Protein AF-0000000087157651 (afdb_homodimer)

Organism: NCBI:txid2511166

pLDDT: mean 90.33, std 15.94, range [17.97, 98.62]

Structure (mmCIF, N/CA/C/O backbone):
data_AF-0000000087157651-model_v1
#
loop_
_entity.id
_entity.type
_entity.pdbx_description
1 polymer 'Methionyl-tRNA formyltransferase'
#
loop_
_atom_site.group_PDB
_atom_site.id
_atom_site.type_symbol
_atom_site.label_atom_id
_atom_site.label_alt_id
_atom_site.label_comp_id
_atom_site.label_asym_id
_atom_site.label_entity_id
_atom_site.label_seq_id
_atom_site.pdbx_PDB_ins_code
_atom_site.Cartn_x
_atom_site.Cartn_y
_atom_site.Cartn_z
_atom_site.occupancy
_atom_site.B_iso_or_equiv
_atom_site.auth_seq_id
_atom_site.auth_comp_id
_atom_site.auth_asym_id
_atom_site.auth_atom_id
_atom_site.pdbx_PDB_model_num
ATOM 1 N N . MET A 1 1 ? -19.781 43.344 17.609 1 88.69 1 MET A N 1
ATOM 2 C CA . MET A 1 1 ? -19.547 42 17.062 1 88.69 1 MET A CA 1
ATOM 3 C C . MET A 1 1 ? -20.812 41.156 17.078 1 88.69 1 MET A C 1
ATOM 5 O O . MET A 1 1 ? -21.328 40.844 18.156 1 88.69 1 MET A O 1
ATOM 9 N N . LYS A 1 2 ? -21.266 40.719 15.867 1 91.5 2 LYS A N 1
ATOM 10 C CA . LYS A 1 2 ? -22.562 40.062 15.758 1 91.5 2 LYS A CA 1
ATOM 11 C C . LYS A 1 2 ? -22.391 38.625 15.258 1 91.5 2 LYS A C 1
ATOM 13 O O . LYS A 1 2 ? -23.234 37.781 15.516 1 91.5 2 LYS A O 1
ATOM 18 N N . THR A 1 3 ? -21.297 38.5 14.617 1 97 3 THR A N 1
ATOM 19 C CA . THR A 1 3 ? -21.172 37.219 13.906 1 97 3 THR A CA 1
ATOM 20 C C . THR A 1 3 ? -19.781 36.625 14.117 1 97 3 THR A C 1
ATOM 22 O O . THR A 1 3 ? -18.781 37.344 14.109 1 97 3 THR A O 1
ATOM 25 N N . ILE A 1 4 ? -19.781 35.375 14.352 1 98.06 4 ILE A N 1
ATOM 26 C CA . ILE A 1 4 ? -18.531 34.625 14.359 1 98.06 4 ILE A CA 1
ATOM 27 C C . ILE A 1 4 ? -18.469 33.719 13.117 1 98.06 4 ILE A C 1
ATOM 29 O O . ILE A 1 4 ? -19.422 33 12.82 1 98.06 4 ILE A O 1
ATOM 33 N N . ILE A 1 5 ? -17.391 33.875 12.391 1 98.06 5 ILE A N 1
ATOM 34 C CA . ILE A 1 5 ? -17.094 32.938 11.32 1 98.06 5 ILE A CA 1
ATOM 35 C C . ILE A 1 5 ? -16.125 31.875 11.828 1 98.06 5 ILE A C 1
ATOM 37 O O . ILE A 1 5 ? -15.008 32.188 12.25 1 98.06 5 ILE A O 1
ATOM 41 N N . LEU A 1 6 ? -16.594 30.656 11.82 1 97.88 6 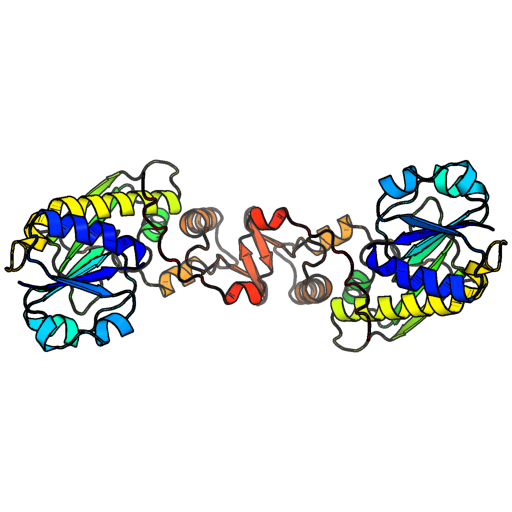LEU A N 1
ATOM 42 C CA . LEU A 1 6 ? -15.758 29.531 12.234 1 97.88 6 LEU A CA 1
ATOM 43 C C . LEU A 1 6 ? -15.18 28.812 11.023 1 97.88 6 LEU A C 1
ATOM 45 O O . LEU A 1 6 ? -15.922 28.25 10.211 1 97.88 6 LEU A O 1
ATOM 49 N N . LEU A 1 7 ? -13.867 28.891 10.875 1 97.62 7 LEU A N 1
ATOM 50 C CA . LEU A 1 7 ? -13.125 28.219 9.82 1 97.62 7 LEU A CA 1
ATOM 51 C C . LEU A 1 7 ? -12.367 27.016 10.375 1 97.62 7 LEU A C 1
ATOM 53 O O . LEU A 1 7 ? -11.383 27.172 11.102 1 97.62 7 LEU A O 1
ATOM 57 N N . THR A 1 8 ? -12.898 25.766 10.016 1 95.38 8 THR A N 1
ATOM 58 C CA . THR A 1 8 ? -12.32 24.578 10.617 1 95.38 8 THR A CA 1
ATOM 59 C C . THR A 1 8 ? -11.859 23.594 9.531 1 95.38 8 THR A C 1
ATOM 61 O O . THR A 1 8 ? -12.164 23.781 8.352 1 95.38 8 THR A O 1
ATOM 64 N N . GLY A 1 9 ? -11.086 22.672 9.977 1 91.5 9 GLY A N 1
ATOM 65 C CA . GLY A 1 9 ? -10.641 21.641 9.047 1 91.5 9 GLY A CA 1
ATOM 66 C C . GLY A 1 9 ? -11.75 20.672 8.641 1 91.5 9 GLY A C 1
ATOM 67 O O . GLY A 1 9 ? -11.766 20.188 7.512 1 91.5 9 GLY A O 1
ATOM 68 N N . VAL A 1 10 ? -12.586 20.391 9.641 1 87.88 10 VAL A N 1
ATOM 69 C CA . VAL A 1 10 ? -13.734 19.531 9.367 1 87.88 10 VAL A CA 1
ATOM 70 C C . VAL A 1 10 ? -14.984 20.094 10.031 1 87.88 10 VAL A C 1
ATOM 72 O O . VAL A 1 10 ? -14.891 20.797 11.047 1 87.88 10 VAL A O 1
ATOM 75 N N . ALA A 1 11 ? -16.109 19.656 9.508 1 84 11 ALA A N 1
ATOM 76 C CA . ALA A 1 11 ? -17.391 20.219 9.945 1 84 11 ALA A CA 1
ATOM 77 C C . ALA A 1 11 ? -17.719 19.797 11.375 1 84 11 ALA A C 1
ATOM 79 O O . ALA A 1 11 ? -18.312 20.562 12.133 1 84 11 ALA A O 1
ATOM 80 N N . SER A 1 12 ? -17.266 18.688 11.703 1 83.62 12 SER A N 1
ATOM 81 C CA . SER A 1 12 ? -17.625 18.125 13.008 1 83.62 12 SER A CA 1
ATOM 82 C C . SER A 1 12 ? -17.016 18.938 14.141 1 83.62 12 SER A C 1
ATOM 84 O O . SER A 1 12 ? -17.5 18.891 15.273 1 83.62 12 SER A O 1
ATOM 86 N N . GLN A 1 13 ? -16.047 19.688 13.867 1 84.5 13 GLN A N 1
ATOM 87 C CA . GLN A 1 13 ? -15.406 20.516 14.891 1 84.5 13 GLN A CA 1
ATOM 88 C C . GLN A 1 13 ? -16.234 21.75 15.195 1 84.5 13 GLN A C 1
ATOM 90 O O . GLN A 1 13 ? -16.062 22.375 16.25 1 84.5 13 GLN A O 1
ATOM 95 N N . GLN A 1 14 ? -17.125 22.062 14.344 1 86.62 14 GLN A N 1
ATOM 96 C CA . GLN A 1 14 ? -17.828 23.344 14.422 1 86.62 14 GLN A CA 1
ATOM 97 C C . GLN A 1 14 ? -18.859 23.344 15.555 1 86.62 14 GLN A C 1
ATOM 99 O O . GLN A 1 14 ? -19.031 24.344 16.25 1 86.62 14 GLN A O 1
ATOM 104 N N . PHE A 1 15 ? -19.422 22.297 15.773 1 88.31 15 PHE A N 1
ATOM 105 C CA . PHE A 1 15 ? -20.5 22.234 16.75 1 88.31 15 PHE A CA 1
ATOM 106 C C . PHE A 1 15 ? -19.984 22.578 18.141 1 88.31 15 PHE A C 1
ATOM 108 O O . PHE A 1 15 ? -20.516 23.469 18.812 1 88.31 15 PHE A O 1
ATOM 115 N N . ALA A 1 16 ? -18.953 21.969 18.484 1 89.56 16 ALA A N 1
ATOM 116 C CA . ALA A 1 16 ? -18.422 22.156 19.828 1 89.56 16 ALA A CA 1
ATOM 117 C C . ALA A 1 16 ? -17.938 23.594 20.031 1 89.56 16 ALA A C 1
ATOM 119 O O . ALA A 1 16 ? -18.188 24.203 21.078 1 89.56 16 ALA A O 1
ATOM 120 N N . LEU A 1 17 ? -17.297 24.125 19.062 1 95.19 17 LEU A N 1
ATOM 121 C CA . LEU A 1 17 ? -16.781 25.484 19.156 1 95.19 17 LEU A CA 1
ATOM 122 C C . LEU A 1 17 ? -17.922 26.5 19.234 1 95.19 17 LEU A C 1
ATOM 124 O O . LEU A 1 17 ? -17.875 27.438 20.031 1 95.19 17 LEU A O 1
ATOM 128 N N . THR A 1 18 ? -18.938 26.219 18.453 1 95.19 18 THR A N 1
ATOM 129 C CA . THR A 1 18 ? -20.109 27.078 18.438 1 95.19 18 THR A CA 1
ATOM 130 C C . THR A 1 18 ? -20.797 27.078 19.797 1 95.19 18 THR A C 1
ATOM 132 O O . THR A 1 18 ? -21.125 28.141 20.344 1 95.19 18 THR A O 1
ATOM 135 N N . GLU A 1 19 ? -20.938 25.938 20.312 1 94 19 GLU A N 1
ATOM 136 C CA . GLU A 1 19 ? -21.625 25.828 21.594 1 94 19 GLU A CA 1
ATOM 137 C C . GLU A 1 19 ? -20.844 26.531 22.703 1 94 19 GLU A C 1
ATOM 139 O O . GLU A 1 19 ? -21.438 27.172 23.562 1 94 19 GLU A O 1
ATOM 144 N N . LEU A 1 20 ? -19.594 26.406 22.641 1 94.38 20 LEU A N 1
ATOM 145 C CA . LEU A 1 20 ? -18.75 27.047 23.641 1 94.38 20 LEU A CA 1
ATOM 146 C C . LEU A 1 20 ? -18.891 28.562 23.578 1 94.38 20 LEU A C 1
ATOM 148 O O . LEU A 1 20 ? -19.016 29.219 24.625 1 94.38 20 LEU A O 1
ATOM 152 N N . LEU A 1 21 ? -18.891 29.109 22.406 1 96.94 21 LEU A N 1
ATOM 153 C CA . LEU A 1 21 ? -18.984 30.562 22.234 1 96.94 21 LEU A CA 1
ATOM 154 C C . LEU A 1 21 ? -20.391 31.062 22.578 1 96.94 21 LEU A C 1
ATOM 156 O O . LEU A 1 21 ? -20.531 32.094 23.234 1 96.94 21 LEU A O 1
ATOM 160 N N . LYS A 1 22 ? -21.391 30.281 22.219 1 95.56 22 LYS A N 1
ATOM 161 C CA . LYS A 1 22 ? -22.781 30.641 22.469 1 95.56 22 LYS A CA 1
ATOM 162 C C . LYS A 1 22 ? -23.078 30.656 23.969 1 95.56 22 LYS A C 1
ATOM 164 O O . LYS A 1 22 ? -23.922 31.438 24.422 1 95.56 22 LYS A O 1
ATOM 169 N N . ALA A 1 23 ? -22.422 29.828 24.625 1 96.12 23 ALA A N 1
ATOM 170 C CA . ALA A 1 23 ? -22.609 29.766 26.078 1 96.12 23 ALA A CA 1
ATOM 171 C C . ALA A 1 23 ? -22.266 31.094 26.734 1 96.12 23 ALA A C 1
ATOM 173 O O . ALA A 1 23 ? -22.859 31.484 27.734 1 96.12 23 ALA A O 1
ATOM 174 N N . HIS A 1 24 ? -21.344 31.828 26.203 1 97.12 24 HIS A N 1
ATOM 175 C CA . HIS A 1 24 ? -20.922 33.094 26.766 1 97.12 24 HIS A CA 1
ATOM 176 C C . HIS A 1 24 ? -21.719 34.25 26.156 1 97.12 24 HIS A C 1
ATOM 178 O O . HIS A 1 24 ? -21.922 35.281 26.812 1 97.12 24 HIS A O 1
ATOM 184 N N . ASN A 1 25 ? -22.141 34.125 24.891 1 97.19 25 ASN A N 1
ATOM 185 C CA . ASN A 1 25 ? -22.875 35.156 24.188 1 97.19 25 ASN A CA 1
ATOM 186 C C . ASN A 1 25 ? -23.938 34.531 23.25 1 97.19 25 ASN A C 1
ATOM 188 O O . ASN A 1 25 ? -23.672 34.344 22.078 1 97.19 25 ASN A O 1
ATOM 192 N N . PRO A 1 26 ? -25.125 34.344 23.75 1 96.12 26 PRO A N 1
ATOM 193 C CA . PRO A 1 26 ? -26.188 33.656 23 1 96.12 26 PRO A CA 1
ATOM 194 C C . PRO A 1 26 ? -26.672 34.5 21.812 1 96.12 26 PRO A C 1
ATOM 196 O O . PRO A 1 26 ? -27.359 33.969 20.922 1 96.12 26 PRO A O 1
ATOM 199 N N . ALA A 1 27 ? -26.344 35.656 21.734 1 96.56 27 ALA A N 1
ATOM 200 C CA . ALA A 1 27 ? -26.844 36.562 20.688 1 96.56 27 ALA A CA 1
ATOM 201 C C . ALA A 1 27 ? -26.016 36.438 19.422 1 96.56 27 ALA A C 1
ATOM 203 O O . ALA A 1 27 ? -26.406 36.938 18.359 1 96.56 27 ALA A O 1
ATOM 204 N N . LEU A 1 28 ? -24.891 35.781 19.531 1 96.25 28 LEU A N 1
ATOM 205 C CA . LEU A 1 28 ? -23.984 35.656 18.391 1 96.25 28 LEU A CA 1
ATOM 206 C C . LEU A 1 28 ? -24.625 34.844 17.266 1 96.25 28 LEU A C 1
ATOM 208 O O . LEU A 1 28 ? -25.281 33.844 17.516 1 96.25 28 LEU A O 1
ATOM 212 N N . ALA A 1 29 ? -24.438 35.312 16.047 1 96.75 29 ALA A N 1
ATOM 213 C CA . ALA A 1 29 ? -24.688 34.5 14.859 1 96.75 29 ALA A CA 1
ATOM 214 C C . ALA A 1 29 ? -23.422 33.781 14.398 1 96.75 29 ALA A C 1
ATOM 216 O O . ALA A 1 29 ? -22.297 34.25 14.672 1 96.75 29 ALA A O 1
ATOM 217 N N . PHE A 1 30 ? -23.641 32.688 13.734 1 96.75 30 PHE A N 1
ATOM 218 C CA . PHE A 1 30 ? -22.484 31.891 13.328 1 96.75 30 PHE A CA 1
ATOM 219 C C . PHE A 1 30 ? -22.531 31.578 11.844 1 96.75 30 PHE A C 1
ATOM 221 O O . PHE A 1 30 ? -23.594 31.297 11.289 1 96.75 30 PHE A O 1
ATOM 228 N N . ARG A 1 31 ? -21.391 31.672 11.227 1 96.25 31 ARG A N 1
ATOM 229 C CA . ARG A 1 31 ? -21.141 31.172 9.883 1 96.25 31 ARG A CA 1
ATOM 230 C C . ARG A 1 31 ? -20.016 30.156 9.875 1 96.25 31 ARG A C 1
ATOM 232 O O . ARG A 1 31 ? -18.953 30.391 10.453 1 96.25 31 ARG A O 1
ATOM 239 N N . SER A 1 32 ? -20.312 29.047 9.25 1 95.12 32 SER A N 1
ATOM 240 C CA . SER A 1 32 ? -19.344 27.953 9.227 1 95.12 32 SER A CA 1
ATOM 241 C C . SER A 1 32 ? -18.656 27.859 7.863 1 95.12 32 SER A C 1
ATOM 243 O O . SER A 1 32 ? -19.312 28.047 6.828 1 95.12 32 SER A O 1
ATOM 245 N N . ALA A 1 33 ? -17.391 27.625 7.832 1 96.56 33 ALA A N 1
ATOM 246 C CA . ALA A 1 33 ? -16.609 27.406 6.617 1 96.56 33 ALA A CA 1
ATOM 247 C C . ALA A 1 33 ? -15.578 26.297 6.824 1 96.56 33 ALA A C 1
ATOM 249 O O . ALA A 1 33 ? -14.961 26.203 7.887 1 96.56 33 ALA A O 1
ATOM 250 N N . VAL A 1 34 ? -15.445 25.484 5.793 1 95.31 34 VAL A N 1
ATOM 251 C CA . VAL A 1 34 ? -14.438 24.422 5.828 1 95.31 34 VAL A CA 1
ATOM 252 C C . VAL A 1 34 ? -13.484 24.578 4.648 1 95.31 34 VAL A C 1
ATOM 254 O O . VAL A 1 34 ? -12.312 24.188 4.73 1 95.31 34 VAL A O 1
ATOM 257 N N . THR A 1 35 ? -14.008 25.234 3.584 1 95.94 35 THR A N 1
ATOM 258 C CA . THR A 1 35 ? -13.219 25.406 2.369 1 95.94 35 THR A CA 1
ATOM 259 C C . THR A 1 35 ? -13.031 26.891 2.053 1 95.94 35 THR A C 1
ATOM 261 O O . THR A 1 35 ? -13.703 27.75 2.639 1 95.94 35 THR A O 1
ATOM 264 N N . ALA A 1 36 ? -12.109 27.031 1.133 1 95.25 36 ALA A N 1
ATOM 265 C CA . ALA A 1 36 ? -11.898 28.391 0.657 1 95.25 36 ALA A CA 1
ATOM 266 C C . ALA A 1 36 ? -13.148 28.938 -0.026 1 95.25 36 ALA A C 1
ATOM 268 O O . ALA A 1 36 ? -13.453 30.125 0.071 1 95.25 36 ALA A O 1
ATOM 269 N N . GLU A 1 37 ? -13.805 28.047 -0.654 1 95.44 37 GLU A N 1
ATOM 270 C CA . GLU A 1 37 ? -15.039 28.438 -1.334 1 95.44 37 GLU A CA 1
ATOM 271 C C . GLU A 1 37 ? -16.109 28.875 -0.335 1 95.44 37 GLU A C 1
ATOM 273 O O . GLU A 1 37 ? -16.844 29.828 -0.581 1 95.44 37 GLU A O 1
ATOM 278 N N . ASP A 1 38 ? -16.172 28.141 0.773 1 95.75 38 ASP A N 1
ATOM 279 C CA . ASP A 1 38 ? -17.094 28.516 1.836 1 95.75 38 ASP A CA 1
ATOM 280 C C . ASP A 1 38 ? -16.828 29.938 2.312 1 95.75 38 ASP A C 1
ATOM 282 O O . ASP A 1 38 ? -17.766 30.734 2.492 1 95.75 38 ASP A O 1
ATOM 286 N N . LEU A 1 39 ? -15.594 30.266 2.51 1 95.25 39 LEU A N 1
ATOM 287 C CA . LEU A 1 39 ? -15.188 31.562 3.016 1 95.25 39 LEU A CA 1
ATOM 288 C C . LEU A 1 39 ? -15.516 32.656 2.012 1 95.25 39 LEU A C 1
ATOM 290 O O . LEU A 1 39 ? -16.016 33.719 2.389 1 95.25 39 LEU A O 1
ATOM 294 N N . ALA A 1 40 ? -15.273 32.375 0.757 1 94.5 40 ALA A N 1
ATOM 295 C CA . ALA A 1 40 ? -15.492 33.344 -0.313 1 94.5 40 ALA A CA 1
ATOM 296 C C . ALA A 1 40 ? -16.969 33.656 -0.481 1 94.5 40 ALA A C 1
ATOM 298 O O . ALA A 1 40 ? -17.344 34.719 -0.969 1 94.5 40 ALA A O 1
ATOM 299 N N . ALA A 1 41 ? -17.781 32.75 -0.069 1 95.69 41 ALA A N 1
ATOM 300 C CA . ALA A 1 41 ? -19.219 32.875 -0.256 1 95.69 41 ALA A CA 1
ATOM 301 C C . ALA A 1 41 ? -19.828 33.812 0.795 1 95.69 41 ALA A C 1
ATOM 303 O O . ALA A 1 41 ? -21 34.188 0.688 1 95.69 41 ALA A O 1
ATOM 304 N N . ILE A 1 42 ? -19.078 34.156 1.771 1 95.25 42 ILE A N 1
ATOM 305 C CA . ILE A 1 42 ? -19.594 35 2.832 1 95.25 42 ILE A CA 1
ATOM 306 C C . ILE A 1 42 ? -19.719 36.438 2.326 1 95.25 42 ILE A C 1
ATOM 308 O O . ILE A 1 42 ? -18.75 37 1.769 1 95.25 42 ILE A O 1
ATOM 312 N N . GLU A 1 43 ? -20.812 37.062 2.559 1 92.69 43 GLU A N 1
ATOM 313 C CA . GLU A 1 43 ? -21.094 38.406 2.074 1 92.69 43 GLU A CA 1
ATOM 314 C C . GLU A 1 43 ? -20.172 39.438 2.734 1 92.69 43 GLU A C 1
ATOM 316 O O . GLU A 1 43 ? -19.984 39.406 3.951 1 92.69 43 GLU A O 1
ATOM 321 N N . PRO A 1 44 ? -19.719 40.375 1.961 1 92.56 44 PRO A N 1
ATOM 322 C CA . PRO A 1 44 ? -18.797 41.375 2.496 1 92.56 44 PRO A CA 1
ATOM 323 C C . PRO A 1 44 ? -19.406 42.188 3.654 1 92.56 44 PRO A C 1
ATOM 325 O O . PRO A 1 44 ? -18.703 42.531 4.598 1 92.56 44 PRO A O 1
ATOM 328 N N . GLU A 1 45 ? -20.656 42.438 3.6 1 93.94 45 GLU A N 1
ATOM 329 C CA . GLU A 1 45 ? -21.328 43.219 4.645 1 93.94 45 GLU A CA 1
ATOM 330 C C . GLU A 1 45 ? -21.281 42.469 5.984 1 93.94 45 GLU A C 1
ATOM 332 O O . GLU A 1 45 ? -21.172 43.125 7.039 1 93.94 45 GLU A O 1
ATOM 337 N N . LEU A 1 46 ? -21.281 41.219 5.875 1 95.88 46 LEU A N 1
ATOM 338 C CA . LEU A 1 46 ? -21.25 40.375 7.082 1 95.88 46 LEU A CA 1
ATOM 339 C C . LEU A 1 46 ? -19.844 40.406 7.699 1 95.88 46 LEU A C 1
ATOM 341 O O . LEU A 1 46 ? -19.703 40.375 8.922 1 95.88 46 LEU A O 1
ATOM 345 N N . LEU A 1 47 ? 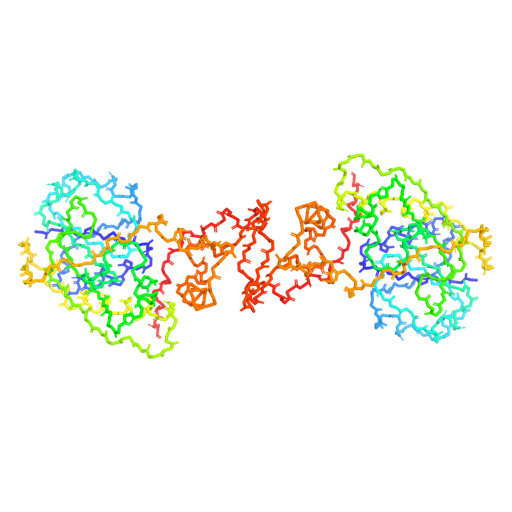-18.859 40.562 6.906 1 97.06 47 LEU A N 1
ATOM 346 C CA . LEU A 1 47 ? -17.484 40.562 7.371 1 97.06 47 LEU A CA 1
ATOM 347 C C . LEU A 1 47 ? -17.188 41.75 8.281 1 97.06 47 LEU A C 1
ATOM 349 O O . LEU A 1 47 ? -16.438 41.625 9.25 1 97.06 47 LEU A O 1
ATOM 353 N N . ARG A 1 48 ? -17.875 42.812 8.039 1 95.44 48 ARG A N 1
ATOM 354 C CA . ARG A 1 48 ? -17.625 44.031 8.766 1 95.44 48 ARG A CA 1
ATOM 355 C C . ARG A 1 48 ? -18.062 43.938 10.219 1 95.44 48 ARG A C 1
ATOM 357 O O . ARG A 1 48 ? -17.609 44.688 11.078 1 95.44 48 ARG A O 1
ATOM 364 N N . GLU A 1 49 ? -18.922 43.031 10.5 1 96.31 49 GLU A N 1
ATOM 365 C CA . GLU A 1 49 ? -19.422 42.812 11.859 1 96.31 49 GLU A CA 1
ATOM 366 C C . GLU A 1 49 ? -19.016 41.469 12.406 1 96.31 49 GLU A C 1
ATOM 368 O O . GLU A 1 49 ? -19.641 40.938 13.336 1 96.31 49 GLU A O 1
ATOM 373 N N . ALA A 1 50 ? -17.969 40.938 11.734 1 98 50 ALA A N 1
ATOM 374 C CA . ALA A 1 50 ? -17.656 39.531 12.078 1 98 50 ALA A CA 1
ATOM 375 C C . ALA A 1 50 ? -16.234 39.438 12.625 1 98 50 ALA A C 1
ATOM 377 O O . ALA A 1 50 ? -15.375 40.25 12.328 1 98 50 ALA A O 1
ATOM 378 N N . ARG A 1 51 ? -16.047 38.438 13.438 1 98.25 51 ARG A N 1
ATOM 379 C CA . ARG A 1 51 ? -14.766 37.875 13.828 1 98.25 51 ARG A CA 1
ATOM 380 C C . ARG A 1 51 ? -14.578 36.469 13.242 1 98.25 51 ARG A C 1
ATOM 382 O O . ARG A 1 51 ? -15.508 35.656 13.242 1 98.25 51 ARG A O 1
ATOM 389 N N . LEU A 1 52 ? -13.375 36.281 12.688 1 98.44 52 LEU A N 1
ATOM 390 C CA . LEU A 1 52 ? -13.078 34.969 12.148 1 98.44 52 LEU A CA 1
ATOM 391 C C . LEU A 1 52 ? -12.195 34.156 13.109 1 98.44 52 LEU A C 1
ATOM 393 O O . LEU A 1 52 ? -11.188 34.688 13.609 1 98.44 52 LEU A O 1
ATOM 397 N N . LEU A 1 53 ? -12.625 32.969 13.43 1 98.44 53 LEU A N 1
ATOM 398 C CA . LEU A 1 53 ? -11.852 32.031 14.234 1 98.44 53 LEU A CA 1
ATOM 399 C C . LEU A 1 53 ? -11.508 30.781 13.43 1 98.44 53 LEU A C 1
ATOM 401 O O . LEU A 1 53 ? -12.398 30.078 12.953 1 98.44 53 LEU A O 1
ATOM 405 N N . ALA A 1 54 ? -10.219 30.625 13.25 1 98.12 54 ALA A N 1
ATOM 406 C CA . ALA A 1 54 ? -9.734 29.438 12.539 1 98.12 54 ALA A CA 1
ATOM 407 C C . ALA A 1 54 ? -9.188 28.391 13.516 1 98.12 54 ALA A C 1
ATOM 409 O O . ALA A 1 54 ? -8.484 28.734 14.469 1 98.12 54 ALA A O 1
ATOM 410 N N . PHE A 1 55 ? -9.57 27.172 13.281 1 96.94 55 PHE A N 1
ATOM 411 C CA . PHE A 1 55 ? -9.188 26.047 14.125 1 96.94 55 PHE A CA 1
ATOM 412 C C . PHE A 1 55 ? -8.812 24.844 13.281 1 96.94 55 PHE A C 1
ATOM 414 O O . PHE A 1 55 ? -9.688 24.172 12.719 1 96.94 55 PHE A O 1
ATOM 421 N N . THR A 1 56 ? -7.516 24.531 13.172 1 92.75 56 THR A N 1
ATOM 422 C CA . THR A 1 56 ? -6.91 23.391 12.5 1 92.75 56 THR A CA 1
ATOM 423 C C . THR A 1 56 ? -7.277 23.375 11.016 1 92.75 56 THR A C 1
ATOM 425 O O . THR A 1 56 ? -7.508 22.312 10.438 1 92.75 56 THR A O 1
ATOM 428 N N . THR A 1 57 ? -7.473 24.531 10.406 1 93.5 57 THR A N 1
ATOM 429 C CA . THR A 1 57 ? -7.824 24.625 8.992 1 93.5 57 THR A CA 1
ATOM 430 C C . THR A 1 57 ? -6.57 24.641 8.125 1 93.5 57 THR A C 1
ATOM 432 O O . THR A 1 57 ? -5.512 25.094 8.562 1 93.5 57 THR A O 1
ATOM 435 N N . SER A 1 58 ? -6.738 24.203 6.945 1 89.94 58 SER A N 1
ATOM 436 C CA . SER A 1 58 ? -5.672 24.297 5.957 1 89.94 58 SER A CA 1
ATOM 437 C C . SER A 1 58 ? -5.914 25.453 4.996 1 89.94 58 SER A C 1
ATOM 439 O O . SER A 1 58 ? -5.082 25.734 4.129 1 89.94 58 SER A O 1
ATOM 441 N N . VAL A 1 59 ? -6.977 26.109 5.168 1 93 59 VAL A N 1
ATOM 442 C CA . VAL A 1 59 ? -7.34 27.188 4.262 1 93 59 VAL A CA 1
ATOM 443 C C . VAL A 1 59 ? -6.527 28.438 4.594 1 93 59 VAL A C 1
ATOM 445 O O . VAL A 1 59 ? -6.473 28.859 5.75 1 93 59 VAL A O 1
ATOM 448 N N . ILE A 1 60 ? -5.895 28.938 3.607 1 93.56 60 ILE A N 1
ATOM 449 C CA . ILE A 1 60 ? -5.223 30.234 3.746 1 93.56 60 ILE A CA 1
ATOM 450 C C . ILE A 1 60 ? -6.227 31.359 3.52 1 93.56 60 ILE A C 1
ATOM 452 O O . ILE A 1 60 ? -6.77 31.5 2.422 1 93.56 60 ILE A O 1
ATOM 456 N N . VAL A 1 61 ? -6.414 32.188 4.48 1 96.31 61 VAL A N 1
ATOM 457 C CA . VAL A 1 61 ? -7.379 33.281 4.383 1 96.31 61 VAL A CA 1
ATOM 458 C C . VAL A 1 61 ? -6.773 34.438 3.596 1 96.31 61 VAL A C 1
ATOM 460 O O . VAL A 1 61 ? -5.746 35 3.988 1 96.31 61 VAL A O 1
ATOM 463 N N . PRO A 1 62 ? -7.414 34.781 2.568 1 94.94 62 PRO A N 1
ATOM 464 C CA . PRO A 1 62 ? -6.867 35.844 1.747 1 94.94 62 PRO A CA 1
ATOM 465 C C . PRO A 1 62 ? -6.82 37.188 2.484 1 94.94 62 PRO A C 1
ATOM 467 O O . PRO A 1 62 ? -7.684 37.469 3.322 1 94.94 62 PRO A O 1
ATOM 470 N N . GLY A 1 63 ? -5.863 38 2.082 1 95 63 GLY A N 1
ATOM 471 C CA . GLY A 1 63 ? -5.695 39.281 2.689 1 95 63 GLY A CA 1
ATOM 472 C C . GLY A 1 63 ? -6.938 40.156 2.592 1 95 63 GLY A C 1
ATOM 473 O O . GLY A 1 63 ? -7.266 40.906 3.527 1 95 63 GLY A O 1
ATOM 474 N N . ARG A 1 64 ? -7.613 40.062 1.494 1 94 64 ARG A N 1
ATOM 475 C CA . ARG A 1 64 ? -8.805 40.875 1.286 1 94 64 ARG A CA 1
ATOM 476 C C . ARG A 1 64 ? -9.875 40.531 2.322 1 94 64 ARG A C 1
ATOM 478 O O . ARG A 1 64 ? -10.609 41.438 2.771 1 94 64 ARG A O 1
ATOM 485 N N . ILE A 1 65 ? -9.953 39.312 2.666 1 96.19 65 ILE A N 1
ATOM 486 C CA . ILE A 1 65 ? -10.93 38.906 3.672 1 96.19 65 ILE A CA 1
ATOM 487 C C . ILE A 1 65 ? -10.469 39.375 5.051 1 96.19 65 ILE A C 1
ATOM 489 O O . ILE A 1 65 ? -11.266 39.906 5.824 1 96.19 65 ILE A O 1
ATOM 493 N N . LEU A 1 66 ? -9.227 39.25 5.355 1 96.88 66 LEU A N 1
ATOM 494 C CA . LEU A 1 66 ? -8.68 39.688 6.633 1 96.88 66 LEU A CA 1
ATOM 495 C C . LEU A 1 66 ? -8.938 41.156 6.852 1 96.88 66 LEU A C 1
ATOM 497 O O . LEU A 1 66 ? -9.336 41.562 7.941 1 96.88 66 LEU A O 1
ATOM 501 N N . ALA A 1 67 ? -8.781 41.875 5.801 1 95.19 67 ALA A N 1
ATOM 502 C CA . ALA A 1 67 ? -8.922 43.312 5.867 1 95.19 67 ALA A CA 1
ATOM 503 C C . ALA A 1 67 ? -10.383 43.719 6.039 1 95.19 67 ALA A C 1
ATOM 505 O O . ALA A 1 67 ? -10.68 44.781 6.602 1 95.19 67 ALA A O 1
ATOM 506 N N . ALA A 1 68 ? -11.266 42.875 5.594 1 96.25 68 ALA A N 1
ATOM 507 C CA . ALA A 1 68 ? -12.688 43.219 5.598 1 96.25 68 ALA A CA 1
ATOM 508 C C . ALA A 1 68 ? -13.32 42.875 6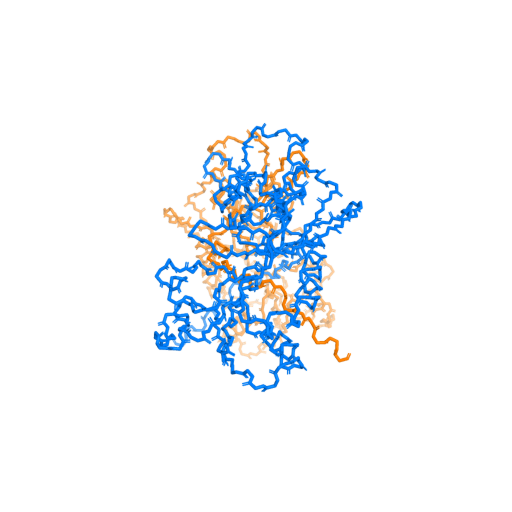.945 1 96.25 68 ALA A C 1
ATOM 510 O O . ALA A 1 68 ? -14.43 43.344 7.246 1 96.25 68 ALA A O 1
ATOM 511 N N . LEU A 1 69 ? -12.695 42.156 7.766 1 97.38 69 LEU A N 1
ATOM 512 C CA . LEU A 1 69 ? -13.266 41.75 9.039 1 97.38 69 LEU A CA 1
ATOM 513 C C . LEU A 1 69 ? -13.281 42.875 10.039 1 97.38 69 LEU A C 1
ATOM 515 O O . LEU A 1 69 ? -12.258 43.531 10.281 1 97.38 69 LEU A O 1
ATOM 519 N N . GLY A 1 70 ? -14.391 43.062 10.641 1 97.06 70 GLY A N 1
ATOM 520 C CA . GLY A 1 70 ? -14.547 44.156 11.57 1 97.06 70 GLY A CA 1
ATOM 521 C C . GLY A 1 70 ? -13.984 43.875 12.945 1 97.06 70 GLY A C 1
ATOM 522 O O . GLY A 1 70 ? -13.656 44.812 13.695 1 97.06 70 GLY A O 1
ATOM 523 N N . HIS A 1 71 ? -13.914 42.625 13.312 1 97.44 71 HIS A N 1
ATOM 524 C CA . HIS A 1 71 ? -13.508 42.25 14.672 1 97.44 71 HIS A CA 1
ATOM 525 C C . HIS A 1 71 ? -12.328 41.281 14.656 1 97.44 71 HIS A C 1
ATOM 527 O O . HIS A 1 71 ? -12.148 40.5 15.594 1 97.44 71 HIS A O 1
ATOM 533 N N . GLY A 1 72 ? -11.539 41.281 13.492 1 96.75 72 GLY A N 1
ATOM 534 C CA . GLY A 1 72 ? -10.281 40.562 13.398 1 96.75 72 GLY A CA 1
ATOM 535 C C . GLY A 1 72 ? -10.461 39.094 13.156 1 96.75 72 GLY A C 1
ATOM 536 O O . GLY A 1 72 ? -11.586 38.594 13.086 1 96.75 72 GLY A O 1
ATOM 537 N N . ALA A 1 73 ? -9.281 38.469 12.922 1 98.31 73 ALA A N 1
ATOM 538 C CA . ALA A 1 73 ? -9.195 37.031 12.695 1 98.31 73 ALA A CA 1
ATOM 539 C C . ALA A 1 73 ? -8.117 36.406 13.578 1 98.31 73 ALA A C 1
ATOM 541 O O . ALA A 1 73 ? -7.016 36.938 13.703 1 98.31 73 ALA A O 1
ATOM 542 N N . TYR A 1 74 ? -8.508 35.281 14.18 1 98.56 74 TYR A N 1
ATOM 543 C CA . TYR A 1 74 ? -7.574 34.594 15.055 1 98.56 74 TYR A CA 1
ATOM 544 C C . TYR A 1 74 ? -7.445 33.125 14.641 1 98.56 74 TYR A C 1
ATOM 546 O O . TYR A 1 74 ? -8.445 32.469 14.344 1 98.56 74 TYR A O 1
ATOM 554 N N . ASN A 1 75 ? -6.242 32.688 14.586 1 98.31 75 ASN A N 1
ATOM 555 C CA . ASN A 1 75 ? -5.949 31.281 14.258 1 98.31 75 ASN A CA 1
ATOM 556 C C . ASN A 1 75 ? -5.449 30.516 15.484 1 98.31 75 ASN A C 1
ATOM 558 O O . ASN A 1 75 ? -4.586 31 16.219 1 98.31 75 ASN A O 1
ATOM 562 N N . PHE A 1 76 ? -6.07 29.375 15.672 1 98.12 76 PHE A N 1
ATOM 563 C CA . PHE A 1 76 ? -5.586 28.438 16.672 1 98.12 76 PHE A CA 1
ATOM 564 C C . PHE A 1 76 ? -4.68 27.391 16.031 1 98.12 76 PHE A C 1
ATOM 566 O O . PHE A 1 76 ? -5.164 26.438 15.422 1 98.12 76 PHE A O 1
ATOM 573 N N . HIS A 1 77 ? -3.4 27.547 16.25 1 97 77 HIS A N 1
ATOM 574 C CA . HIS A 1 77 ? -2.344 26.75 15.625 1 97 77 HIS A CA 1
ATOM 575 C C . HIS A 1 77 ? -1.854 25.656 16.578 1 97 77 HIS A C 1
ATOM 577 O O . HIS A 1 77 ? -1.451 25.938 17.703 1 97 77 HIS A O 1
ATOM 583 N N . PRO A 1 78 ? -1.873 24.406 16.125 1 96.81 78 PRO A N 1
ATOM 584 C CA . PRO A 1 78 ? -1.467 23.297 16.984 1 96.81 78 PRO A CA 1
ATOM 585 C C . PRO A 1 78 ? 0.049 23.141 17.062 1 96.81 78 PRO A C 1
ATOM 587 O O . PRO A 1 78 ? 0.573 22.062 16.75 1 96.81 78 PRO A O 1
ATOM 590 N N . GLY A 1 79 ? 0.719 24.156 17.484 1 97.5 79 GLY A N 1
ATOM 591 C CA . GLY A 1 79 ? 2.16 24.188 17.672 1 97.5 79 GLY A CA 1
ATOM 592 C C . GLY A 1 79 ? 2.641 25.406 18.422 1 97.5 79 GLY A C 1
ATOM 593 O O . GLY A 1 79 ? 1.979 26.453 18.406 1 97.5 79 GLY A O 1
ATOM 594 N N . PRO A 1 80 ? 3.758 25.25 19.047 1 97.38 80 PRO A N 1
ATOM 595 C CA . PRO A 1 80 ? 4.359 26.391 19.75 1 97.38 80 PRO A CA 1
ATOM 596 C C . PRO A 1 80 ? 5.027 27.375 18.797 1 97.38 80 PRO A C 1
ATOM 598 O O . PRO A 1 80 ? 5.09 27.141 17.578 1 97.38 80 PRO A O 1
ATOM 601 N N . PRO A 1 81 ? 5.395 28.531 19.328 1 96.38 81 PRO A N 1
ATOM 602 C CA . PRO A 1 81 ? 6 29.562 18.469 1 96.38 81 PRO A CA 1
ATOM 603 C C . PRO A 1 81 ? 7.262 29.078 17.766 1 96.38 81 PRO A C 1
ATOM 605 O O . PRO A 1 81 ? 7.652 29.625 16.734 1 96.38 81 PRO A O 1
ATOM 608 N N . GLN A 1 82 ? 7.863 27.984 18.297 1 96.44 82 GLN A N 1
ATOM 609 C CA . GLN A 1 82 ? 9.094 27.438 17.734 1 96.44 82 GLN A CA 1
ATOM 610 C C . GLN A 1 82 ? 8.805 26.641 16.453 1 96.44 82 GLN A C 1
ATOM 612 O O . GLN A 1 82 ? 9.711 26.359 15.68 1 96.44 82 GLN A O 1
ATOM 617 N N . TYR A 1 83 ? 7.566 26.297 16.281 1 97.31 83 TYR A N 1
ATOM 618 C CA . TYR A 1 83 ? 7.242 25.438 15.148 1 97.31 83 TYR A CA 1
ATOM 619 C C . TYR A 1 83 ? 6.059 25.984 14.359 1 97.31 83 TYR A C 1
ATOM 621 O O . TYR A 1 83 ? 5.008 25.344 14.281 1 97.31 83 TYR A O 1
ATOM 629 N N . PRO A 1 84 ? 6.25 27.125 13.734 1 96.88 84 PRO A N 1
ATOM 630 C CA . PRO A 1 84 ? 5.234 27.625 12.797 1 96.88 84 PRO A CA 1
ATOM 631 C C . PRO A 1 84 ? 5.152 26.781 11.523 1 96.88 84 PRO A C 1
ATOM 633 O O . PRO A 1 84 ? 6.105 26.078 11.188 1 96.88 84 PRO A O 1
ATOM 636 N N . GLY A 1 85 ? 4.023 26.812 10.906 1 94.94 85 GLY A N 1
ATOM 637 C CA . GLY A 1 85 ? 3.924 26.219 9.578 1 94.94 85 GLY A CA 1
ATOM 638 C C . GLY A 1 85 ? 3.26 24.859 9.578 1 94.94 85 GLY A C 1
ATOM 639 O O . GLY A 1 85 ? 2.371 24.594 10.391 1 94.94 85 GLY A O 1
ATOM 640 N N . TRP A 1 86 ? 3.705 24.109 8.625 1 93.38 86 TRP A N 1
ATOM 641 C CA . TRP A 1 86 ? 3.047 22.844 8.305 1 93.38 86 TRP A CA 1
ATOM 642 C C . TRP A 1 86 ? 3.617 21.703 9.141 1 93.38 86 TRP A C 1
ATOM 644 O O . TRP A 1 86 ? 4.832 21.609 9.32 1 93.38 86 TRP A O 1
ATOM 654 N N . ALA A 1 87 ? 2.785 20.906 9.703 1 94.5 87 ALA A N 1
ATOM 655 C CA . ALA A 1 87 ? 3.129 19.672 10.406 1 94.5 87 ALA A CA 1
ATOM 656 C C . ALA A 1 87 ? 4.09 19.953 11.562 1 94.5 87 ALA A C 1
ATOM 658 O O . ALA A 1 87 ? 5.129 19.297 11.68 1 94.5 87 ALA A O 1
ATOM 659 N N . PRO A 1 88 ? 3.703 20.797 12.391 1 96.44 88 PRO A N 1
ATOM 660 C CA . PRO A 1 88 ? 4.637 21.172 13.453 1 96.44 88 PRO A CA 1
ATOM 661 C C . PRO A 1 88 ? 5.02 20 14.359 1 96.44 88 PRO A C 1
ATOM 663 O O . PRO A 1 88 ? 6.164 19.922 14.82 1 96.44 88 PRO A O 1
ATOM 666 N N . ALA A 1 89 ? 4.141 19.078 14.641 1 96.62 89 ALA A N 1
ATOM 667 C CA . ALA A 1 89 ? 4.426 17.953 15.516 1 96.62 89 ALA A CA 1
ATOM 668 C C . ALA A 1 89 ? 5.527 17.078 14.938 1 96.62 89 ALA A C 1
ATOM 670 O O . ALA A 1 89 ? 6.402 16.594 15.664 1 96.62 89 ALA A O 1
ATOM 671 N N . HIS A 1 90 ? 5.504 16.859 13.648 1 97.06 90 HIS A N 1
ATOM 672 C CA . HIS A 1 90 ? 6.5 16.047 12.969 1 97.06 90 HIS A CA 1
ATOM 673 C C . HIS A 1 90 ? 7.898 16.625 13.125 1 97.06 90 HIS A C 1
ATOM 675 O O . HIS A 1 90 ? 8.836 15.922 13.492 1 97.06 90 HIS A O 1
ATOM 681 N N . PHE A 1 91 ? 7.949 17.906 12.891 1 97.56 91 PHE A N 1
ATOM 682 C CA . PHE A 1 91 ? 9.258 18.547 12.938 1 97.56 91 PHE A CA 1
ATOM 683 C C . PHE A 1 91 ? 9.758 18.672 14.367 1 97.56 91 PHE A C 1
ATOM 685 O O . PHE A 1 91 ? 10.961 18.578 14.625 1 97.56 91 PHE A O 1
ATOM 692 N N . ALA A 1 92 ? 8.852 18.844 15.312 1 97.5 92 ALA A N 1
ATOM 693 C CA . ALA A 1 92 ? 9.25 18.859 16.719 1 97.5 92 ALA A CA 1
ATOM 694 C C . ALA A 1 92 ? 9.852 17.531 17.141 1 97.5 92 ALA A C 1
ATOM 696 O O . ALA A 1 92 ? 10.891 17.484 17.797 1 97.5 92 ALA A O 1
ATOM 697 N N . LEU A 1 93 ? 9.227 16.469 16.703 1 96.75 93 LEU A N 1
ATOM 698 C CA . LEU A 1 93 ? 9.734 15.141 17.031 1 96.75 93 LEU A CA 1
ATOM 699 C C . LEU A 1 93 ? 11.07 14.883 16.344 1 96.75 93 LEU A C 1
ATOM 701 O O . LEU A 1 93 ? 11.984 14.336 16.953 1 96.75 93 LEU A O 1
ATOM 705 N N . TYR A 1 94 ? 11.133 15.258 15.117 1 97.06 94 TYR A N 1
ATOM 706 C CA . TYR A 1 94 ? 12.383 15.094 14.367 1 97.06 94 TYR A CA 1
ATOM 707 C C . TYR A 1 94 ? 13.531 15.805 15.07 1 97.06 94 TYR A C 1
ATOM 709 O O . TYR A 1 94 ? 14.641 15.266 15.156 1 97.06 94 TYR A O 1
ATOM 717 N N . ASP A 1 95 ? 13.203 16.984 15.609 1 96.94 95 ASP A N 1
ATOM 718 C CA . ASP A 1 95 ? 14.219 17.797 16.25 1 96.94 95 ASP A CA 1
ATOM 719 C C . ASP A 1 95 ? 14.547 17.297 17.641 1 96.94 95 ASP A C 1
ATOM 721 O O . ASP A 1 95 ? 15.5 17.75 18.281 1 96.94 95 ASP A O 1
ATOM 725 N N . GLY A 1 96 ? 13.719 16.391 18.125 1 96.44 96 GLY A N 1
ATOM 726 C CA . GLY A 1 96 ? 13.922 15.922 19.484 1 96.44 96 GLY A CA 1
ATOM 727 C C . GLY A 1 96 ? 13.484 16.938 20.531 1 96.44 96 GLY A C 1
ATOM 728 O O . GLY A 1 96 ? 14.086 17.016 21.594 1 96.44 96 GLY A O 1
ATOM 729 N N . ALA A 1 97 ? 12.5 17.719 20.203 1 96.88 97 ALA A N 1
ATOM 730 C CA . ALA A 1 97 ? 12 18.719 21.141 1 96.88 97 ALA A CA 1
ATOM 731 C C . ALA A 1 97 ? 11.477 18.078 22.422 1 96.88 97 ALA A C 1
ATOM 733 O O . ALA A 1 97 ? 10.906 16.984 22.375 1 96.88 97 ALA A O 1
ATOM 734 N N . ARG A 1 98 ? 11.625 18.781 23.469 1 96.75 98 ARG A N 1
ATOM 735 C CA . ARG A 1 98 ? 11.195 18.281 24.766 1 96.75 98 ARG A CA 1
ATOM 736 C C . ARG A 1 98 ? 9.875 18.906 25.188 1 96.75 98 ARG A C 1
ATOM 738 O O . ARG A 1 98 ? 9.188 18.406 26.078 1 96.75 98 ARG A O 1
ATOM 745 N N . THR A 1 99 ? 9.617 20.062 24.562 1 97.25 99 THR A N 1
ATOM 746 C CA . THR A 1 99 ? 8.375 20.766 24.828 1 97.25 99 THR A CA 1
ATOM 747 C C . THR A 1 99 ? 7.617 21.062 23.531 1 97.25 99 THR A C 1
ATOM 749 O O . THR A 1 99 ? 8.219 21.094 22.453 1 97.25 99 THR A O 1
ATOM 752 N N . PHE A 1 100 ? 6.332 21.125 23.734 1 98.19 100 PHE A N 1
ATOM 753 C CA . PHE A 1 100 ? 5.441 21.469 22.641 1 98.19 100 PHE A CA 1
ATOM 754 C C . PHE A 1 100 ? 4.254 22.281 23.125 1 98.19 100 PHE A C 1
ATOM 756 O O . PHE A 1 100 ? 4.285 22.828 24.234 1 98.19 100 PHE A O 1
ATOM 763 N N . GLY A 1 101 ? 3.318 22.562 22.125 1 97.75 101 GLY A N 1
ATOM 764 C CA . GLY A 1 101 ? 2.217 23.406 22.578 1 97.75 101 GLY A CA 1
ATOM 765 C C . GLY A 1 101 ? 1.263 23.781 21.469 1 97.75 101 GLY A C 1
ATOM 766 O O . GLY A 1 101 ? 1.179 23.094 20.453 1 97.75 101 GLY A O 1
ATOM 767 N N . ALA A 1 102 ? 0.49 24.781 21.812 1 98 102 ALA A N 1
ATOM 768 C CA . ALA A 1 102 ? -0.492 25.391 20.906 1 98 102 ALA A CA 1
ATOM 769 C C . ALA A 1 102 ? -0.587 26.891 21.125 1 98 102 ALA A C 1
ATOM 771 O O . ALA A 1 102 ? -0.354 27.391 22.234 1 98 102 ALA A O 1
ATOM 772 N N . ILE A 1 103 ? -0.929 27.562 20.047 1 97.69 103 ILE A N 1
ATOM 773 C CA . ILE A 1 103 ? -1.001 29 20.219 1 97.69 103 ILE A CA 1
ATOM 774 C C . ILE A 1 103 ? -2.234 29.547 19.5 1 97.69 103 ILE A C 1
ATOM 776 O O . ILE A 1 103 ? -2.779 28.891 18.609 1 97.69 103 ILE A O 1
ATOM 780 N N . ALA A 1 104 ? -2.748 30.672 19.984 1 98.62 104 ALA A N 1
ATOM 781 C CA . ALA A 1 104 ? -3.695 31.531 19.281 1 98.62 104 ALA A CA 1
ATOM 782 C C . ALA A 1 104 ? -3.041 32.844 18.859 1 98.62 104 ALA A C 1
ATOM 784 O O . ALA A 1 104 ? -2.301 33.438 19.641 1 98.62 104 ALA A O 1
ATOM 785 N N . HIS A 1 105 ? -3.24 33.188 17.641 1 98.31 105 HIS A N 1
ATOM 786 C CA . HIS A 1 105 ? -2.621 34.406 17.172 1 98.31 105 HIS A CA 1
ATOM 787 C C . HIS A 1 105 ? -3.533 35.156 16.203 1 98.31 105 HIS A C 1
ATOM 789 O O . HIS A 1 105 ? -4.398 34.562 15.57 1 98.31 105 HIS A O 1
ATOM 795 N N . LEU A 1 106 ? -3.314 36.438 16.188 1 98 106 LEU A N 1
ATOM 796 C CA . LEU A 1 106 ? -3.949 37.219 15.148 1 98 106 LEU A CA 1
ATOM 797 C C . LEU A 1 106 ? -3.443 36.844 13.766 1 98 106 LEU A C 1
ATOM 799 O O . LEU A 1 106 ? -2.242 36.625 13.57 1 98 106 LEU A O 1
ATOM 803 N N . MET A 1 107 ? -4.43 36.688 12.867 1 97.62 107 MET A N 1
ATOM 804 C CA . MET A 1 107 ? -4.027 36.312 11.508 1 97.62 107 MET A CA 1
ATOM 805 C C . MET A 1 107 ? -3.443 37.5 10.773 1 97.62 107 MET A C 1
ATOM 807 O O . MET A 1 107 ? -3.908 38.656 10.938 1 97.62 107 MET A O 1
ATOM 811 N N . ALA A 1 108 ? -2.447 37.219 10.078 1 94.25 108 ALA A N 1
ATOM 812 C CA . ALA A 1 108 ? -1.791 38.156 9.195 1 94.25 108 ALA A CA 1
ATOM 813 C C . ALA A 1 108 ? -1.646 37.594 7.785 1 94.25 108 ALA A C 1
ATOM 815 O O . ALA A 1 108 ? -2.076 36.469 7.516 1 94.25 108 ALA A O 1
ATOM 816 N N . GLU A 1 109 ? -1.141 38.375 6.965 1 89.31 109 GLU A N 1
ATOM 817 C CA . GLU A 1 109 ? -0.993 37.938 5.578 1 89.31 109 GLU A CA 1
ATOM 818 C C . GLU A 1 109 ? -0.092 36.719 5.477 1 89.31 109 GLU A C 1
ATOM 820 O O . GLU A 1 109 ? -0.389 35.781 4.727 1 89.31 109 GLU A O 1
ATOM 825 N N . ARG A 1 110 ? 0.964 36.781 6.223 1 90.12 110 ARG A N 1
ATOM 826 C CA . ARG A 1 110 ? 1.85 35.625 6.27 1 90.12 110 ARG A CA 1
ATOM 827 C C . ARG A 1 110 ? 1.376 34.594 7.309 1 90.12 110 ARG A C 1
ATOM 829 O O . ARG A 1 110 ? 1.067 34.969 8.445 1 90.12 110 ARG A O 1
ATOM 836 N N . VAL A 1 111 ? 1.303 33.375 6.906 1 92 111 VAL A N 1
ATOM 837 C CA . VAL A 1 111 ? 0.786 32.281 7.746 1 92 111 VAL A CA 1
ATOM 838 C C . VAL A 1 111 ? 1.64 32.156 9.008 1 92 111 VAL A C 1
ATOM 840 O O . VAL A 1 111 ? 2.869 32.188 8.938 1 92 111 VAL A O 1
ATOM 843 N N . ASP A 1 112 ? 1 32.031 10.117 1 94.5 112 ASP A N 1
ATOM 844 C CA . ASP A 1 112 ? 1.612 31.812 11.422 1 94.5 112 ASP A CA 1
ATOM 845 C C . ASP A 1 112 ? 2.688 32.844 11.711 1 94.5 112 ASP A C 1
ATOM 847 O O . ASP A 1 112 ? 3.822 32.5 12.047 1 94.5 112 ASP A O 1
ATOM 851 N N . SER A 1 113 ? 2.229 34.094 11.641 1 94 113 SER A N 1
ATOM 852 C CA . SER A 1 113 ? 3.199 35.156 11.812 1 94 113 SER A CA 1
ATOM 853 C C . SER A 1 113 ? 2.629 36.312 12.656 1 94 113 SER A C 1
ATOM 855 O O . SER A 1 113 ? 3.367 37.188 13.109 1 94 113 SER A O 1
ATOM 857 N N . GLY A 1 114 ? 1.342 36.375 12.859 1 96.5 114 GLY A N 1
ATOM 858 C CA . GLY A 1 114 ? 0.737 37.469 13.578 1 96.5 114 GLY A CA 1
ATOM 859 C C . GLY A 1 114 ? 0.993 37.406 15.07 1 96.5 114 GLY A C 1
ATOM 860 O O . GLY A 1 114 ? 1.469 36.406 15.594 1 96.5 114 GLY A O 1
ATOM 861 N N . PRO A 1 115 ? 0.664 38.5 15.742 1 97.38 115 PRO A N 1
ATOM 862 C CA . PRO A 1 115 ? 0.894 38.562 17.188 1 97.38 115 PRO A CA 1
ATOM 863 C C . PRO A 1 115 ? 0.166 37.469 17.953 1 97.38 115 PRO A C 1
ATOM 865 O O . PRO A 1 115 ? -0.995 37.156 17.656 1 97.38 115 PRO A O 1
ATOM 868 N N . ILE A 1 116 ? 0.863 36.906 18.891 1 98 116 ILE A N 1
ATOM 869 C CA . ILE A 1 116 ? 0.338 35.812 19.688 1 98 116 ILE A CA 1
ATOM 870 C C . ILE A 1 116 ? -0.537 36.344 20.812 1 98 116 ILE A C 1
ATOM 872 O O . ILE A 1 116 ? -0.164 37.312 21.5 1 98 116 ILE A O 1
ATOM 876 N N . VAL A 1 117 ? -1.726 35.719 20.984 1 98.56 117 VAL A N 1
ATOM 877 C CA . VAL A 1 117 ? -2.662 36.25 21.984 1 98.56 117 VAL A CA 1
ATOM 878 C C . VAL A 1 117 ? -2.945 35.156 23.016 1 98.56 117 VAL A C 1
ATOM 880 O O . VAL A 1 117 ? -3.564 35.406 24.047 1 98.56 117 VAL A O 1
ATOM 883 N N . GLY A 1 118 ? -2.547 33.906 22.766 1 98.38 118 GLY A N 1
ATOM 884 C CA . GLY A 1 118 ? -2.707 32.781 23.672 1 98.38 118 GLY A CA 1
ATOM 885 C C . GLY A 1 118 ? -1.689 31.688 23.453 1 98.38 118 GLY A C 1
ATOM 886 O O . GLY A 1 118 ? -1.242 31.484 22.328 1 98.38 118 GLY A O 1
ATOM 887 N N . VAL A 1 119 ? -1.318 31.078 24.609 1 97.38 119 VAL A N 1
ATOM 888 C CA . VAL A 1 119 ? -0.309 30.016 24.5 1 97.38 119 VAL A CA 1
ATOM 889 C C . VAL A 1 119 ? -0.621 28.891 25.484 1 97.38 119 VAL A C 1
ATOM 891 O O . VAL A 1 119 ? -1.102 29.141 26.594 1 97.38 119 VAL A O 1
ATOM 894 N N . GLU A 1 120 ? -0.445 27.719 25.031 1 96.81 120 GLU A N 1
ATOM 895 C CA . GLU A 1 120 ? -0.38 26.5 25.844 1 96.81 120 GLU A CA 1
ATOM 896 C C . GLU A 1 120 ? 0.929 25.75 25.609 1 96.81 120 GLU A C 1
ATOM 898 O O . GLU A 1 120 ? 1.412 25.672 24.469 1 96.81 120 GLU A O 1
ATOM 903 N N . SER A 1 121 ? 1.531 25.297 26.75 1 96.94 121 SER A N 1
ATOM 904 C CA . SER A 1 121 ? 2.76 24.516 26.656 1 96.94 121 SER A CA 1
ATOM 905 C C . SER A 1 121 ? 2.67 23.234 27.469 1 96.94 121 SER A C 1
ATOM 907 O O . SER A 1 121 ? 1.969 23.188 28.484 1 96.94 121 SER A O 1
ATOM 909 N N . PHE A 1 122 ? 3.312 22.25 27.016 1 97.38 122 PHE A N 1
ATOM 910 C CA . PHE A 1 122 ? 3.367 20.984 27.75 1 97.38 122 PHE A CA 1
ATOM 911 C C . PHE A 1 122 ? 4.656 20.234 27.422 1 97.38 122 PHE A C 1
ATOM 913 O O . PHE A 1 122 ? 5.32 20.531 26.438 1 97.38 122 PHE A O 1
ATOM 920 N N . ILE A 1 123 ? 5.02 19.297 28.297 1 97.38 123 ILE A N 1
ATOM 921 C CA . ILE A 1 123 ? 6.184 18.438 28.094 1 97.38 123 ILE A CA 1
ATOM 922 C C . ILE A 1 123 ? 5.816 17.297 27.156 1 97.38 123 ILE A C 1
ATOM 924 O O . ILE A 1 123 ? 4.746 16.703 27.281 1 97.38 123 ILE A O 1
ATOM 928 N N . ILE A 1 124 ? 6.66 17.047 26.203 1 97.38 124 ILE A N 1
ATOM 929 C CA . ILE A 1 124 ? 6.449 15.906 25.312 1 97.38 124 ILE A CA 1
ATOM 930 C C . ILE A 1 124 ? 6.789 14.609 26.047 1 97.38 124 ILE A C 1
ATOM 932 O O . ILE A 1 124 ? 7.914 14.43 26.516 1 97.38 124 ILE A O 1
ATOM 936 N N . PRO A 1 125 ? 5.793 13.711 26.156 1 95.75 125 PRO A N 1
ATOM 937 C CA . PRO A 1 125 ? 6.098 12.445 26.828 1 95.75 125 PRO A CA 1
ATOM 938 C C . PRO A 1 125 ? 7.199 11.656 26.109 1 95.75 125 PRO A C 1
ATOM 940 O O . PRO A 1 125 ? 7.289 11.688 24.875 1 95.75 125 PRO A O 1
ATOM 943 N N . ASP A 1 126 ? 7.852 10.812 26.953 1 92.69 126 ASP A N 1
ATOM 944 C CA . ASP A 1 126 ? 8.914 9.992 26.391 1 92.69 126 ASP A CA 1
ATOM 945 C C . ASP A 1 126 ? 8.352 8.93 25.438 1 92.69 126 ASP A C 1
ATOM 947 O O . ASP A 1 126 ? 7.301 8.352 25.703 1 92.69 126 ASP A O 1
ATOM 951 N N . LYS A 1 127 ? 8.953 8.664 24.312 1 90.25 127 LYS A N 1
ATOM 952 C CA . LYS A 1 127 ? 8.695 7.59 23.359 1 90.25 127 LYS A CA 1
ATOM 953 C C . LYS A 1 127 ? 7.355 7.781 22.656 1 90.25 127 LYS A C 1
ATOM 955 O O . LYS A 1 127 ? 6.832 6.852 22.031 1 90.25 127 LYS A O 1
ATOM 960 N N . ILE A 1 128 ? 6.73 9.031 22.844 1 94.06 128 ILE A N 1
ATOM 961 C CA . ILE A 1 128 ? 5.473 9.305 22.156 1 94.06 128 ILE A CA 1
ATOM 962 C C . ILE A 1 128 ? 5.711 9.359 20.641 1 94.06 128 ILE A C 1
ATOM 964 O O . ILE A 1 128 ? 6.754 9.836 20.188 1 94.06 128 ILE A O 1
ATOM 968 N N . GLY A 1 129 ? 4.773 8.867 19.922 1 93.88 129 GLY A N 1
ATOM 969 C CA . GLY A 1 129 ? 4.812 9 18.469 1 93.88 129 GLY A CA 1
ATOM 970 C C . GLY A 1 129 ? 4.145 10.266 17.969 1 93.88 129 GLY A C 1
ATOM 971 O O . GLY A 1 129 ? 3.596 11.039 18.75 1 93.88 129 GLY A O 1
ATOM 972 N N . VAL A 1 130 ? 4.25 10.445 16.703 1 94.44 130 VAL A N 1
ATOM 973 C CA . VAL A 1 130 ? 3.762 11.688 16.109 1 94.44 130 VAL A CA 1
ATOM 974 C C . VAL A 1 130 ? 2.246 11.773 16.266 1 94.44 130 VAL A C 1
ATOM 976 O O . VAL A 1 130 ? 1.702 12.852 16.531 1 94.44 130 VAL A O 1
ATOM 979 N N . ARG A 1 131 ? 1.591 10.688 16.141 1 91.81 131 ARG A N 1
ATOM 980 C CA . ARG A 1 131 ? 0.141 10.688 16.297 1 91.81 131 ARG A CA 1
ATOM 981 C C . ARG A 1 131 ? -0.244 11.07 17.719 1 91.81 131 ARG A C 1
ATOM 983 O O . ARG A 1 131 ? -1.177 11.852 17.938 1 91.81 131 ARG A O 1
ATOM 990 N N . GLY A 1 132 ? 0.458 10.477 18.562 1 94.19 132 GLY A N 1
ATOM 991 C CA . GLY A 1 132 ? 0.23 10.836 19.969 1 94.19 132 GLY A CA 1
ATOM 992 C C . GLY A 1 132 ? 0.48 12.305 20.25 1 94.19 132 GLY A C 1
ATOM 993 O O . GLY A 1 132 ? -0.312 12.945 20.938 1 94.19 132 GLY A O 1
ATOM 994 N N . LEU A 1 133 ? 1.542 12.828 19.766 1 96.19 133 LEU A N 1
ATOM 995 C CA . LEU A 1 133 ? 1.877 14.234 20 1 96.19 133 LEU A CA 1
ATOM 996 C C . LEU A 1 133 ? 0.824 15.148 19.375 1 96.19 133 LEU A C 1
ATOM 998 O O . LEU A 1 133 ? 0.426 16.141 19.984 1 96.19 133 LEU A O 1
ATOM 1002 N N . GLU A 1 134 ? 0.379 14.797 18.188 1 94.69 134 GLU A N 1
ATOM 1003 C CA . GLU A 1 134 ? -0.671 15.57 17.547 1 94.69 134 GLU A CA 1
ATOM 1004 C C . GLU A 1 134 ? -1.953 15.57 18.375 1 94.69 134 GLU A C 1
ATOM 1006 O O . GLU A 1 134 ? -2.625 16.594 18.484 1 94.69 134 GLU A O 1
ATOM 1011 N N . GLN A 1 135 ? -2.213 14.469 18.922 1 93.38 135 GLN A N 1
ATOM 1012 C CA . GLN A 1 135 ? -3.42 14.359 19.734 1 93.38 135 GLN A CA 1
ATOM 1013 C C . GLN A 1 135 ? -3.334 15.234 20.984 1 93.38 135 GLN A C 1
ATOM 1015 O O . GLN A 1 135 ? -4.293 15.938 21.328 1 93.38 135 GLN A O 1
ATOM 1020 N N . ILE A 1 136 ? -2.264 15.164 21.609 1 95.81 136 ILE A N 1
ATOM 1021 C CA . ILE A 1 136 ? -2.082 16.016 22.781 1 95.81 136 ILE A CA 1
ATOM 1022 C C . ILE A 1 136 ? -2.18 17.484 22.391 1 95.81 136 ILE A C 1
ATOM 1024 O O . ILE A 1 136 ? -2.84 18.266 23.062 1 95.81 136 ILE A O 1
ATOM 1028 N N . ALA A 1 137 ? -1.524 17.812 21.297 1 96.81 137 ALA A N 1
ATOM 1029 C CA . ALA A 1 137 ? -1.555 19.203 20.828 1 96.81 137 ALA A CA 1
ATOM 1030 C C . ALA A 1 137 ? -2.986 19.656 20.547 1 96.81 137 ALA A C 1
ATOM 1032 O O . ALA A 1 137 ? -3.359 20.781 20.875 1 96.81 137 ALA A O 1
ATOM 1033 N N . TYR A 1 138 ? -3.748 18.812 20.047 1 94.62 138 TYR A N 1
ATOM 1034 C CA . TYR A 1 138 ? -5.141 19.125 19.734 1 94.62 138 TYR A CA 1
ATOM 1035 C C . TYR A 1 138 ? -5.934 19.375 21.016 1 94.62 138 TYR A C 1
ATOM 1037 O O . TYR A 1 138 ? -6.707 20.328 21.094 1 94.62 138 TYR A O 1
ATOM 1045 N N . VAL A 1 139 ? -5.734 18.516 21.891 1 95 139 VAL A N 1
ATOM 1046 C CA . VAL A 1 139 ? -6.434 18.656 23.172 1 95 139 VAL A CA 1
ATOM 1047 C C . VAL A 1 139 ? -6.055 19.969 23.828 1 95 139 VAL A C 1
ATOM 1049 O O . VAL A 1 139 ? -6.918 20.703 24.328 1 95 139 VAL A O 1
ATOM 1052 N N . ARG A 1 140 ? -4.809 20.25 23.734 1 96.75 140 ARG A N 1
ATOM 1053 C CA . ARG A 1 140 ? -4.336 21.5 24.344 1 96.75 140 ARG A CA 1
ATOM 1054 C C . ARG A 1 140 ? -4.836 22.703 23.562 1 96.75 140 ARG A C 1
ATOM 1056 O O . ARG A 1 140 ? -5.098 23.766 24.141 1 96.75 140 ARG A O 1
ATOM 1063 N N . LEU A 1 141 ? -4.953 22.516 22.297 1 97.56 141 LEU A N 1
ATOM 1064 C CA . LEU A 1 141 ? -5.508 23.562 21.438 1 97.56 141 LEU A CA 1
ATOM 1065 C C . LEU A 1 141 ? -6.965 23.844 21.797 1 97.56 141 LEU A C 1
ATOM 1067 O O . LEU A 1 141 ? -7.375 25 21.922 1 97.56 141 LEU A O 1
ATOM 1071 N N . ALA A 1 142 ? -7.707 22.812 22.031 1 95.38 142 ALA A N 1
ATOM 1072 C CA . ALA A 1 142 ? -9.102 22.922 22.438 1 95.38 142 ALA A CA 1
ATOM 1073 C C .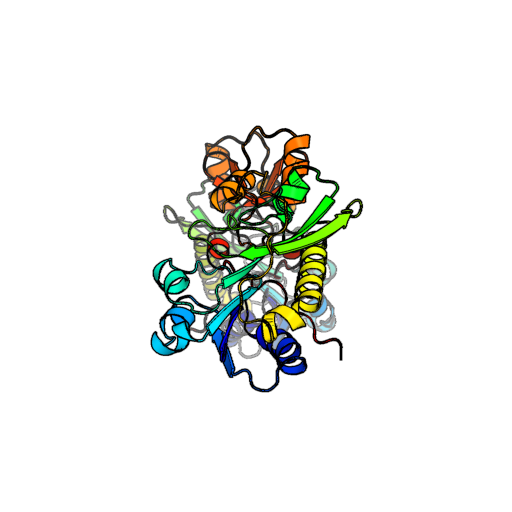 ALA A 1 142 ? -9.219 23.594 23.812 1 95.38 142 ALA A C 1
ATOM 1075 O O . ALA A 1 142 ? -10.102 24.422 24.031 1 95.38 142 ALA A O 1
ATOM 1076 N N . HIS A 1 143 ? -8.359 23.234 24.625 1 96.19 143 HIS A N 1
ATOM 1077 C CA . HIS A 1 143 ? -8.336 23.844 25.953 1 96.19 143 HIS A CA 1
ATOM 1078 C C . HIS A 1 143 ? -8.047 25.344 25.875 1 96.19 143 HIS A C 1
ATOM 1080 O O . HIS A 1 143 ? -8.68 26.141 26.562 1 96.19 143 HIS A O 1
ATOM 1086 N N . LEU A 1 144 ? -7.113 25.641 25.062 1 97.88 144 LEU A N 1
ATOM 1087 C CA . LEU A 1 144 ? -6.785 27.047 24.844 1 97.88 144 LEU A CA 1
ATOM 1088 C C . LEU A 1 144 ? -8 27.812 24.328 1 97.88 144 LEU A C 1
ATOM 1090 O O . LEU A 1 144 ? -8.305 28.906 24.812 1 97.88 144 LEU A O 1
ATOM 1094 N N . PHE A 1 145 ? -8.711 27.234 23.375 1 97.94 145 PHE A N 1
ATOM 1095 C CA . PHE A 1 145 ? -9.922 27.828 22.844 1 97.94 145 PHE A CA 1
ATOM 1096 C C . PHE A 1 145 ? -10.953 28.031 23.953 1 97.94 145 PHE A C 1
ATOM 1098 O O . PHE A 1 145 ? -11.555 29.109 24.062 1 97.94 145 PHE A O 1
ATOM 1105 N N . TRP A 1 146 ? -11.078 27 24.688 1 95.88 146 TRP A N 1
ATOM 1106 C CA . TRP A 1 146 ? -12.016 27.062 25.797 1 95.88 146 TRP A CA 1
ATOM 1107 C C . TRP A 1 146 ? -11.656 28.188 26.766 1 95.88 146 TRP A C 1
ATOM 1109 O O . TRP A 1 146 ? -12.508 29.016 27.109 1 95.88 146 TRP A O 1
ATOM 1119 N N . ARG A 1 147 ? -10.461 28.312 27.109 1 97.19 147 ARG A N 1
ATOM 1120 C CA . ARG A 1 147 ? -9.992 29.328 28.047 1 97.19 147 ARG A CA 1
ATOM 1121 C C . ARG A 1 147 ? -10.25 30.734 27.5 1 97.19 147 ARG A C 1
ATOM 1123 O O . ARG A 1 147 ? -10.516 31.656 28.266 1 97.19 147 ARG A O 1
ATOM 1130 N N . MET A 1 148 ? -10.203 30.828 26.188 1 98 148 MET A N 1
ATOM 1131 C CA . MET A 1 148 ? -10.305 32.156 25.562 1 98 148 MET A CA 1
ATOM 1132 C C . MET A 1 148 ? -11.727 32.406 25.078 1 98 148 MET A C 1
ATOM 1134 O O . MET A 1 148 ? -12.008 33.5 24.531 1 98 148 MET A O 1
ATOM 1138 N N . SER A 1 149 ? -12.609 31.469 25.297 1 97.81 149 SER A N 1
ATOM 1139 C CA . SER A 1 149 ? -13.914 31.484 24.641 1 97.81 149 SER A CA 1
ATOM 1140 C C . SER A 1 149 ? -14.727 32.719 25.062 1 97.81 149 SER A C 1
ATOM 1142 O O . SER A 1 149 ? -15.43 33.312 24.234 1 97.81 149 SER A O 1
ATOM 1144 N N . ARG A 1 150 ? -14.656 33.094 26.312 1 97.25 150 ARG A N 1
ATOM 1145 C CA . ARG A 1 150 ? -15.43 34.25 26.766 1 97.25 150 ARG A CA 1
ATOM 1146 C C . ARG A 1 150 ? -14.984 35.5 26.047 1 97.25 150 ARG A C 1
ATOM 1148 O O . ARG A 1 150 ? -15.805 36.281 25.531 1 97.25 150 ARG A O 1
ATOM 1155 N N . GLU A 1 151 ? -13.703 35.719 26.031 1 97.31 151 GLU A N 1
ATOM 1156 C CA . GLU A 1 151 ? -13.156 36.906 25.375 1 97.31 151 GLU A CA 1
ATOM 1157 C C . GLU A 1 151 ? -13.461 36.906 23.891 1 97.31 151 GLU A C 1
ATOM 1159 O O . GLU A 1 151 ? -13.836 37.906 23.312 1 97.31 151 GLU A O 1
ATOM 1164 N N . LEU A 1 152 ? -13.352 35.812 23.266 1 98 152 LEU A N 1
ATOM 1165 C CA . LEU A 1 152 ? -13.594 35.656 21.828 1 98 152 LEU A CA 1
ATOM 1166 C C . LEU A 1 152 ? -15.055 36 21.5 1 98 152 LEU A C 1
ATOM 1168 O O . LEU A 1 152 ? -15.336 36.594 20.469 1 98 152 LEU A O 1
ATOM 1172 N N . ALA A 1 153 ? -15.906 35.625 22.406 1 97.56 153 ALA A N 1
ATOM 1173 C CA . ALA A 1 153 ? -17.344 35.75 22.156 1 97.56 153 ALA A CA 1
ATOM 1174 C C . ALA A 1 153 ? -17.859 37.125 22.531 1 97.56 153 ALA A C 1
ATOM 1176 O O . ALA A 1 153 ? -18.781 37.656 21.906 1 97.56 153 ALA A O 1
ATOM 1177 N N . CYS A 1 154 ? -17.234 37.719 23.5 1 96.75 154 CYS A N 1
ATOM 1178 C CA . CYS A 1 154 ? -17.875 38.875 24.125 1 96.75 154 CYS A CA 1
ATOM 1179 C C . CYS A 1 154 ? -17.094 40.156 23.812 1 96.75 154 CYS A C 1
ATOM 1181 O O . CYS A 1 154 ? -17.672 41.25 23.812 1 96.75 154 CYS A O 1
ATOM 1183 N N . ASP A 1 155 ? -15.812 40 23.625 1 95.25 155 ASP A N 1
ATOM 1184 C CA . ASP A 1 155 ? -15 41.188 23.438 1 95.25 155 ASP A CA 1
ATOM 1185 C C . ASP A 1 155 ? -14.859 41.531 21.953 1 95.25 155 ASP A C 1
ATOM 1187 O O . ASP A 1 155 ? -14.227 40.781 21.203 1 95.25 155 ASP A O 1
ATOM 1191 N N . GLY A 1 156 ? -15.414 42.656 21.609 1 93.06 156 GLY A N 1
ATOM 1192 C CA . GLY A 1 156 ? -15.336 43.094 20.219 1 93.06 156 GLY A CA 1
ATOM 1193 C C . GLY A 1 156 ? -14 43.719 19.859 1 93.06 156 GLY A C 1
ATOM 1194 O O . GLY A 1 156 ? -13.648 43.812 18.688 1 93.06 156 GLY A O 1
ATOM 1195 N N . ALA A 1 157 ? -13.297 44.125 20.812 1 94.19 157 ALA A N 1
ATOM 1196 C CA . ALA A 1 157 ? -11.984 44.75 20.594 1 94.19 157 ALA A CA 1
ATOM 1197 C C . ALA A 1 157 ? -10.914 43.719 20.328 1 94.19 157 ALA A C 1
ATOM 1199 O O . ALA A 1 157 ? -11.102 42.531 20.641 1 94.19 157 ALA A O 1
ATOM 1200 N N . PRO A 1 158 ? -9.82 44.156 19.734 1 94.75 158 PRO A N 1
ATOM 1201 C CA . PRO A 1 158 ? -8.719 43.188 19.531 1 94.75 158 PRO A CA 1
ATOM 1202 C C . PRO A 1 158 ? -8.195 42.625 20.828 1 94.75 158 PRO A C 1
ATOM 1204 O O . PRO A 1 158 ? -8.117 43.312 21.844 1 94.75 158 PRO A O 1
ATOM 1207 N N . LEU A 1 159 ? -7.941 41.344 20.812 1 96.56 159 LEU A N 1
ATOM 1208 C CA . LEU A 1 159 ? -7.422 40.688 22 1 96.56 159 LEU A CA 1
ATOM 1209 C C . LEU A 1 159 ? -6.023 41.188 22.344 1 96.56 159 LEU A C 1
ATOM 1211 O O . LEU A 1 159 ? -5.277 41.594 21.438 1 96.56 159 LEU A O 1
ATOM 1215 N N . ALA A 1 160 ? -5.73 41.094 23.578 1 96.44 160 ALA A N 1
ATOM 1216 C CA . ALA A 1 160 ? -4.422 41.531 24.031 1 96.44 160 ALA A CA 1
ATOM 1217 C C . ALA A 1 160 ? -3.311 40.625 23.531 1 96.44 160 ALA A C 1
ATOM 1219 O O . ALA A 1 160 ? -3.393 39.406 23.672 1 96.44 160 ALA A O 1
ATOM 1220 N N . GLU A 1 161 ? -2.262 41.281 23.031 1 97.38 161 GLU A N 1
ATOM 1221 C CA . GLU A 1 161 ? -1.108 40.531 22.547 1 97.38 161 GLU A CA 1
ATOM 1222 C C . GLU A 1 161 ? -0.195 40.125 23.688 1 97.38 161 GLU A C 1
ATOM 1224 O O . GLU A 1 161 ? -0.009 40.875 24.656 1 97.38 161 GLU A O 1
ATOM 1229 N N . LEU A 1 162 ? 0.302 38.969 23.578 1 97.25 162 LEU A N 1
ATOM 1230 C CA . LEU A 1 162 ? 1.292 38.5 24.547 1 97.25 162 LEU A CA 1
ATOM 1231 C C . LEU A 1 162 ? 2.703 38.844 24.094 1 97.25 162 LEU A C 1
ATOM 1233 O O . LEU A 1 162 ? 2.973 38.938 22.891 1 97.25 162 LEU A O 1
ATOM 1237 N N . PRO A 1 163 ? 3.607 39.125 25.078 1 96.38 163 PRO A N 1
ATOM 1238 C CA . PRO A 1 163 ? 4.996 39.406 24.719 1 96.38 163 PRO A CA 1
ATOM 1239 C C . PRO A 1 163 ? 5.781 38.156 24.328 1 96.38 163 PRO A C 1
ATOM 1241 O O . PRO A 1 163 ? 6.82 37.844 24.922 1 96.38 163 PRO A O 1
ATOM 1244 N N . ILE A 1 164 ? 5.289 37.375 23.438 1 95 164 ILE A N 1
ATOM 1245 C CA . ILE A 1 164 ? 5.875 36.156 22.891 1 95 164 ILE A CA 1
ATOM 1246 C C . ILE A 1 164 ? 5.984 36.281 21.375 1 95 164 ILE A C 1
ATOM 1248 O O . ILE A 1 164 ? 5.02 36.656 20.703 1 95 164 ILE A O 1
ATOM 1252 N N . ALA A 1 165 ? 7.203 35.969 20.844 1 93.88 165 ALA A N 1
ATOM 1253 C CA . ALA A 1 165 ? 7.43 36.062 19.406 1 93.88 165 ALA A CA 1
ATOM 1254 C C . ALA A 1 165 ? 7.57 34.688 18.781 1 93.88 165 ALA A C 1
ATOM 1256 O O . ALA A 1 165 ? 8.016 33.75 19.438 1 93.88 165 ALA A O 1
ATOM 1257 N N . TRP A 1 166 ? 7.156 34.688 17.578 1 94.62 166 TRP A N 1
ATOM 1258 C CA . TRP A 1 166 ? 7.512 33.5 16.781 1 94.62 166 TRP A CA 1
ATOM 1259 C C . TRP A 1 166 ? 9.023 33.344 16.688 1 94.62 166 TRP A C 1
ATOM 1261 O O . TRP A 1 166 ? 9.75 34.344 16.531 1 94.62 166 TRP A O 1
ATOM 1271 N N . CYS A 1 167 ? 9.695 32.125 16.812 1 91.06 167 CYS A N 1
ATOM 1272 C CA . CYS A 1 167 ? 11.148 32.031 16.812 1 91.06 167 CYS A CA 1
ATOM 1273 C C . CYS A 1 167 ? 11.625 30.766 16.109 1 91.06 167 CYS A C 1
ATOM 1275 O O . CYS A 1 167 ? 12.828 30.516 16.016 1 91.06 167 CYS A O 1
ATOM 1277 N N . GLY A 1 168 ? 10.859 30 15.438 1 90.12 168 GLY A N 1
ATOM 1278 C CA . GLY A 1 168 ? 11.281 28.797 14.734 1 90.12 168 GLY A CA 1
ATOM 1279 C C . GLY A 1 168 ? 11.195 28.922 13.227 1 90.12 168 GLY A C 1
ATOM 1280 O O . GLY A 1 168 ? 10.82 29.984 12.703 1 90.12 168 GLY A O 1
ATOM 1281 N N . ILE A 1 169 ? 11.742 27.922 12.555 1 91.12 169 ILE A N 1
ATOM 1282 C CA . ILE A 1 169 ? 11.656 27.859 11.102 1 91.12 169 ILE A CA 1
ATOM 1283 C C . ILE A 1 169 ? 10.25 27.422 10.688 1 91.12 169 ILE A C 1
ATOM 1285 O O . ILE A 1 169 ? 9.742 26.406 11.188 1 91.12 169 ILE A O 1
ATOM 1289 N N . LYS A 1 170 ? 9.688 28.234 9.82 1 95.12 170 LYS A N 1
ATOM 1290 C CA . LYS A 1 170 ? 8.367 27.859 9.305 1 95.12 170 LYS A CA 1
ATOM 1291 C C . LYS A 1 170 ? 8.453 26.641 8.414 1 95.12 170 LYS A C 1
ATOM 1293 O O . LYS A 1 170 ? 9.039 26.688 7.328 1 95.12 170 LYS A O 1
ATOM 1298 N N . SER A 1 171 ? 7.895 25.609 8.891 1 95.81 171 SER A N 1
ATOM 1299 C CA . SER A 1 171 ? 7.902 24.375 8.094 1 95.81 171 SER A CA 1
ATOM 1300 C C . SER A 1 171 ? 6.902 24.469 6.945 1 95.81 171 SER A C 1
ATOM 1302 O O . SER A 1 171 ? 5.855 25.109 7.07 1 95.81 171 SER A O 1
ATOM 1304 N N . THR A 1 172 ? 7.27 23.812 5.848 1 95.19 172 THR A N 1
ATOM 1305 C CA . THR A 1 172 ? 6.422 23.781 4.66 1 95.19 172 THR A CA 1
ATOM 1306 C C . THR A 1 172 ? 6.148 22.328 4.238 1 95.19 172 THR A C 1
ATOM 1308 O O . THR A 1 172 ? 6.816 21.406 4.703 1 95.19 172 THR A O 1
ATOM 1311 N N . ARG A 1 173 ? 5.18 22.281 3.389 1 94.31 173 ARG A N 1
ATOM 1312 C CA . ARG A 1 173 ? 4.887 20.969 2.814 1 94.31 173 ARG A CA 1
ATOM 1313 C C . ARG A 1 173 ? 6.09 20.422 2.061 1 94.31 173 ARG A C 1
ATOM 1315 O O . ARG A 1 173 ? 6.355 19.219 2.098 1 94.31 173 ARG A O 1
ATOM 1322 N N . GLN A 1 174 ? 6.777 21.25 1.427 1 96.25 174 GLN A N 1
ATOM 1323 C CA . GLN A 1 174 ? 7.969 20.828 0.693 1 96.25 174 GLN A CA 1
ATOM 1324 C C . GLN A 1 174 ? 9.039 20.297 1.641 1 96.25 174 GLN A C 1
ATOM 1326 O O . GLN A 1 174 ? 9.688 19.297 1.349 1 96.25 174 GLN A O 1
ATOM 1331 N N . MET A 1 175 ? 9.195 21 2.697 1 96.12 175 MET A N 1
ATOM 1332 C CA . MET A 1 175 ? 10.164 20.531 3.686 1 96.12 175 MET A CA 1
ATOM 1333 C C . MET A 1 175 ? 9.797 19.125 4.16 1 96.12 175 MET A C 1
ATOM 1335 O O . MET A 1 175 ? 10.672 18.266 4.328 1 96.12 175 MET A O 1
ATOM 1339 N N . TYR A 1 176 ? 8.539 18.938 4.387 1 96.44 176 TYR A N 1
ATOM 1340 C CA . TYR A 1 176 ? 8.039 17.609 4.773 1 96.44 176 TYR A CA 1
ATOM 1341 C C . TYR A 1 176 ? 8.375 16.578 3.711 1 96.44 176 TYR A C 1
ATOM 1343 O O . TYR A 1 176 ? 8.891 15.5 4.027 1 96.44 176 TYR A O 1
ATO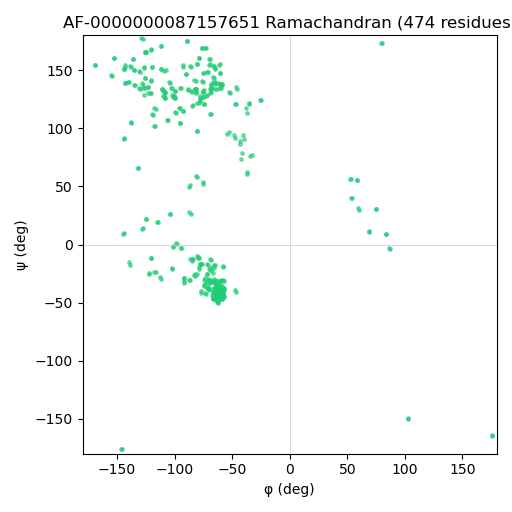M 1351 N N . ARG A 1 177 ? 8.156 16.891 2.469 1 96.44 177 ARG A N 1
ATOM 1352 C CA . ARG A 1 177 ? 8.461 16 1.355 1 96.44 177 ARG A CA 1
ATOM 1353 C C . ARG A 1 177 ? 9.945 15.672 1.306 1 96.44 177 ARG A C 1
ATOM 1355 O O . ARG A 1 177 ? 10.328 14.523 1.068 1 96.44 177 ARG A O 1
ATOM 1362 N N . ASP A 1 178 ? 10.695 16.688 1.52 1 97.06 178 ASP A N 1
ATOM 1363 C CA . ASP A 1 178 ? 12.141 16.484 1.499 1 97.06 178 ASP A CA 1
ATOM 1364 C C . ASP A 1 178 ? 12.578 15.508 2.584 1 97.06 178 ASP A C 1
ATOM 1366 O O . ASP A 1 178 ? 13.5 14.719 2.377 1 97.06 178 ASP A O 1
ATOM 1370 N N . MET A 1 179 ? 11.891 15.633 3.732 1 96.75 179 MET A N 1
ATOM 1371 C CA . MET A 1 179 ? 12.195 14.711 4.824 1 96.75 179 MET A CA 1
ATOM 1372 C C . MET A 1 179 ? 11.789 13.289 4.465 1 96.75 179 MET A C 1
ATOM 1374 O O . MET A 1 179 ? 12.445 12.328 4.879 1 96.75 179 MET A O 1
ATOM 1378 N N . CYS A 1 180 ? 10.758 13.141 3.693 1 96.44 180 CYS A N 1
ATOM 1379 C CA . CYS A 1 180 ? 10.211 11.836 3.355 1 96.44 180 CYS A CA 1
ATOM 1380 C C . CYS A 1 180 ? 10.984 11.195 2.209 1 96.44 180 CYS A C 1
ATOM 1382 O O . CYS A 1 180 ? 10.984 9.977 2.062 1 96.44 180 CYS A O 1
ATOM 1384 N N . ASP A 1 181 ? 11.562 11.961 1.386 1 96.38 181 ASP A N 1
ATOM 1385 C CA . ASP A 1 181 ? 12.406 11.461 0.304 1 96.38 181 ASP A CA 1
ATOM 1386 C C . ASP A 1 181 ? 13.805 11.117 0.813 1 96.38 181 ASP A C 1
ATOM 1388 O O . ASP A 1 181 ? 14.664 11.992 0.917 1 96.38 181 ASP A O 1
ATOM 1392 N N . LEU A 1 182 ? 14.016 9.836 1.081 1 96.12 182 LEU A N 1
ATOM 1393 C CA . LEU A 1 182 ? 15.242 9.414 1.742 1 96.12 182 LEU A CA 1
ATOM 1394 C C . LEU A 1 182 ? 16.391 9.289 0.739 1 96.12 182 LEU A C 1
ATOM 1396 O O . LEU A 1 182 ? 16.234 8.633 -0.299 1 96.12 182 LEU A O 1
ATOM 1400 N N . PRO A 1 183 ? 17.469 9.898 1.122 1 92.75 183 PRO A N 1
ATOM 1401 C CA . PRO A 1 183 ? 18.625 9.703 0.242 1 92.75 183 PRO A CA 1
ATOM 1402 C C . PRO A 1 183 ? 19.188 8.289 0.315 1 92.75 183 PRO A C 1
ATOM 1404 O O . PRO A 1 183 ? 19.125 7.652 1.367 1 92.75 183 PRO A O 1
ATOM 1407 N N . ALA A 1 184 ? 19.766 7.688 -0.725 1 83.44 184 ALA A N 1
ATOM 1408 C CA . ALA A 1 184 ? 20.328 6.336 -0.806 1 83.44 184 ALA A CA 1
ATOM 1409 C C . ALA A 1 184 ? 21.406 6.125 0.246 1 83.44 184 ALA A C 1
ATOM 1411 O O . ALA A 1 184 ? 21.531 5.035 0.81 1 83.44 184 ALA A O 1
ATOM 1412 N N . GLY A 1 185 ? 22.109 7.141 0.602 1 88.06 185 GLY A N 1
ATOM 1413 C CA . GLY A 1 185 ? 23.219 7.02 1.53 1 88.06 185 GLY A CA 1
ATOM 1414 C C . GLY A 1 185 ? 22.891 7.512 2.926 1 88.06 185 GLY A C 1
ATOM 1415 O O . GLY A 1 185 ? 23.781 7.848 3.701 1 88.06 185 GLY A O 1
ATOM 1416 N N . ILE A 1 186 ? 21.641 7.48 3.293 1 93.75 186 ILE A N 1
ATOM 1417 C CA . ILE A 1 186 ? 21.234 7.992 4.594 1 93.75 186 ILE A CA 1
ATOM 1418 C C . ILE A 1 186 ? 21.781 7.098 5.703 1 93.75 186 ILE A C 1
ATOM 1420 O O . ILE A 1 186 ? 21.781 5.871 5.574 1 93.75 186 ILE A O 1
ATOM 1424 N N . GLY A 1 187 ? 22.359 7.703 6.73 1 95.75 187 GLY A N 1
ATOM 1425 C CA . GLY A 1 187 ? 22.859 6.957 7.875 1 95.75 187 GLY A CA 1
ATOM 1426 C C . GLY A 1 187 ? 21.766 6.344 8.719 1 95.75 187 GLY A C 1
ATOM 1427 O O . GLY A 1 187 ? 20.625 6.816 8.703 1 95.75 187 GLY A O 1
ATOM 1428 N N . ALA A 1 188 ? 22.109 5.348 9.508 1 96.44 188 ALA A N 1
ATOM 1429 C CA . ALA A 1 188 ? 21.156 4.598 10.32 1 96.44 188 ALA A CA 1
ATOM 1430 C C . ALA A 1 188 ? 20.453 5.508 11.328 1 96.44 188 ALA A C 1
ATOM 1432 O O . ALA A 1 188 ? 19.234 5.418 11.516 1 96.44 188 ALA A O 1
ATOM 1433 N N . ALA A 1 189 ? 21.234 6.332 11.922 1 97.06 189 ALA A N 1
ATOM 1434 C CA . ALA A 1 189 ? 20.672 7.207 12.945 1 97.06 189 ALA A CA 1
ATOM 1435 C C . ALA A 1 189 ? 19.688 8.203 12.344 1 97.06 189 ALA A C 1
ATOM 1437 O O . ALA A 1 189 ? 18.609 8.422 12.891 1 97.06 189 ALA A O 1
ATOM 1438 N N . GLU A 1 190 ? 20.141 8.797 11.227 1 97.56 190 GLU A N 1
ATOM 1439 C CA . GLU A 1 190 ? 19.266 9.75 10.547 1 97.56 190 GLU A CA 1
ATOM 1440 C C . GLU A 1 190 ? 18 9.062 10.023 1 97.56 190 GLU A C 1
ATOM 1442 O O . GLU A 1 190 ? 16.906 9.617 10.125 1 97.56 190 GLU A O 1
ATOM 1447 N N . LEU A 1 191 ? 18.156 7.871 9.5 1 96.69 191 LEU A N 1
ATOM 1448 C CA . LEU A 1 191 ? 17.016 7.105 9.031 1 96.69 191 LEU A CA 1
ATOM 1449 C C . LEU A 1 191 ? 16.031 6.836 10.164 1 96.69 191 LEU A C 1
ATOM 1451 O O . LEU A 1 191 ? 14.82 7.043 10.016 1 96.69 191 LEU A O 1
ATOM 1455 N N . ALA A 1 192 ? 16.547 6.445 11.25 1 95.62 192 ALA A N 1
ATOM 1456 C CA . ALA A 1 192 ? 15.703 6.148 12.398 1 95.62 192 ALA A CA 1
ATOM 1457 C C . ALA A 1 192 ? 14.93 7.387 12.852 1 95.62 192 ALA A C 1
ATOM 1459 O O . ALA A 1 192 ? 13.75 7.301 13.18 1 95.62 192 ALA A O 1
ATOM 1460 N N . ARG A 1 193 ? 15.57 8.531 12.852 1 95.94 193 ARG A N 1
ATOM 1461 C CA . ARG A 1 193 ? 14.945 9.789 13.242 1 95.94 193 ARG A CA 1
ATOM 1462 C C . ARG A 1 193 ? 13.82 10.164 12.289 1 95.94 193 ARG A C 1
ATOM 1464 O O . ARG A 1 193 ? 12.734 10.555 12.719 1 95.94 193 ARG A O 1
ATOM 1471 N N . ARG A 1 194 ? 14.094 10.016 11 1 97.06 194 ARG A N 1
ATOM 1472 C CA . ARG A 1 194 ? 13.102 10.383 10 1 97.06 194 ARG A CA 1
ATOM 1473 C C . ARG A 1 194 ? 11.922 9.406 10.008 1 97.06 194 ARG A C 1
ATOM 1475 O O . ARG A 1 194 ? 10.773 9.82 9.867 1 97.06 194 ARG A O 1
ATOM 1482 N N . VAL A 1 195 ? 12.227 8.133 10.227 1 95 195 VAL A N 1
ATOM 1483 C CA . VAL A 1 195 ? 11.148 7.148 10.312 1 95 195 VAL A CA 1
ATOM 1484 C C . VAL A 1 195 ? 10.281 7.438 11.531 1 95 195 VAL A C 1
ATOM 1486 O O . VAL A 1 195 ? 9.047 7.414 11.445 1 95 195 VAL A O 1
ATOM 1489 N N . ARG A 1 196 ? 10.844 7.777 12.609 1 94 196 ARG A N 1
ATOM 1490 C CA . ARG A 1 196 ? 10.102 8.062 13.836 1 94 196 ARG A CA 1
ATOM 1491 C C . ARG A 1 196 ? 9.164 9.25 13.648 1 94 196 ARG A C 1
ATOM 1493 O O . ARG A 1 196 ? 8.016 9.227 14.094 1 94 196 ARG A O 1
ATOM 1500 N N . ALA A 1 197 ? 9.586 10.203 12.93 1 96.06 197 ALA A N 1
ATOM 1501 C CA . ALA A 1 197 ? 8.875 11.477 12.844 1 96.06 197 ALA A CA 1
ATOM 1502 C C . ALA A 1 197 ? 7.883 11.477 11.68 1 96.06 197 ALA A C 1
ATOM 1504 O O . ALA A 1 197 ? 6.84 12.125 11.742 1 96.06 197 ALA A O 1
ATOM 1505 N N . PHE A 1 198 ? 8.227 10.664 10.609 1 95.94 198 PHE A N 1
ATOM 1506 C CA . PHE A 1 198 ? 7.488 10.883 9.367 1 95.94 198 PHE A CA 1
ATOM 1507 C C . PHE A 1 198 ? 6.902 9.578 8.852 1 95.94 198 PHE A C 1
ATOM 1509 O O . PHE A 1 198 ? 6.426 9.516 7.715 1 95.94 198 PHE A O 1
ATOM 1516 N N . HIS A 1 199 ? 6.863 8.531 9.641 1 89.62 199 HIS A N 1
ATOM 1517 C CA . HIS A 1 199 ? 6.453 7.215 9.164 1 89.62 199 HIS A CA 1
ATOM 1518 C C . HIS A 1 199 ? 4.957 7.18 8.867 1 89.62 199 HIS A C 1
ATOM 1520 O O . HIS A 1 199 ? 4.492 6.34 8.094 1 89.62 199 HIS A O 1
ATOM 1526 N N . ASP A 1 200 ? 4.309 7.969 9.594 1 76.62 200 ASP A N 1
ATOM 1527 C CA . ASP A 1 200 ? 2.859 7.879 9.461 1 76.62 200 ASP A CA 1
ATOM 1528 C C . ASP A 1 200 ? 2.375 8.578 8.195 1 76.62 200 ASP A C 1
ATOM 1530 O O . ASP A 1 200 ? 2.826 9.688 7.883 1 76.62 200 ASP A O 1
ATOM 1534 N N . ASP A 1 201 ? 1.676 7.914 7.309 1 69 201 ASP A N 1
ATOM 1535 C CA . ASP A 1 201 ? 1.272 8.445 6.012 1 69 201 ASP A CA 1
ATOM 1536 C C . ASP A 1 201 ? -0.037 9.227 6.121 1 69 201 ASP A C 1
ATOM 1538 O O . ASP A 1 201 ? -0.736 9.414 5.125 1 69 201 ASP A O 1
ATOM 1542 N N . PHE A 1 202 ? -0.263 9.734 7.266 1 75.69 202 PHE A N 1
ATOM 1543 C CA . PHE A 1 202 ? -1.554 10.398 7.414 1 75.69 202 PHE A CA 1
ATOM 1544 C C . PHE A 1 202 ? -1.591 11.695 6.617 1 75.69 202 PHE A C 1
ATOM 1546 O O . PHE A 1 202 ? -2.668 12.203 6.289 1 75.69 202 PHE A O 1
ATOM 1553 N N . ARG A 1 203 ? -0.471 12.18 6.25 1 85.12 203 ARG A N 1
ATOM 1554 C CA . ARG A 1 203 ? -0.393 13.398 5.453 1 85.12 203 ARG A CA 1
ATOM 1555 C C . ARG A 1 203 ? -0.311 13.07 3.965 1 85.12 203 ARG A C 1
ATOM 1557 O O . ARG A 1 203 ? -0.193 13.977 3.133 1 85.12 203 ARG A O 1
ATOM 1564 N N . GLY A 1 204 ? -0.269 11.836 3.689 1 86.38 204 GLY A N 1
ATOM 1565 C CA . GLY A 1 204 ? -0.306 11.383 2.309 1 86.38 204 GLY A CA 1
ATOM 1566 C C . GLY A 1 204 ? 1.053 11.406 1.634 1 86.38 204 GLY A C 1
ATOM 1567 O O . GLY A 1 204 ? 1.144 11.352 0.406 1 86.38 204 GLY A O 1
ATOM 1568 N N . ILE A 1 205 ? 2.027 11.633 2.365 1 93.06 205 ILE A N 1
ATOM 1569 C CA . ILE A 1 205 ? 3.387 11.656 1.837 1 93.06 205 ILE A CA 1
ATOM 1570 C C . ILE A 1 205 ? 4.215 10.555 2.496 1 93.06 205 ILE A C 1
ATOM 1572 O O . ILE A 1 205 ? 4.668 10.703 3.633 1 93.06 205 ILE A O 1
ATOM 1576 N N . PRO A 1 206 ? 4.426 9.492 1.815 1 92.69 206 PRO A N 1
ATOM 1577 C CA . PRO A 1 206 ? 5.148 8.375 2.418 1 92.69 206 PRO A CA 1
ATOM 1578 C C . PRO A 1 206 ? 6.664 8.57 2.402 1 92.69 206 PRO A C 1
ATOM 1580 O O . PRO A 1 206 ? 7.18 9.336 1.586 1 92.69 206 PRO A O 1
ATOM 1583 N N . LEU A 1 207 ? 7.285 7.91 3.32 1 95.5 207 LEU A N 1
ATOM 1584 C CA . LEU A 1 207 ? 8.734 7.805 3.24 1 95.5 207 LEU A CA 1
ATOM 1585 C C . LEU A 1 207 ? 9.156 6.93 2.062 1 95.5 207 LEU A C 1
ATOM 1587 O O . LEU A 1 207 ? 8.633 5.824 1.89 1 95.5 207 LEU A O 1
ATOM 1591 N N . THR A 1 208 ? 10.086 7.48 1.301 1 95.38 208 THR A N 1
ATOM 1592 C CA . THR A 1 208 ? 10.461 6.75 0.096 1 95.38 208 THR A CA 1
ATOM 1593 C C . THR A 1 208 ? 11.977 6.723 -0.067 1 95.38 208 THR A C 1
ATOM 1595 O O . THR A 1 208 ? 12.68 7.598 0.443 1 95.38 208 THR A O 1
ATOM 1598 N N . VAL A 1 209 ? 12.414 5.707 -0.661 1 94.5 209 VAL A N 1
ATOM 1599 C CA . VAL A 1 209 ? 13.797 5.605 -1.133 1 94.5 209 VAL A CA 1
ATOM 1600 C C . VAL A 1 209 ? 13.805 5.266 -2.621 1 94.5 209 VAL A C 1
ATOM 1602 O O . VAL A 1 209 ? 12.891 4.617 -3.123 1 94.5 209 VAL A O 1
ATOM 1605 N N . SER A 1 210 ? 14.758 5.848 -3.264 1 93.19 210 SER A N 1
ATOM 1606 C CA . SER A 1 210 ? 14.898 5.578 -4.691 1 93.19 210 SER A CA 1
ATOM 1607 C C . SER A 1 210 ? 16.141 4.742 -4.977 1 93.19 210 SER A C 1
ATOM 1609 O O . SER A 1 210 ? 17.219 5.02 -4.445 1 93.19 210 SER A O 1
ATOM 1611 N N . LEU A 1 211 ? 15.945 3.643 -5.703 1 91.94 211 LEU A N 1
ATOM 1612 C CA . LEU A 1 211 ? 17.031 2.814 -6.215 1 91.94 211 LEU A CA 1
ATOM 1613 C C . LEU A 1 211 ? 17.016 2.762 -7.738 1 91.94 211 LEU A C 1
ATOM 1615 O O . LEU A 1 211 ? 16.078 2.201 -8.328 1 91.94 211 LEU A O 1
ATOM 1619 N N . HIS A 1 212 ? 18.047 3.377 -8.359 1 93.19 212 HIS A N 1
ATOM 1620 C CA . HIS A 1 212 ? 18.141 3.424 -9.82 1 93.19 212 HIS A CA 1
ATOM 1621 C C . HIS A 1 212 ? 16.859 3.99 -10.438 1 93.19 212 HIS A C 1
ATOM 1623 O O . HIS A 1 212 ? 16.344 3.447 -11.414 1 93.19 212 HIS A O 1
ATOM 1629 N N . GLY A 1 213 ? 16.344 4.949 -9.836 1 91.44 213 GLY A N 1
ATOM 1630 C CA . GLY A 1 213 ? 15.195 5.645 -10.383 1 91.44 213 GLY A CA 1
ATOM 1631 C C . GLY A 1 213 ? 13.875 5.004 -9.992 1 91.44 213 GLY A C 1
ATOM 1632 O O . GLY A 1 213 ? 12.805 5.539 -10.297 1 91.44 213 GLY A O 1
ATOM 1633 N N . ILE A 1 214 ? 13.883 3.863 -9.289 1 93.31 214 ILE A N 1
ATOM 1634 C CA . ILE A 1 214 ? 12.664 3.186 -8.852 1 93.31 214 ILE A CA 1
ATOM 1635 C C . ILE A 1 214 ? 12.383 3.525 -7.395 1 93.31 214 ILE A C 1
ATOM 1637 O O . ILE A 1 214 ? 13.273 3.432 -6.543 1 93.31 214 ILE A O 1
ATOM 1641 N N . ARG A 1 215 ? 11.148 3.881 -7.168 1 94.31 215 ARG A N 1
ATOM 1642 C CA . ARG A 1 215 ? 10.773 4.363 -5.844 1 94.31 215 ARG A CA 1
ATOM 1643 C C . ARG A 1 215 ? 10.203 3.236 -4.988 1 94.31 215 ARG A C 1
ATOM 1645 O O . ARG A 1 215 ? 9.406 2.43 -5.465 1 94.31 215 ARG A O 1
ATOM 1652 N N . PHE A 1 216 ? 10.648 3.195 -3.795 1 94.94 216 PHE A N 1
ATOM 1653 C CA . PHE A 1 216 ? 10.156 2.279 -2.773 1 94.94 216 PHE A CA 1
ATOM 1654 C C . PHE A 1 216 ? 9.609 3.045 -1.572 1 94.94 216 PHE A C 1
ATOM 1656 O O . PHE A 1 216 ? 10.188 4.055 -1.163 1 94.94 216 PHE A O 1
ATOM 1663 N N . GLU A 1 217 ? 8.562 2.57 -1.036 1 95.06 217 GLU A N 1
ATOM 1664 C CA . GLU A 1 217 ? 7.93 3.236 0.096 1 95.06 217 GLU A CA 1
ATOM 1665 C C . GLU A 1 217 ? 8.07 2.412 1.373 1 95.06 217 GLU A C 1
ATOM 1667 O O . GLU A 1 217 ? 8.148 1.183 1.32 1 95.06 217 GLU A O 1
ATOM 1672 N N . LEU A 1 218 ? 8.094 3.131 2.439 1 94.31 218 LEU A N 1
ATOM 1673 C CA . LEU A 1 218 ? 8.18 2.441 3.723 1 94.31 218 LEU A CA 1
ATOM 1674 C C . LEU A 1 218 ? 7.09 1.378 3.84 1 94.31 218 LEU A C 1
ATOM 1676 O O . LEU A 1 218 ? 5.926 1.64 3.537 1 94.31 218 LEU A O 1
ATOM 1680 N N . ALA A 1 219 ? 7.512 0.198 4.227 1 90.31 219 ALA A N 1
ATOM 1681 C CA . ALA A 1 219 ? 6.574 -0.91 4.375 1 90.31 219 ALA A CA 1
ATOM 1682 C C . ALA A 1 219 ? 5.688 -0.719 5.602 1 90.31 219 ALA A C 1
ATOM 1684 O O . ALA A 1 219 ? 6.168 -0.321 6.664 1 90.31 219 ALA A O 1
ATOM 1685 N N . THR A 1 220 ? 4.395 -0.823 5.371 1 78.19 220 THR A N 1
ATOM 1686 C CA . THR A 1 220 ? 3.471 -0.712 6.496 1 78.19 220 THR A CA 1
ATOM 1687 C C . THR A 1 220 ? 3.006 -2.092 6.953 1 78.19 220 THR A C 1
ATOM 1689 O O . THR A 1 220 ? 2.791 -2.984 6.133 1 78.19 220 THR A O 1
ATOM 1692 N N . PRO A 1 221 ? 3.111 -2.445 8.273 1 60.66 221 PRO A N 1
ATOM 1693 C CA . PRO A 1 221 ? 2.703 -3.771 8.734 1 60.66 221 PRO A CA 1
ATOM 1694 C C . PRO A 1 221 ? 1.335 -4.191 8.203 1 60.66 221 PRO A C 1
ATOM 1696 O O . PRO A 1 221 ? 1.092 -5.379 7.98 1 60.66 221 PRO A O 1
ATOM 1699 N N . ALA A 1 222 ? 0.342 -3.379 8.094 1 53.81 222 ALA A N 1
ATOM 1700 C CA . ALA A 1 222 ? -1 -3.822 7.723 1 53.81 222 ALA A CA 1
ATOM 1701 C C . ALA A 1 222 ? -1.002 -4.477 6.348 1 53.81 222 ALA A C 1
ATOM 1703 O O . ALA A 1 222 ? -1.876 -5.289 6.039 1 53.81 222 ALA A O 1
ATOM 1704 N N . ARG A 1 223 ? -0.317 -3.961 5.496 1 49.41 223 ARG A N 1
ATOM 1705 C CA . ARG A 1 223 ? -0.376 -4.547 4.16 1 49.41 223 ARG A CA 1
ATOM 1706 C C . ARG A 1 223 ? 0.189 -5.965 4.16 1 49.41 223 ARG A C 1
ATOM 1708 O O . ARG A 1 223 ? 0.028 -6.703 3.184 1 49.41 223 ARG A O 1
ATOM 1715 N N . GLN A 1 224 ? 0.931 -6.285 5.191 1 44.94 224 GLN A N 1
ATOM 1716 C CA . GLN A 1 224 ? 1.546 -7.605 5.234 1 44.94 224 GLN A CA 1
ATOM 1717 C C . GLN A 1 224 ? 0.486 -8.703 5.277 1 44.94 224 GLN A C 1
ATOM 1719 O O . GLN A 1 224 ? 0.777 -9.867 4.988 1 44.94 224 GLN A O 1
ATOM 1724 N N . ALA A 1 225 ? -0.653 -8.453 5.93 1 44.91 225 ALA A N 1
ATOM 1725 C CA . ALA A 1 225 ? -1.521 -9.578 6.277 1 44.91 225 ALA A CA 1
ATOM 1726 C C . ALA A 1 225 ? -2.309 -10.055 5.059 1 44.91 225 ALA A C 1
ATOM 1728 O O . ALA A 1 225 ? -2.725 -11.219 4.996 1 44.91 225 ALA A O 1
ATOM 1729 N N . GLU A 1 226 ? -2.773 -9.109 4.254 1 40.31 226 GLU A N 1
ATOM 1730 C CA . GLU A 1 226 ? -3.879 -9.656 3.479 1 40.31 226 GLU A CA 1
ATOM 1731 C C . GLU A 1 226 ? -3.379 -10.328 2.201 1 40.31 226 GLU A C 1
ATOM 1733 O O . GLU A 1 226 ? -3.182 -9.664 1.182 1 40.31 226 GLU A O 1
ATOM 1738 N N . ALA A 1 227 ? -2.471 -11.133 2.27 1 41.34 227 ALA A N 1
ATOM 1739 C CA . ALA A 1 227 ? -2.268 -11.797 0.986 1 41.34 227 ALA A CA 1
ATOM 1740 C C . ALA A 1 227 ? -3.592 -12.297 0.413 1 41.34 227 ALA A C 1
ATOM 1742 O O . ALA A 1 227 ? -4.289 -13.094 1.049 1 41.34 227 ALA A O 1
ATOM 1743 N N . PRO A 1 228 ? -4.242 -11.523 -0.428 1 35.56 228 PRO A N 1
ATOM 1744 C CA . PRO A 1 228 ? -5.41 -12.234 -0.954 1 35.56 228 PRO A CA 1
ATOM 1745 C C . PRO A 1 228 ? -5.078 -13.648 -1.436 1 35.56 228 PRO A C 1
ATOM 1747 O O . PRO A 1 228 ? -3.941 -13.914 -1.835 1 35.56 228 PRO A O 1
ATOM 1750 N N . GLN A 1 229 ? -5.648 -14.625 -0.94 1 38.62 229 GLN A N 1
ATOM 1751 C CA . GLN A 1 229 ? -5.68 -15.906 -1.646 1 38.62 229 GLN A CA 1
ATOM 1752 C C . GLN A 1 229 ? -5.836 -15.695 -3.15 1 38.62 229 GLN A C 1
ATOM 1754 O O . GLN A 1 229 ? -6.871 -15.211 -3.611 1 38.62 229 GLN A O 1
ATOM 1759 N N . VAL A 1 230 ? -4.992 -15.109 -3.809 1 38.19 230 VAL A N 1
ATOM 1760 C CA . VAL A 1 230 ? -5.031 -14.844 -5.242 1 38.19 230 VAL A CA 1
ATOM 1761 C C . VAL A 1 230 ? -5.742 -15.992 -5.961 1 38.19 230 VAL A C 1
ATOM 1763 O O . VAL A 1 230 ? -5.227 -17.109 -6.023 1 38.19 230 VAL A O 1
ATOM 1766 N N . VAL A 1 231 ? -6.98 -16.062 -5.918 1 39.81 231 VAL A N 1
ATOM 1767 C CA . VAL A 1 231 ? -7.719 -16.781 -6.949 1 39.81 231 VAL A CA 1
ATOM 1768 C C . VAL A 1 231 ? -7.34 -16.25 -8.328 1 39.81 231 VAL A C 1
ATOM 1770 O O . VAL A 1 231 ? -7.355 -15.031 -8.555 1 39.81 231 VAL A O 1
ATOM 1773 N N . SER A 1 232 ? -6.48 -16.781 -9.023 1 41.25 232 SER A N 1
ATOM 1774 C CA . SER A 1 232 ? -6.332 -16.453 -10.438 1 41.25 232 SER A CA 1
ATOM 1775 C C . SER A 1 232 ? -7.645 -15.953 -11.031 1 41.25 232 SER A C 1
ATOM 1777 O O . SER A 1 232 ? -8.719 -16.391 -10.617 1 41.25 232 SER A O 1
ATOM 1779 N N . PRO A 1 233 ? -7.703 -14.695 -11.672 1 36 233 PRO A N 1
ATOM 1780 C CA . PRO A 1 233 ? -8.945 -14.117 -12.188 1 36 233 PRO A CA 1
ATOM 1781 C C . PRO A 1 233 ? -9.891 -15.172 -12.766 1 36 233 PRO A C 1
ATOM 1783 O O . PRO A 1 233 ? -9.438 -16.141 -13.375 1 36 233 PRO A O 1
ATOM 1786 N N . PRO A 1 234 ? -11.133 -15.258 -12.219 1 32.56 234 PRO A N 1
ATOM 1787 C CA . PRO A 1 234 ? -12.188 -16.031 -12.875 1 32.56 234 PRO A CA 1
ATOM 1788 C C . PRO A 1 234 ? -12.281 -15.742 -14.375 1 32.56 234 PRO A C 1
ATOM 1790 O O . PRO A 1 234 ? -11.867 -14.672 -14.828 1 32.56 234 PRO A O 1
ATOM 1793 N N . LEU A 1 235 ? -12.422 -16.844 -15.234 1 33.41 235 LEU A N 1
ATOM 1794 C CA . LEU A 1 235 ? -12.93 -16.734 -16.594 1 33.41 235 LEU A CA 1
ATOM 1795 C C . LEU A 1 235 ? -14.094 -15.75 -16.672 1 33.41 235 LEU A C 1
ATOM 1797 O O . LEU A 1 235 ? -15.133 -15.961 -16.031 1 33.41 235 LEU A O 1
ATOM 1801 N N . ALA A 1 236 ? -13.938 -14.516 -16.906 1 32.12 236 ALA A N 1
ATOM 1802 C CA . ALA A 1 236 ? -15.109 -13.734 -17.281 1 32.12 236 ALA A CA 1
ATOM 1803 C C . ALA A 1 236 ? -16.047 -14.547 -18.172 1 32.12 236 ALA A C 1
ATOM 1805 O O . ALA A 1 236 ? -15.625 -15.117 -19.172 1 32.12 236 ALA A O 1
ATOM 1806 N N . ALA A 1 237 ? -17.359 -14.969 -17.781 1 24.14 237 ALA A N 1
ATOM 1807 C CA . ALA A 1 237 ? -18.484 -15.367 -18.625 1 24.14 237 ALA A CA 1
ATOM 1808 C C . ALA A 1 237 ? -18.609 -14.445 -19.844 1 24.14 237 ALA A C 1
ATOM 1810 O O . ALA A 1 237 ? -18.797 -13.234 -19.703 1 24.14 237 ALA A O 1
ATOM 1811 N N . ALA A 1 238 ? -17.828 -14.5 -21.016 1 25.91 238 ALA A N 1
ATOM 1812 C CA . ALA A 1 238 ? -18.531 -13.922 -22.172 1 25.91 238 ALA A CA 1
ATOM 1813 C C . ALA A 1 238 ? -19.984 -14.375 -22.203 1 25.91 238 ALA A C 1
ATOM 1815 O O . ALA A 1 238 ? -20.281 -15.57 -22.266 1 25.91 238 ALA A O 1
ATOM 1816 N N . SER A 1 239 ? -21.016 -13.578 -21.484 1 18.09 239 SER A N 1
ATOM 1817 C CA . SER A 1 239 ? -22.219 -13.492 -22.297 1 18.09 239 SER A CA 1
ATOM 1818 C C . SER A 1 239 ? -21.938 -12.922 -23.672 1 18.09 239 SER A C 1
ATOM 1820 O O . SER A 1 239 ? -21.094 -12.031 -23.828 1 18.09 239 SER A O 1
ATOM 1822 N N . MET B 1 1 ? -15.07 -45.781 -15.109 1 88.75 1 MET B N 1
ATOM 1823 C CA . MET B 1 1 ? -14.961 -44.438 -14.57 1 88.75 1 MET B CA 1
ATOM 1824 C C . MET B 1 1 ? -16.344 -43.781 -14.422 1 88.75 1 MET B C 1
ATOM 1826 O O . MET B 1 1 ? -17.031 -43.562 -15.422 1 88.75 1 MET B O 1
ATOM 1830 N N . LYS B 1 2 ? -16.688 -43.438 -13.148 1 91.44 2 LYS B N 1
ATOM 1831 C CA . LYS B 1 2 ? -18.047 -42.969 -12.867 1 91.44 2 LYS B CA 1
ATOM 1832 C C . LYS B 1 2 ? -18.031 -41.5 -12.383 1 91.44 2 LYS B C 1
ATOM 1834 O O . LYS B 1 2 ? -19.031 -40.781 -12.523 1 91.44 2 LYS B O 1
ATOM 1839 N N . THR B 1 3 ? -16.906 -41.219 -11.891 1 97 3 THR B N 1
ATOM 1840 C CA . THR B 1 3 ? -16.891 -39.938 -11.188 1 97 3 THR B CA 1
ATOM 1841 C C . THR B 1 3 ? -15.648 -39.125 -11.57 1 97 3 THR B C 1
ATOM 1843 O O . THR B 1 3 ? -14.555 -39.688 -11.688 1 97 3 THR B O 1
ATOM 1846 N N . ILE B 1 4 ? -15.852 -37.875 -11.781 1 98.06 4 ILE B N 1
ATOM 1847 C CA . ILE B 1 4 ? -14.742 -36.938 -11.922 1 98.06 4 ILE B CA 1
ATOM 1848 C C . ILE B 1 4 ? -14.664 -36.031 -10.688 1 98.06 4 ILE B C 1
ATOM 1850 O O . ILE B 1 4 ? -15.664 -35.469 -10.273 1 98.06 4 ILE B O 1
ATOM 1854 N N . ILE B 1 5 ? -13.492 -36.031 -10.109 1 98.06 5 ILE B N 1
ATOM 1855 C CA . ILE B 1 5 ? -13.203 -35.062 -9.07 1 98.06 5 ILE B CA 1
ATOM 1856 C C . ILE B 1 5 ? -12.484 -33.844 -9.68 1 98.06 5 ILE B C 1
ATOM 1858 O O . ILE B 1 5 ? -11.398 -34 -10.234 1 98.06 5 ILE B O 1
ATOM 1862 N N . LEU B 1 6 ? -13.117 -32.719 -9.586 1 97.94 6 LEU B N 1
ATOM 1863 C CA . LEU B 1 6 ? -12.523 -31.484 -10.086 1 97.94 6 LEU B CA 1
ATOM 1864 C C . LEU B 1 6 ? -11.914 -30.672 -8.945 1 97.94 6 LEU B C 1
ATOM 1866 O O . LEU B 1 6 ? -12.625 -30.234 -8.039 1 97.94 6 LEU B O 1
ATOM 1870 N N . LEU B 1 7 ? -10.609 -30.531 -8.969 1 97.56 7 LEU B N 1
ATOM 1871 C CA . LEU B 1 7 ? -9.852 -29.75 -8 1 97.56 7 LEU B CA 1
ATOM 1872 C C . LEU B 1 7 ? -9.352 -28.453 -8.625 1 97.56 7 LEU B C 1
ATOM 1874 O O . LEU B 1 7 ? -8.453 -28.469 -9.469 1 97.56 7 LEU B O 1
ATOM 1878 N N . THR B 1 8 ? -10.016 -27.297 -8.188 1 95.44 8 THR B N 1
ATOM 1879 C CA . THR B 1 8 ? -9.703 -26.031 -8.844 1 95.44 8 THR B CA 1
ATOM 1880 C C . THR B 1 8 ? -9.273 -24.984 -7.812 1 95.44 8 THR B C 1
ATOM 1882 O O . THR B 1 8 ? -9.398 -25.203 -6.605 1 95.44 8 THR B O 1
ATOM 1885 N N . GLY B 1 9 ? -8.703 -23.953 -8.344 1 91.5 9 GLY B N 1
ATOM 1886 C CA . GLY B 1 9 ? -8.312 -22.859 -7.465 1 91.5 9 GLY B CA 1
ATOM 1887 C C . GLY B 1 9 ? -9.492 -22.078 -6.918 1 91.5 9 GLY B C 1
ATOM 1888 O O . GLY B 1 9 ? -9.453 -21.594 -5.785 1 91.5 9 GLY B O 1
ATOM 1889 N N . VAL B 1 10 ? -10.477 -21.922 -7.797 1 87.94 10 VAL B N 1
ATOM 1890 C CA . VAL B 1 10 ? -11.703 -21.25 -7.375 1 87.94 10 VAL B CA 1
ATOM 1891 C C . VAL B 1 10 ? -12.922 -22.016 -7.891 1 87.94 10 VAL B C 1
ATOM 1893 O O . VAL B 1 10 ? -12.844 -22.688 -8.922 1 87.94 10 VAL B O 1
ATOM 1896 N N . ALA B 1 11 ? -14.039 -21.75 -7.234 1 84.06 11 ALA B N 1
ATOM 1897 C CA . ALA B 1 11 ? -15.258 -22.5 -7.52 1 84.06 11 ALA B CA 1
ATOM 1898 C C . ALA B 1 11 ? -15.812 -22.141 -8.898 1 84.06 11 ALA B C 1
ATOM 1900 O O . ALA B 1 11 ? -16.375 -22.984 -9.586 1 84.06 11 ALA B O 1
ATOM 1901 N N . SER B 1 12 ? -15.586 -20.969 -9.266 1 83.81 12 SER B N 1
ATOM 1902 C CA . SER B 1 12 ? -16.172 -20.469 -10.508 1 83.81 12 SER B CA 1
ATOM 1903 C C . SER B 1 12 ? -15.602 -21.203 -11.719 1 83.81 12 SER B C 1
ATOM 1905 O O . SER B 1 12 ? -16.219 -21.234 -12.781 1 83.81 12 SER B O 1
ATOM 1907 N N . GLN B 1 13 ? -14.5 -21.797 -11.57 1 84.56 13 GLN B N 1
ATOM 1908 C CA . GLN B 1 13 ? -13.867 -22.516 -12.672 1 84.56 13 GLN B CA 1
ATOM 1909 C C . GLN B 1 13 ? -14.531 -23.875 -12.891 1 84.56 13 GLN B C 1
ATOM 1911 O O . GLN B 1 13 ? -14.383 -24.469 -13.961 1 84.56 13 GLN B O 1
ATOM 1916 N N . GLN B 1 14 ? -15.25 -24.312 -11.945 1 86.75 14 GLN B N 1
ATOM 1917 C CA . GLN B 1 14 ? -15.758 -25.688 -11.953 1 86.75 14 GLN B CA 1
ATOM 1918 C C . GLN B 1 14 ? -16.906 -25.844 -12.953 1 86.75 14 GLN B C 1
ATOM 1920 O O . GLN B 1 14 ? -17.016 -26.875 -13.625 1 86.75 14 GLN B O 1
ATOM 1925 N N . PHE B 1 15 ? -17.656 -24.906 -13.078 1 88.31 15 PHE B N 1
ATOM 1926 C CA . PHE B 1 15 ? -18.844 -25.016 -13.914 1 88.31 15 PHE B CA 1
ATOM 1927 C C . PHE B 1 15 ? -18.453 -25.281 -15.367 1 88.31 15 PHE B C 1
ATOM 1929 O O . PHE B 1 15 ? -18.922 -26.25 -15.969 1 88.31 15 PHE B O 1
ATOM 1936 N N . ALA B 1 16 ? -17.578 -24.5 -15.836 1 89.62 16 ALA B N 1
ATOM 1937 C CA . ALA B 1 16 ? -17.188 -24.625 -17.234 1 89.62 16 ALA B CA 1
ATOM 1938 C C . ALA B 1 16 ? -16.531 -25.984 -17.5 1 89.62 16 ALA B C 1
ATOM 1940 O O . ALA B 1 16 ? -16.812 -26.625 -18.516 1 89.62 16 ALA B O 1
ATOM 1941 N N . LEU B 1 17 ? -15.688 -26.406 -16.625 1 95.31 17 LEU B N 1
ATOM 1942 C CA . LEU B 1 17 ? -14.992 -27.672 -16.797 1 95.31 17 LEU B CA 1
ATOM 1943 C C . LEU B 1 17 ? -15.977 -28.844 -16.75 1 95.31 17 LEU B C 1
ATOM 1945 O O . LEU B 1 17 ? -15.883 -29.766 -17.562 1 95.31 17 LEU B O 1
ATOM 1949 N N . THR B 1 18 ? -16.906 -28.719 -15.852 1 95.25 18 THR B N 1
ATOM 1950 C CA . THR B 1 18 ? -17.922 -29.75 -15.703 1 95.25 18 THR B CA 1
ATOM 1951 C C . THR B 1 18 ? -18.766 -29.859 -16.969 1 95.25 18 THR B C 1
ATOM 1953 O O . THR B 1 18 ? -18.984 -30.969 -17.484 1 95.25 18 THR B O 1
ATOM 1956 N N . GLU B 1 19 ? -19.156 -28.766 -17.438 1 94 19 GLU B N 1
ATOM 1957 C CA . GLU B 1 19 ? -20 -28.766 -18.625 1 94 19 GLU B CA 1
ATOM 1958 C C . GLU B 1 19 ? -19.266 -29.344 -19.828 1 94 19 GLU B C 1
ATOM 1960 O O . GLU B 1 19 ? -19.859 -30.078 -20.641 1 94 19 GLU B O 1
ATOM 1965 N N . LEU B 1 20 ? -18.047 -29.031 -19.938 1 94.44 20 LEU B N 1
ATOM 1966 C CA . LEU B 1 20 ? -17.234 -29.531 -21.047 1 94.44 20 LEU B CA 1
ATOM 1967 C C . LEU B 1 20 ? -17.141 -31.062 -20.984 1 94.44 20 LEU B C 1
ATOM 1969 O O . LEU B 1 20 ? -17.297 -31.734 -22.016 1 94.44 20 LEU B O 1
ATOM 1973 N N . LEU B 1 21 ? -16.906 -31.594 -19.828 1 96.94 21 LEU B N 1
ATOM 1974 C CA . LEU B 1 21 ? -16.766 -33.031 -19.656 1 96.94 21 LEU B CA 1
ATOM 1975 C C . LEU B 1 21 ? -18.094 -33.75 -19.844 1 96.94 21 LEU B C 1
ATOM 1977 O O . LEU B 1 21 ? -18.172 -34.781 -20.484 1 96.94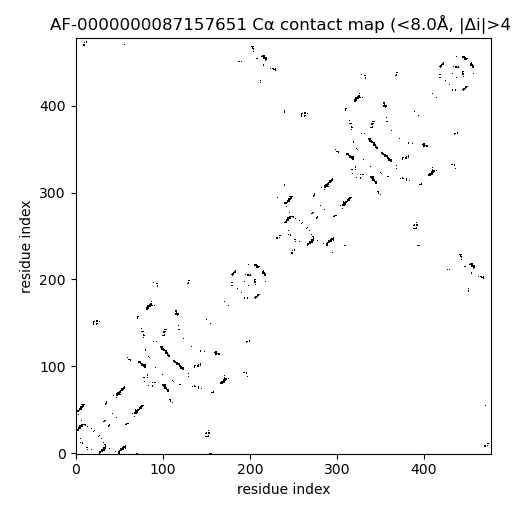 21 LEU B O 1
ATOM 1981 N N . LYS B 1 22 ? -19.172 -33.125 -19.344 1 95.56 22 LYS B N 1
ATOM 1982 C CA . LYS B 1 22 ? -20.516 -33.688 -19.438 1 95.56 22 LYS B CA 1
ATOM 1983 C C . LYS B 1 22 ? -20.984 -33.781 -20.875 1 95.56 22 LYS B C 1
ATOM 1985 O O . LYS B 1 22 ? -21.75 -34.656 -21.25 1 95.56 22 LYS B O 1
ATOM 1990 N N . ALA B 1 23 ? -20.547 -32.844 -21.609 1 96.12 23 ALA B N 1
ATOM 1991 C CA . ALA B 1 23 ? -20.922 -32.812 -23.016 1 96.12 23 ALA B CA 1
ATOM 1992 C C . ALA B 1 23 ? -20.453 -34.094 -23.734 1 96.12 23 ALA B C 1
ATOM 1994 O O . ALA B 1 23 ? -21.109 -34.562 -24.656 1 96.12 23 ALA B O 1
ATOM 1995 N N . HIS B 1 24 ? -19.391 -34.688 -23.328 1 97.12 24 HIS B N 1
ATOM 1996 C CA . HIS B 1 24 ? -18.844 -35.875 -23.938 1 97.12 24 HIS B CA 1
ATOM 1997 C C . HIS B 1 24 ? -19.391 -37.156 -23.266 1 97.12 24 HIS B C 1
ATOM 1999 O O . HIS B 1 24 ? -19.516 -38.188 -23.906 1 97.12 24 HIS B O 1
ATOM 2005 N N . ASN B 1 25 ? -19.656 -37.062 -21.953 1 97.19 25 ASN B N 1
ATOM 2006 C CA . ASN B 1 25 ? -20.156 -38.188 -21.172 1 97.19 25 ASN B CA 1
ATOM 2007 C C . ASN B 1 25 ? -21.156 -37.719 -20.109 1 97.19 25 ASN B C 1
ATOM 2009 O O . ASN B 1 25 ? -20.797 -37.469 -18.969 1 97.19 25 ASN B O 1
ATOM 2013 N N . PRO B 1 26 ? -22.406 -37.719 -20.453 1 96.12 26 PRO B N 1
ATOM 2014 C CA . PRO B 1 26 ? -23.453 -37.219 -19.562 1 96.12 26 PRO B CA 1
ATOM 2015 C C . PRO B 1 26 ? -23.672 -38.094 -18.328 1 96.12 26 PRO B C 1
ATOM 2017 O O . PRO B 1 26 ? -24.312 -37.656 -17.375 1 96.12 26 PRO B O 1
ATOM 2020 N N . ALA B 1 27 ? -23.172 -39.188 -18.312 1 96.56 27 ALA B N 1
ATOM 2021 C CA . ALA B 1 27 ? -23.391 -40.125 -17.219 1 96.56 27 ALA B CA 1
ATOM 2022 C C . ALA B 1 27 ? -22.453 -39.875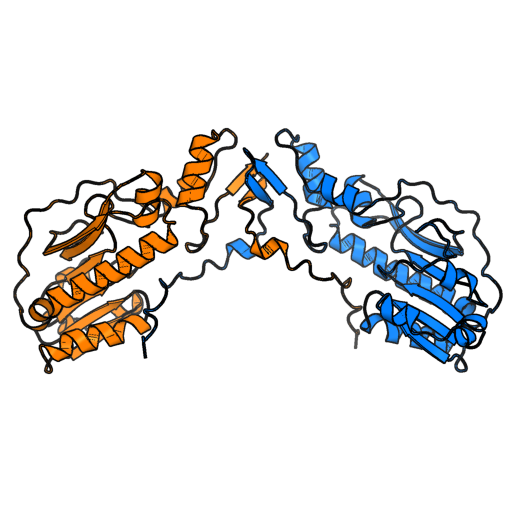 -16.062 1 96.56 27 ALA B C 1
ATOM 2024 O O . ALA B 1 27 ? -22.625 -40.406 -14.969 1 96.56 27 ALA B O 1
ATOM 2025 N N . LEU B 1 28 ? -21.438 -39.062 -16.297 1 96.25 28 LEU B N 1
ATOM 2026 C CA . LEU B 1 28 ? -20.438 -38.812 -15.273 1 96.25 28 LEU B CA 1
ATOM 2027 C C . LEU B 1 28 ? -21.047 -38.094 -14.078 1 96.25 28 LEU B C 1
ATOM 2029 O O . LEU B 1 28 ? -21.875 -37.188 -14.242 1 96.25 28 LEU B O 1
ATOM 2033 N N . ALA B 1 29 ? -20.656 -38.5 -12.898 1 96.75 29 ALA B N 1
ATOM 2034 C CA . ALA B 1 29 ? -20.875 -37.75 -11.672 1 96.75 29 ALA B CA 1
ATOM 2035 C C . ALA B 1 29 ? -19.672 -36.844 -11.359 1 96.75 29 ALA B C 1
ATOM 2037 O O . ALA B 1 29 ? -18.547 -37.125 -11.766 1 96.75 29 ALA B O 1
ATOM 2038 N N . PHE B 1 30 ? -19.969 -35.781 -10.664 1 96.69 30 PHE B N 1
ATOM 2039 C CA . PHE B 1 30 ? -18.906 -34.812 -10.398 1 96.69 30 PHE B CA 1
ATOM 2040 C C . PHE B 1 30 ? -18.812 -34.5 -8.914 1 96.69 30 PHE B C 1
ATOM 2042 O O . PHE B 1 30 ? -19.844 -34.375 -8.234 1 96.69 30 PHE B O 1
ATOM 2049 N N . ARG B 1 31 ? -17.609 -34.438 -8.438 1 96.19 31 ARG B N 1
ATOM 2050 C CA . ARG B 1 31 ? -17.297 -33.906 -7.125 1 96.19 31 ARG B CA 1
ATOM 2051 C C . ARG B 1 31 ? -16.328 -32.719 -7.238 1 96.19 31 ARG B C 1
ATOM 2053 O O . ARG B 1 31 ? -15.328 -32.781 -7.949 1 96.19 31 ARG B O 1
ATOM 2060 N N . SER B 1 32 ? -16.703 -31.656 -6.562 1 95.06 32 SER B N 1
ATOM 2061 C CA . SER B 1 32 ? -15.898 -30.438 -6.645 1 95.06 32 SER B CA 1
ATOM 2062 C C . SER B 1 32 ? -15.078 -30.234 -5.371 1 95.06 32 SER B C 1
ATOM 2064 O O . SER B 1 32 ? -15.562 -30.5 -4.27 1 95.06 32 SER B O 1
ATOM 2066 N N . ALA B 1 33 ? -13.867 -29.812 -5.492 1 96.5 33 ALA B N 1
ATOM 2067 C CA . ALA B 1 33 ? -12.984 -29.453 -4.383 1 96.5 33 ALA B CA 1
ATOM 2068 C C . ALA B 1 33 ? -12.172 -28.203 -4.699 1 96.5 33 ALA B C 1
ATOM 2070 O O . ALA B 1 33 ? -11.711 -28.031 -5.828 1 96.5 33 ALA B O 1
ATOM 2071 N N . VAL B 1 34 ? -12.039 -27.359 -3.678 1 95.31 34 VAL B N 1
ATOM 2072 C CA . VAL B 1 34 ? -11.211 -26.172 -3.824 1 95.31 34 VAL B CA 1
ATOM 2073 C C . VAL B 1 34 ? -10.102 -26.172 -2.77 1 95.31 34 VAL B C 1
ATOM 2075 O O . VAL B 1 34 ? -9.031 -25.594 -2.984 1 95.31 34 VAL B O 1
ATOM 2078 N N . THR B 1 35 ? -10.391 -26.906 -1.661 1 95.94 35 THR B N 1
ATOM 2079 C CA . THR B 1 35 ? -9.438 -26.953 -0.553 1 95.94 35 THR B CA 1
ATOM 2080 C C . THR B 1 35 ? -8.992 -28.391 -0.282 1 95.94 35 THR B C 1
ATOM 2082 O O . THR B 1 35 ? -9.594 -29.328 -0.792 1 95.94 35 THR B O 1
ATOM 2085 N N . ALA B 1 36 ? -7.965 -28.375 0.522 1 95.19 36 ALA B N 1
ATOM 2086 C CA . ALA B 1 36 ? -7.496 -29.688 0.95 1 95.19 36 ALA B CA 1
ATOM 2087 C C . ALA B 1 36 ? -8.562 -30.422 1.771 1 95.19 36 ALA B C 1
ATOM 2089 O O . ALA B 1 36 ? -8.688 -31.641 1.695 1 95.19 36 ALA B O 1
ATOM 2090 N N . GLU B 1 37 ? -9.258 -29.641 2.488 1 95.5 37 GLU B N 1
ATOM 2091 C CA . GLU B 1 37 ? -10.328 -30.203 3.307 1 95.5 37 GLU B CA 1
ATOM 2092 C C . GLU B 1 37 ? -11.438 -30.797 2.438 1 95.5 37 GLU B C 1
ATOM 2094 O O . GLU B 1 37 ? -11.977 -31.859 2.754 1 95.5 37 GLU B O 1
ATOM 2099 N N . ASP B 1 38 ? -11.75 -30.094 1.354 1 95.75 38 ASP B N 1
ATOM 2100 C CA . ASP B 1 38 ? -12.727 -30.609 0.406 1 95.75 38 ASP B CA 1
ATOM 2101 C C . ASP B 1 38 ? -12.312 -31.984 -0.117 1 95.75 38 ASP B C 1
ATOM 2103 O O . ASP B 1 38 ? -13.133 -32.906 -0.193 1 95.75 38 ASP B O 1
ATOM 2107 N N . LEU B 1 39 ? -11.062 -32.125 -0.459 1 95.19 39 LEU B N 1
ATOM 2108 C CA . LEU B 1 39 ? -10.531 -33.344 -1.028 1 95.19 39 LEU B CA 1
ATOM 2109 C C . LEU B 1 39 ? -10.562 -34.469 -0.006 1 95.19 39 LEU B C 1
ATOM 2111 O O . LEU B 1 39 ? -10.945 -35.594 -0.332 1 95.19 39 LEU B O 1
ATOM 2115 N N . ALA B 1 40 ? -10.227 -34.125 1.206 1 94.44 40 ALA B N 1
ATOM 2116 C CA . ALA B 1 40 ? -10.156 -35.125 2.281 1 94.44 40 ALA B CA 1
ATOM 2117 C C . ALA B 1 40 ? -11.547 -35.656 2.625 1 94.44 40 ALA B C 1
ATOM 2119 O O . ALA B 1 40 ? -11.68 -36.781 3.139 1 94.44 40 ALA B O 1
ATOM 2120 N N . ALA B 1 41 ? -12.523 -34.906 2.326 1 95.69 41 ALA B N 1
ATOM 2121 C CA . ALA B 1 41 ? -13.898 -35.25 2.686 1 95.69 41 ALA B CA 1
ATOM 2122 C C . ALA B 1 41 ? -14.477 -36.25 1.705 1 95.69 41 ALA B C 1
ATOM 2124 O O . ALA B 1 41 ? -15.555 -36.812 1.947 1 95.69 41 ALA B O 1
ATOM 2125 N N . ILE B 1 42 ? -13.812 -36.5 0.646 1 95.25 42 ILE B N 1
ATOM 2126 C CA . ILE B 1 42 ? -14.328 -37.438 -0.353 1 95.25 42 ILE B CA 1
ATOM 2127 C C . ILE B 1 42 ? -14.156 -38.875 0.144 1 95.25 42 ILE B C 1
ATOM 2129 O O . ILE B 1 42 ? -13.07 -39.25 0.571 1 95.25 42 ILE B O 1
ATOM 2133 N N . GLU B 1 43 ? -15.188 -39.625 0.048 1 92.62 43 GLU B N 1
ATOM 2134 C CA . GLU B 1 43 ? -15.203 -41 0.547 1 92.62 43 GLU B CA 1
ATOM 2135 C C . GLU B 1 43 ? -14.227 -41.875 -0.233 1 92.62 43 GLU B C 1
ATOM 2137 O O . GLU B 1 43 ? -14.188 -41.844 -1.464 1 92.62 43 GLU B O 1
ATOM 2142 N N . PRO B 1 44 ? -13.539 -42.75 0.461 1 92.56 44 PRO B N 1
ATOM 2143 C CA . PRO B 1 44 ? -12.555 -43.625 -0.195 1 92.56 44 PRO B CA 1
ATOM 2144 C C . PRO B 1 44 ? -13.164 -44.5 -1.282 1 92.56 44 PRO B C 1
ATOM 2146 O O . PRO B 1 44 ? -12.531 -44.75 -2.309 1 92.56 44 PRO B O 1
ATOM 2149 N N . GLU B 1 45 ? -14.344 -44.938 -1.085 1 93.94 45 GLU B N 1
ATOM 2150 C CA . GLU B 1 45 ? -15.008 -45.812 -2.055 1 93.94 45 GLU B CA 1
ATOM 2151 C C . GLU B 1 45 ? -15.234 -45.094 -3.379 1 93.94 45 GLU B C 1
ATOM 2153 O O . GLU B 1 45 ? -15.148 -45.688 -4.445 1 93.94 45 GLU B O 1
ATOM 2158 N N . LEU B 1 46 ? -15.422 -43.812 -3.254 1 95.94 46 LEU B N 1
ATOM 2159 C CA . LEU B 1 46 ? -15.641 -43 -4.445 1 95.94 46 LEU B CA 1
ATOM 2160 C C . LEU B 1 46 ? -14.352 -42.812 -5.23 1 95.94 46 LEU B C 1
ATOM 2162 O O . LEU B 1 46 ? -14.359 -42.812 -6.461 1 95.94 46 LEU B O 1
ATOM 2166 N N . LEU B 1 47 ? -13.258 -42.844 -4.559 1 97.12 47 LEU B N 1
ATOM 2167 C CA . LEU B 1 47 ? -11.961 -42.625 -5.188 1 97.12 47 LEU B CA 1
ATOM 2168 C C . LEU B 1 47 ? -11.617 -43.75 -6.141 1 97.12 47 LEU B C 1
ATOM 2170 O O . LEU B 1 47 ? -11.016 -43.531 -7.195 1 97.12 47 LEU B O 1
ATOM 2174 N N . ARG B 1 48 ? -12.086 -44.906 -5.828 1 95.44 48 ARG B N 1
ATOM 2175 C CA . ARG B 1 48 ? -11.742 -46.094 -6.598 1 95.44 48 ARG B CA 1
ATOM 2176 C C . ARG B 1 48 ? -12.367 -46.062 -7.988 1 95.44 48 ARG B C 1
ATOM 2178 O O . ARG B 1 48 ? -11.914 -46.75 -8.906 1 95.44 48 ARG B O 1
ATOM 2185 N N . GLU B 1 49 ? -13.398 -45.281 -8.141 1 96.38 49 GLU B N 1
ATOM 2186 C CA . GLU B 1 49 ? -14.094 -45.188 -9.422 1 96.38 49 GLU B CA 1
ATOM 2187 C C . GLU B 1 49 ? -13.961 -43.781 -10 1 96.38 49 GLU B C 1
ATOM 2189 O O . GLU B 1 49 ? -14.766 -43.375 -10.844 1 96.38 49 GLU B O 1
ATOM 2194 N N . ALA B 1 50 ? -12.93 -43.094 -9.453 1 98 50 ALA B N 1
ATOM 2195 C CA . ALA B 1 50 ? -12.867 -41.656 -9.82 1 98 50 ALA B CA 1
ATOM 2196 C C . ALA B 1 50 ? -11.555 -41.344 -10.531 1 98 50 ALA B C 1
ATOM 2198 O O . ALA B 1 50 ? -10.555 -42.031 -10.344 1 98 50 ALA B O 1
ATOM 2199 N N . ARG B 1 51 ? -11.617 -40.344 -11.352 1 98.31 51 ARG B N 1
ATOM 2200 C CA . ARG B 1 51 ? -10.492 -39.594 -11.898 1 98.31 51 ARG B CA 1
ATOM 2201 C C . ARG B 1 51 ? -10.445 -38.156 -11.32 1 98.31 51 ARG B C 1
ATOM 2203 O O . ARG B 1 51 ? -11.477 -37.5 -11.203 1 98.31 51 ARG B O 1
ATOM 2210 N N . LEU B 1 52 ? -9.227 -37.781 -10.914 1 98.44 52 LEU B N 1
ATOM 2211 C CA . LEU B 1 52 ? -9.07 -36.438 -10.398 1 98.44 52 LEU B CA 1
ATOM 2212 C C . LEU B 1 52 ? -8.438 -35.531 -11.453 1 98.44 52 LEU B C 1
ATOM 2214 O O . LEU B 1 52 ? -7.434 -35.875 -12.07 1 98.44 52 LEU B O 1
ATOM 2218 N N . LEU B 1 53 ? -9.07 -34.406 -11.695 1 98.44 53 LEU B N 1
ATOM 2219 C CA . LEU B 1 53 ? -8.547 -33.375 -12.578 1 98.44 53 LEU B CA 1
ATOM 2220 C C . LEU B 1 53 ? -8.305 -32.062 -11.82 1 98.44 53 LEU B C 1
ATOM 2222 O O . LEU B 1 53 ? -9.234 -31.516 -11.227 1 98.44 53 LEU B O 1
ATOM 2226 N N . ALA B 1 54 ? -7.051 -31.703 -11.805 1 98.12 54 ALA B N 1
ATOM 2227 C CA . ALA B 1 54 ? -6.668 -30.469 -11.141 1 98.12 54 ALA B CA 1
ATOM 2228 C C . ALA B 1 54 ? -6.406 -29.359 -12.156 1 98.12 54 ALA B C 1
ATOM 2230 O O . ALA B 1 54 ? -5.781 -29.594 -13.195 1 98.12 54 ALA B O 1
ATOM 2231 N N . PHE B 1 55 ? -6.934 -28.203 -11.859 1 97 55 PHE B N 1
ATOM 2232 C CA . PHE B 1 55 ? -6.832 -27.047 -12.734 1 97 55 PHE B CA 1
ATOM 2233 C C . PHE B 1 55 ? -6.543 -25.781 -11.93 1 97 55 PHE B C 1
ATOM 2235 O O . PHE B 1 55 ? -7.43 -25.25 -11.266 1 97 55 PHE B O 1
ATOM 2242 N N . THR B 1 56 ? -5.293 -25.281 -11.969 1 92.69 56 THR B N 1
ATOM 2243 C CA . THR B 1 56 ? -4.793 -24.062 -11.367 1 92.69 56 THR B CA 1
ATOM 2244 C C . THR B 1 56 ? -4.965 -24.094 -9.852 1 92.69 56 THR B C 1
ATOM 2246 O O . THR B 1 56 ? -5.273 -23.062 -9.234 1 92.69 56 THR B O 1
ATOM 2249 N N . THR B 1 57 ? -4.93 -25.25 -9.227 1 93.5 57 THR B N 1
ATOM 2250 C CA . THR B 1 57 ? -5.086 -25.391 -7.785 1 93.5 57 THR B CA 1
ATOM 2251 C C . THR B 1 57 ? -3.748 -25.203 -7.074 1 93.5 57 THR B C 1
ATOM 2253 O O . THR B 1 57 ? -2.691 -25.484 -7.645 1 93.5 57 THR B O 1
ATOM 2256 N N . SER B 1 58 ? -3.83 -24.781 -5.887 1 89.88 58 SER B N 1
ATOM 2257 C CA . SER B 1 58 ? -2.646 -24.719 -5.035 1 89.88 58 SER B CA 1
ATOM 2258 C C . SER B 1 58 ? -2.594 -25.891 -4.059 1 89.88 58 SER B C 1
ATOM 2260 O O . SER B 1 58 ? -1.631 -26.016 -3.301 1 89.88 58 SER B O 1
ATOM 2262 N N . VAL B 1 59 ? -3.547 -26.688 -4.109 1 93 59 VAL B N 1
ATOM 2263 C CA . VAL B 1 59 ? -3.629 -27.812 -3.178 1 93 59 VAL B CA 1
ATOM 2264 C C . VAL B 1 59 ? -2.682 -28.922 -3.621 1 93 59 VAL B C 1
ATOM 2266 O O . VAL B 1 59 ? -2.711 -29.344 -4.777 1 93 59 VAL B O 1
ATOM 2269 N N . ILE B 1 60 ? -1.879 -29.344 -2.719 1 93.62 60 ILE B N 1
ATOM 2270 C CA . ILE B 1 60 ? -1.045 -30.516 -2.953 1 93.62 60 ILE B CA 1
ATOM 2271 C C . ILE B 1 60 ? -1.83 -31.781 -2.619 1 93.62 60 ILE B C 1
ATOM 2273 O O . ILE B 1 60 ? -2.211 -32 -1.467 1 93.62 60 ILE B O 1
ATOM 2277 N N . VAL B 1 61 ? -2.016 -32.625 -3.555 1 96.38 61 VAL B N 1
ATOM 2278 C CA . VAL B 1 61 ? -2.785 -33.875 -3.357 1 96.38 61 VAL B CA 1
ATOM 2279 C C . VAL B 1 61 ? -1.921 -34.906 -2.662 1 96.38 61 VAL B C 1
ATOM 2281 O O . VAL B 1 61 ? -0.876 -35.312 -3.184 1 96.38 61 VAL B O 1
ATOM 2284 N N . PRO B 1 62 ? -2.373 -35.344 -1.572 1 95 62 PRO B N 1
ATOM 2285 C CA . PRO B 1 62 ? -1.573 -36.312 -0.835 1 95 62 PRO B CA 1
ATOM 2286 C C . PRO B 1 62 ? -1.413 -37.625 -1.59 1 95 62 PRO B C 1
ATOM 2288 O O . PRO B 1 62 ? -2.318 -38.031 -2.32 1 95 62 PRO B O 1
ATOM 2291 N N . GLY B 1 63 ? -0.298 -38.281 -1.32 1 95 63 GLY B N 1
ATOM 2292 C CA . GLY B 1 63 ? -0.008 -39.562 -1.958 1 95 63 GLY B CA 1
ATOM 2293 C C . GLY B 1 63 ? -1.083 -40.594 -1.722 1 95 63 GLY B C 1
ATOM 2294 O O . GLY B 1 63 ? -1.408 -41.375 -2.621 1 95 63 GLY B O 1
ATOM 2295 N N . ARG B 1 64 ? -1.635 -40.594 -0.546 1 94.06 64 ARG B N 1
ATOM 2296 C CA . ARG B 1 64 ? -2.66 -41.562 -0.204 1 94.06 64 ARG B CA 1
ATOM 2297 C C . ARG B 1 64 ? -3.885 -41.406 -1.1 1 94.06 64 ARG B C 1
ATOM 2299 O O . ARG B 1 64 ? -4.523 -42.406 -1.463 1 94.06 64 ARG B O 1
ATOM 2306 N N . ILE B 1 65 ? -4.188 -40.219 -1.412 1 96.19 65 ILE B N 1
ATOM 2307 C CA . ILE B 1 65 ? -5.328 -39.969 -2.287 1 96.19 65 ILE B CA 1
ATOM 2308 C C . ILE B 1 65 ? -4.977 -40.375 -3.717 1 96.19 65 ILE B C 1
ATOM 2310 O O . ILE B 1 65 ? -5.773 -41.031 -4.395 1 96.19 65 ILE B O 1
ATOM 2314 N N . LEU B 1 66 ? -3.818 -40.062 -4.176 1 96.94 66 LEU B N 1
ATOM 2315 C CA . LEU B 1 66 ? -3.375 -40.406 -5.52 1 96.94 66 LEU B CA 1
ATOM 2316 C C . LEU B 1 66 ? -3.428 -41.938 -5.719 1 96.94 66 LEU B C 1
ATOM 2318 O O . LEU B 1 66 ? -3.889 -42.406 -6.762 1 96.94 66 LEU B O 1
ATOM 2322 N N . ALA B 1 67 ? -3.039 -42.594 -4.699 1 95.19 67 ALA B N 1
ATOM 2323 C CA . ALA B 1 67 ? -2.965 -44.062 -4.766 1 95.19 67 ALA B CA 1
ATOM 2324 C C . ALA B 1 67 ? -4.359 -44.688 -4.766 1 95.19 67 ALA B C 1
ATOM 2326 O O . ALA B 1 67 ? -4.559 -45.781 -5.289 1 95.19 67 ALA B O 1
ATOM 2327 N N . ALA B 1 68 ? -5.297 -43.969 -4.203 1 96.25 68 ALA B N 1
ATOM 2328 C CA . ALA B 1 68 ? -6.648 -44.5 -4.035 1 96.25 68 ALA B CA 1
ATOM 2329 C C . ALA B 1 68 ? -7.484 -44.281 -5.293 1 96.25 68 ALA B C 1
ATOM 2331 O O . ALA B 1 68 ? -8.531 -44.906 -5.465 1 96.25 68 ALA B O 1
ATOM 2332 N N . LEU B 1 69 ? -7.086 -43.5 -6.168 1 97.38 69 LEU B N 1
ATOM 2333 C CA . LEU B 1 69 ? -7.863 -43.188 -7.355 1 97.38 69 LEU B CA 1
ATOM 2334 C C . LEU B 1 69 ? -7.832 -44.312 -8.359 1 97.38 69 LEU B C 1
ATOM 2336 O O . LEU B 1 69 ? -6.758 -44.812 -8.727 1 97.38 69 LEU B O 1
ATOM 2340 N N . GLY B 1 70 ? -8.953 -44.656 -8.836 1 97.12 70 GLY B N 1
ATOM 2341 C CA . GLY B 1 70 ? -9.055 -45.781 -9.75 1 97.12 70 GLY B CA 1
ATOM 2342 C C . GLY B 1 70 ? -8.711 -45.406 -11.188 1 97.12 70 GLY B C 1
ATOM 2343 O O . GLY B 1 70 ? -8.344 -46.281 -11.977 1 97.12 70 GLY B O 1
ATOM 2344 N N . HIS B 1 71 ? -8.875 -44.156 -11.539 1 97.44 71 HIS B N 1
ATOM 2345 C CA . HIS B 1 71 ? -8.695 -43.75 -12.93 1 97.44 71 HIS B CA 1
ATOM 2346 C C . HIS B 1 71 ? -7.691 -42.625 -13.055 1 97.44 71 HIS B C 1
ATOM 2348 O O . HIS B 1 71 ? -7.75 -41.844 -14 1 97.44 71 HIS B O 1
ATOM 2354 N N . GLY B 1 72 ? -6.773 -42.469 -12.008 1 96.81 72 GLY B N 1
ATOM 2355 C CA . GLY B 1 72 ? -5.637 -41.594 -12.062 1 96.81 72 GLY B CA 1
ATOM 2356 C C . GLY B 1 72 ? -6.004 -40.125 -11.781 1 96.81 72 GLY B C 1
ATOM 2357 O O . GLY B 1 72 ? -7.172 -39.812 -11.555 1 96.81 72 GLY B O 1
ATOM 2358 N N . ALA B 1 73 ? -4.914 -39.344 -11.688 1 98.31 73 ALA B N 1
ATOM 2359 C CA . ALA B 1 73 ? -5.008 -37.906 -11.445 1 98.31 73 ALA B CA 1
ATOM 2360 C C . ALA B 1 73 ? -4.16 -37.125 -12.445 1 98.31 73 ALA B C 1
ATOM 2362 O O . ALA B 1 73 ? -3.016 -37.5 -12.719 1 98.31 73 ALA B O 1
ATOM 2363 N N . TYR B 1 74 ? -4.777 -36.094 -12.977 1 98.56 74 TYR B N 1
ATOM 2364 C CA . TYR B 1 74 ? -4.074 -35.25 -13.945 1 98.56 74 TYR B CA 1
ATOM 2365 C C . TYR B 1 74 ? -4.113 -33.781 -13.531 1 98.56 74 TYR B C 1
ATOM 2367 O O . TYR B 1 74 ? -5.156 -33.281 -13.102 1 98.56 74 TYR B O 1
ATOM 2375 N N . ASN B 1 75 ? -3.002 -33.156 -13.617 1 98.31 75 ASN B N 1
ATOM 2376 C CA . ASN B 1 75 ? -2.881 -31.734 -13.32 1 98.31 75 ASN B CA 1
ATOM 2377 C C . ASN B 1 75 ? -2.654 -30.906 -14.586 1 98.31 75 ASN B C 1
ATOM 2379 O O . ASN B 1 75 ? -1.83 -31.266 -15.43 1 98.31 75 ASN B O 1
ATOM 2383 N N . PHE B 1 76 ? -3.459 -29.875 -14.68 1 98.12 76 PHE B N 1
ATOM 2384 C CA . PHE B 1 76 ? -3.248 -28.875 -15.727 1 98.12 76 PHE B CA 1
ATOM 2385 C C . PHE B 1 76 ? -2.441 -27.703 -15.195 1 98.12 76 PHE B C 1
ATOM 2387 O O . PHE B 1 76 ? -2.98 -26.828 -14.5 1 98.12 76 PHE B O 1
ATOM 2394 N N . HIS B 1 77 ? -1.183 -27.656 -15.57 1 97 77 HIS B N 1
ATOM 2395 C CA . HIS B 1 77 ? -0.191 -26.703 -15.078 1 97 77 HIS B CA 1
ATOM 2396 C C . HIS B 1 77 ? 0.011 -25.562 -16.062 1 97 77 HIS B C 1
ATOM 2398 O O . HIS B 1 77 ? 0.313 -25.797 -17.234 1 97 77 HIS B O 1
ATOM 2404 N N . PRO B 1 78 ? -0.134 -24.328 -15.594 1 96.88 78 PRO B N 1
ATOM 2405 C CA . PRO B 1 78 ? -0.006 -23.172 -16.484 1 96.88 78 PRO B CA 1
ATOM 2406 C C . PRO B 1 78 ? 1.447 -22.781 -16.734 1 96.88 78 PRO B C 1
ATOM 2408 O O . PRO B 1 78 ? 1.839 -21.641 -16.484 1 96.88 78 PRO B O 1
ATOM 2411 N N . GLY B 1 79 ? 2.215 -23.688 -17.266 1 97.5 79 GLY B N 1
ATOM 2412 C CA . GLY B 1 79 ? 3.609 -23.5 -17.625 1 97.5 79 GLY B CA 1
ATOM 2413 C C . GLY B 1 79 ? 4.172 -24.641 -18.453 1 97.5 79 GLY B C 1
ATOM 2414 O O . GLY B 1 79 ? 3.676 -25.781 -18.375 1 97.5 79 GLY B O 1
ATOM 2415 N N . PRO B 1 80 ? 5.168 -24.312 -19.203 1 97.31 80 PRO B N 1
ATOM 2416 C CA . PRO B 1 80 ? 5.844 -25.359 -19.984 1 97.31 80 PRO B CA 1
ATOM 2417 C C . PRO B 1 80 ? 6.762 -26.234 -19.141 1 97.31 80 PRO B C 1
ATOM 2419 O O . PRO B 1 80 ? 6.934 -25.984 -17.938 1 97.31 80 PRO B O 1
ATOM 2422 N N . PRO B 1 81 ? 7.23 -27.328 -19.719 1 96.38 81 PRO B N 1
ATOM 2423 C CA . PRO B 1 81 ? 8.078 -28.25 -18.969 1 96.38 81 PRO B CA 1
ATOM 2424 C C . PRO B 1 81 ? 9.336 -27.562 -18.422 1 96.38 81 PRO B C 1
ATOM 2426 O O . PRO B 1 81 ? 9.922 -28.047 -17.438 1 96.38 81 PRO B O 1
ATOM 2429 N N . GLN B 1 82 ? 9.695 -26.406 -19 1 96.38 82 GLN B N 1
ATOM 2430 C CA . GLN B 1 82 ? 10.891 -25.672 -18.578 1 96.38 82 GLN B CA 1
ATOM 2431 C C . GLN B 1 82 ? 10.648 -24.938 -17.266 1 96.38 82 GLN B C 1
ATOM 2433 O O . GLN B 1 82 ? 11.594 -24.516 -16.609 1 96.38 82 GLN B O 1
ATOM 2438 N N . TYR B 1 83 ? 9.406 -24.781 -16.922 1 97.25 83 TYR B N 1
ATOM 2439 C CA . TYR B 1 83 ? 9.094 -23.953 -15.758 1 97.25 83 TYR B CA 1
ATOM 2440 C C . TYR B 1 83 ? 8.109 -24.672 -14.836 1 97.25 83 TYR B C 1
ATOM 2442 O O . TYR B 1 83 ? 6.996 -24.203 -14.625 1 97.25 83 TYR B O 1
ATOM 2450 N N . PRO B 1 84 ? 8.547 -25.766 -14.242 1 96.75 84 PRO B N 1
ATOM 2451 C CA . PRO B 1 84 ? 7.738 -26.406 -13.195 1 96.75 84 PRO B CA 1
ATOM 2452 C C . PRO B 1 84 ? 7.688 -25.578 -11.914 1 96.75 84 PRO B C 1
ATOM 2454 O O . PRO B 1 84 ? 8.562 -24.734 -11.68 1 96.75 84 PRO B O 1
ATOM 2457 N N . GLY B 1 85 ? 6.652 -25.766 -11.164 1 94.88 85 GLY B N 1
ATOM 2458 C CA . GLY B 1 85 ? 6.629 -25.188 -9.828 1 94.88 85 GLY B CA 1
ATOM 2459 C C . GLY B 1 85 ? 5.773 -23.938 -9.734 1 94.88 85 GLY B C 1
ATOM 2460 O O . GLY B 1 85 ? 4.762 -23.828 -10.422 1 94.88 85 GLY B O 1
ATOM 2461 N N . TRP B 1 86 ? 6.227 -23.125 -8.836 1 93.31 86 TRP B N 1
ATOM 2462 C CA . TRP B 1 86 ? 5.43 -21.969 -8.422 1 93.31 86 TRP B CA 1
ATOM 2463 C C . TRP B 1 86 ? 5.719 -20.766 -9.305 1 93.31 86 TRP B C 1
ATOM 2465 O O . TRP B 1 86 ? 6.875 -20.484 -9.633 1 93.31 86 TRP B O 1
ATOM 2475 N N . ALA B 1 87 ? 4.707 -20.094 -9.758 1 94.5 87 ALA B N 1
ATOM 2476 C CA . ALA B 1 87 ? 4.777 -18.828 -10.484 1 94.5 87 ALA B CA 1
ATOM 2477 C C . ALA B 1 87 ? 5.621 -18.969 -11.75 1 94.5 87 ALA B C 1
ATOM 2479 O O . ALA B 1 87 ? 6.527 -18.172 -11.984 1 94.5 87 ALA B O 1
ATOM 2480 N N . PRO B 1 88 ? 5.262 -19.859 -12.539 1 96.38 88 PRO B N 1
ATOM 2481 C CA . PRO B 1 88 ? 6.105 -20.109 -13.711 1 96.38 88 PRO B CA 1
ATOM 2482 C C . PRO B 1 88 ? 6.199 -18.906 -14.633 1 96.38 88 PRO B C 1
ATOM 2484 O 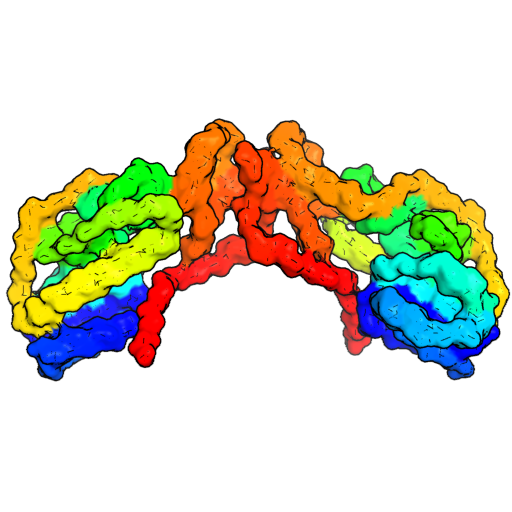O . PRO B 1 88 ? 7.25 -18.656 -15.227 1 96.38 88 PRO B O 1
ATOM 2487 N N . ALA B 1 89 ? 5.156 -18.125 -14.797 1 96.62 89 ALA B N 1
ATOM 2488 C CA . ALA B 1 89 ? 5.16 -16.969 -15.688 1 96.62 89 ALA B CA 1
ATOM 2489 C C . ALA B 1 89 ? 6.184 -15.93 -15.234 1 96.62 89 ALA B C 1
ATOM 2491 O O . ALA B 1 89 ? 6.879 -15.336 -16.062 1 96.62 89 ALA B O 1
ATOM 2492 N N . HIS B 1 90 ? 6.297 -15.719 -13.953 1 97 90 HIS B N 1
ATOM 2493 C CA . HIS B 1 90 ? 7.234 -14.75 -13.398 1 97 90 HIS B CA 1
ATOM 2494 C C . HIS B 1 90 ? 8.672 -15.125 -13.727 1 97 90 HIS B C 1
ATOM 2496 O O . HIS B 1 90 ? 9.445 -14.289 -14.203 1 97 90 HIS B O 1
ATOM 2502 N N . PHE B 1 91 ? 8.945 -16.375 -13.539 1 97.56 91 PHE B N 1
ATOM 2503 C CA . PHE B 1 91 ? 10.312 -16.812 -13.742 1 97.56 91 PHE B CA 1
ATOM 2504 C C . PHE B 1 91 ? 10.648 -16.859 -15.234 1 97.56 91 PHE B C 1
ATOM 2506 O O . PHE B 1 91 ? 11.781 -16.609 -15.633 1 97.56 91 PHE B O 1
ATOM 2513 N N . ALA B 1 92 ? 9.68 -17.203 -16.047 1 97.5 92 ALA B N 1
ATOM 2514 C CA . ALA B 1 92 ? 9.898 -17.172 -17.484 1 97.5 92 ALA B CA 1
ATOM 2515 C C . ALA B 1 92 ? 10.234 -15.758 -17.953 1 97.5 92 ALA B C 1
ATOM 2517 O O . ALA B 1 92 ? 11.164 -15.562 -18.75 1 97.5 92 ALA B O 1
ATOM 2518 N N . LEU B 1 93 ? 9.516 -14.797 -17.453 1 96.69 93 LEU B N 1
ATOM 2519 C CA . LEU B 1 93 ? 9.766 -13.414 -17.812 1 96.69 93 LEU B CA 1
ATOM 2520 C C . LEU B 1 93 ? 11.117 -12.945 -17.297 1 96.69 93 LEU B C 1
ATOM 2522 O O . LEU B 1 93 ? 11.867 -12.273 -18 1 96.69 93 LEU B O 1
ATOM 2526 N N . TYR B 1 94 ? 11.398 -13.297 -16.094 1 97 94 TYR B N 1
ATOM 2527 C CA . TYR B 1 94 ? 12.68 -12.945 -15.508 1 97 94 TYR B CA 1
ATOM 2528 C C . TYR B 1 94 ? 13.836 -13.477 -16.344 1 97 94 TYR B C 1
ATOM 2530 O O . TYR B 1 94 ? 14.828 -12.781 -16.562 1 97 94 TYR B O 1
ATOM 2538 N N . ASP B 1 95 ? 13.617 -14.688 -16.859 1 96.88 95 ASP B N 1
ATOM 2539 C CA . ASP B 1 95 ? 14.664 -15.359 -17.625 1 96.88 95 ASP B CA 1
ATOM 2540 C C . ASP B 1 95 ? 14.734 -14.82 -19.047 1 96.88 95 ASP B C 1
ATOM 2542 O O . ASP B 1 95 ? 15.664 -15.141 -19.797 1 96.88 95 ASP B O 1
ATOM 2546 N N . GLY B 1 96 ? 13.734 -14.055 -19.406 1 96.38 96 GLY B N 1
ATOM 2547 C CA . GLY B 1 96 ? 13.695 -13.57 -20.781 1 96.38 96 GLY B CA 1
ATOM 2548 C C . GLY B 1 96 ? 13.289 -14.641 -21.781 1 96.38 96 GLY B C 1
ATOM 2549 O O . GLY B 1 96 ? 13.758 -14.641 -22.922 1 96.38 96 GLY B O 1
ATOM 2550 N N . ALA B 1 97 ? 12.484 -15.562 -21.344 1 96.75 97 ALA B N 1
ATOM 2551 C CA . ALA B 1 97 ? 12.023 -16.641 -22.219 1 96.75 97 ALA B CA 1
ATOM 2552 C C . ALA B 1 97 ? 11.258 -16.078 -23.406 1 96.75 97 ALA B C 1
ATOM 2554 O O . ALA B 1 97 ? 10.547 -15.086 -23.297 1 96.75 97 ALA B O 1
ATOM 2555 N N . ARG B 1 98 ? 11.383 -16.766 -24.484 1 96.75 98 ARG B N 1
ATOM 2556 C CA . ARG B 1 98 ? 10.711 -16.344 -25.703 1 96.75 98 ARG B CA 1
ATOM 2557 C C . ARG B 1 98 ? 9.461 -17.172 -25.969 1 96.75 98 ARG B C 1
ATOM 2559 O O . ARG B 1 98 ? 8.609 -16.781 -26.766 1 96.75 98 ARG B O 1
ATOM 2566 N N . THR B 1 99 ? 9.461 -18.344 -25.328 1 97.19 99 THR B N 1
ATOM 2567 C CA . THR B 1 99 ? 8.32 -19.234 -25.453 1 97.19 99 THR B CA 1
ATOM 2568 C C . THR B 1 99 ? 7.781 -19.625 -24.078 1 97.19 99 THR B C 1
ATOM 2570 O O . THR B 1 99 ? 8.508 -19.562 -23.094 1 97.19 99 THR B O 1
ATOM 2573 N N . PHE B 1 100 ? 6.496 -19.906 -24.125 1 98.12 100 PHE B N 1
ATOM 2574 C CA . PHE B 1 100 ? 5.809 -20.359 -22.922 1 98.12 100 PHE B CA 1
ATOM 2575 C C . PHE B 1 100 ? 4.703 -21.344 -23.266 1 98.12 100 PHE B C 1
ATOM 2577 O O . PHE B 1 100 ? 4.676 -21.891 -24.375 1 98.12 100 PHE B O 1
ATOM 2584 N N . GLY B 1 101 ? 3.949 -21.75 -22.172 1 97.69 101 GLY B N 1
ATOM 2585 C CA . GLY B 1 101 ? 2.938 -22.75 -22.5 1 97.69 101 GLY B CA 1
ATOM 2586 C C . GLY B 1 101 ? 2.193 -23.266 -21.281 1 97.69 101 GLY B C 1
ATOM 2587 O O . GLY B 1 101 ? 2.133 -22.594 -20.25 1 97.69 101 GLY B O 1
ATOM 2588 N N . ALA B 1 102 ? 1.551 -24.375 -21.531 1 98 102 ALA B N 1
ATOM 2589 C CA . ALA B 1 102 ? 0.787 -25.109 -20.531 1 98 102 ALA B CA 1
ATOM 2590 C C . ALA B 1 102 ? 0.894 -26.625 -20.75 1 98 102 ALA B C 1
ATOM 2592 O O . ALA B 1 102 ? 1.056 -27.078 -21.875 1 98 102 ALA B O 1
ATOM 2593 N N . ILE B 1 103 ? 0.781 -27.312 -19.641 1 97.69 103 ILE B N 1
ATOM 2594 C CA . ILE B 1 103 ? 0.906 -28.766 -19.828 1 97.69 103 ILE B CA 1
ATOM 2595 C C . ILE B 1 103 ? -0.137 -29.469 -18.969 1 97.69 103 ILE B C 1
ATOM 2597 O O . ILE B 1 103 ? -0.661 -28.906 -18.016 1 97.69 103 ILE B O 1
ATOM 2601 N N . ALA B 1 104 ? -0.53 -30.672 -19.406 1 98.62 104 ALA B N 1
ATOM 2602 C CA . ALA B 1 104 ? -1.245 -31.656 -18.594 1 98.62 104 ALA B CA 1
ATOM 2603 C C . ALA B 1 104 ? -0.354 -32.844 -18.281 1 98.62 104 ALA B C 1
ATOM 2605 O O . ALA B 1 104 ? 0.368 -33.344 -19.141 1 98.62 104 ALA B O 1
ATOM 2606 N N . HIS B 1 105 ? -0.343 -33.219 -17.031 1 98.25 105 HIS B N 1
ATOM 2607 C CA . HIS B 1 105 ? 0.508 -34.344 -16.672 1 98.25 105 HIS B CA 1
ATOM 2608 C C . HIS B 1 105 ? -0.156 -35.219 -15.609 1 98.25 105 HIS B C 1
ATOM 2610 O O . HIS B 1 105 ? -1.02 -34.75 -14.867 1 98.25 105 HIS B O 1
ATOM 2616 N N . LEU B 1 106 ? 0.245 -36.438 -15.625 1 98 106 LEU B N 1
ATOM 2617 C CA . LEU B 1 106 ? -0.131 -37.344 -14.523 1 98 106 LEU B CA 1
ATOM 2618 C C . LEU B 1 106 ? 0.473 -36.844 -13.211 1 98 106 LEU B C 1
ATOM 2620 O O . LEU B 1 106 ? 1.643 -36.469 -13.164 1 98 106 LEU B O 1
ATOM 2624 N N . MET B 1 107 ? -0.39 -36.844 -12.188 1 97.62 107 MET B N 1
ATOM 2625 C CA . MET B 1 107 ? 0.117 -36.406 -10.891 1 97.62 107 MET B CA 1
ATOM 2626 C C . MET B 1 107 ? 0.963 -37.5 -10.242 1 97.62 107 MET B C 1
ATOM 2628 O O . MET B 1 107 ? 0.665 -38.688 -10.383 1 97.62 107 MET B O 1
ATOM 2632 N N . ALA B 1 108 ? 1.966 -37.031 -9.656 1 94.25 108 ALA B N 1
ATOM 2633 C CA . ALA B 1 108 ? 2.861 -37.875 -8.859 1 94.25 108 ALA B CA 1
ATOM 2634 C C . ALA B 1 108 ? 3.086 -37.281 -7.473 1 94.25 108 ALA B C 1
ATOM 2636 O O . ALA B 1 108 ? 2.529 -36.219 -7.145 1 94.25 108 ALA B O 1
ATOM 2637 N N . GLU B 1 109 ? 3.797 -37.969 -6.734 1 89.44 109 GLU B N 1
ATOM 2638 C CA . GLU B 1 109 ? 4.043 -37.5 -5.371 1 89.44 109 GLU B CA 1
ATOM 2639 C C . GLU B 1 109 ? 4.758 -36.156 -5.367 1 89.44 109 GLU B C 1
ATOM 2641 O O . GLU B 1 109 ? 4.414 -35.281 -4.578 1 89.44 109 GLU B O 1
ATOM 2646 N N . ARG B 1 110 ? 5.715 -36.062 -6.242 1 89.94 110 ARG B N 1
ATOM 2647 C CA . ARG B 1 110 ? 6.406 -34.781 -6.383 1 89.94 110 ARG B CA 1
ATOM 2648 C C . ARG B 1 110 ? 5.668 -33.875 -7.348 1 89.94 110 ARG B C 1
ATOM 2650 O O . ARG B 1 110 ? 5.281 -34.281 -8.438 1 89.94 110 ARG B O 1
ATOM 2657 N N . VAL B 1 111 ? 5.457 -32.625 -6.934 1 91.88 111 VAL B N 1
ATOM 2658 C CA . VAL B 1 111 ? 4.688 -31.656 -7.691 1 91.88 111 VAL B CA 1
ATOM 2659 C C . VAL B 1 111 ? 5.352 -31.422 -9.047 1 91.88 111 VAL B C 1
ATOM 2661 O O . VAL B 1 111 ? 6.57 -31.266 -9.125 1 91.88 111 VAL B O 1
ATOM 2664 N N . ASP B 1 112 ? 4.562 -31.406 -10.062 1 94.31 112 ASP B N 1
ATOM 2665 C CA . ASP B 1 112 ? 4.965 -31.094 -11.43 1 94.31 112 ASP B CA 1
ATOM 2666 C C . ASP B 1 112 ? 6.141 -31.969 -11.867 1 94.31 112 ASP B C 1
ATOM 2668 O O . ASP B 1 112 ? 7.16 -31.453 -12.336 1 94.31 112 ASP B O 1
ATOM 2672 N N . SER B 1 113 ? 5.895 -33.25 -11.758 1 93.88 113 SER B N 1
ATOM 2673 C CA . SER B 1 113 ? 6.992 -34.188 -12.062 1 93.88 113 SER B CA 1
ATOM 2674 C C . SER B 1 113 ? 6.5 -35.375 -12.844 1 93.88 113 SER B C 1
ATOM 2676 O O . SER B 1 113 ? 7.301 -36.156 -13.391 1 93.88 113 SER B O 1
ATOM 2678 N N . GLY B 1 114 ? 5.223 -35.656 -12.883 1 96.44 114 GLY B N 1
ATOM 2679 C CA . GLY B 1 114 ? 4.707 -36.844 -13.539 1 96.44 114 GLY B CA 1
ATOM 2680 C C . GLY B 1 114 ? 4.77 -36.75 -15.055 1 96.44 114 GLY B C 1
ATOM 2681 O O . GLY B 1 114 ? 5.023 -35.688 -15.617 1 96.44 114 GLY B O 1
ATOM 2682 N N . PRO B 1 115 ? 4.527 -37.875 -15.695 1 97.38 115 PRO B N 1
ATOM 2683 C CA . PRO B 1 115 ? 4.586 -37.906 -17.156 1 97.38 115 PRO B CA 1
ATOM 2684 C C . PRO B 1 115 ? 3.615 -36.938 -17.812 1 97.38 115 PRO B C 1
ATOM 2686 O O . PRO B 1 115 ? 2.469 -36.812 -17.375 1 97.38 115 PRO B O 1
ATOM 2689 N N . ILE B 1 116 ? 4.086 -36.281 -18.828 1 98 116 ILE B N 1
ATOM 2690 C CA . ILE B 1 116 ? 3.309 -35.281 -19.547 1 98 116 ILE B CA 1
ATOM 2691 C C . ILE B 1 116 ? 2.396 -35.969 -20.562 1 98 116 ILE B C 1
ATOM 2693 O O . ILE B 1 116 ? 2.826 -36.875 -21.281 1 98 116 ILE B O 1
ATOM 2697 N N . VAL B 1 117 ? 1.125 -35.531 -20.578 1 98.56 117 VAL B N 1
ATOM 2698 C CA . VAL B 1 117 ? 0.161 -36.188 -21.453 1 98.56 117 VAL B CA 1
ATOM 2699 C C . VAL B 1 117 ? -0.409 -35.156 -22.438 1 98.56 117 VAL B C 1
ATOM 2701 O O . VAL B 1 117 ? -1.1 -35.531 -23.391 1 98.56 117 VAL B O 1
ATOM 2704 N N . GLY B 1 118 ? -0.174 -33.875 -22.234 1 98.38 118 GLY B N 1
ATOM 2705 C CA . GLY B 1 118 ? -0.613 -32.812 -23.094 1 98.38 118 GLY B CA 1
ATOM 2706 C C . GLY B 1 118 ? 0.245 -31.562 -22.984 1 98.38 118 GLY B C 1
ATOM 2707 O O . GLY B 1 118 ? 0.79 -31.281 -21.922 1 98.38 118 GLY B O 1
ATOM 2708 N N . VAL B 1 119 ? 0.371 -30.891 -24.172 1 97.38 119 VAL B N 1
ATOM 2709 C CA . VAL B 1 119 ? 1.215 -29.703 -24.172 1 97.38 119 VAL B CA 1
ATOM 2710 C C . VAL B 1 119 ? 0.619 -28.641 -25.094 1 97.38 119 VAL B C 1
ATOM 2712 O O . VAL B 1 119 ? 0.05 -28.969 -26.141 1 97.38 119 VAL B O 1
ATOM 2715 N N . GLU B 1 120 ? 0.673 -27.438 -24.656 1 96.81 120 GLU B N 1
ATOM 2716 C CA . GLU B 1 120 ? 0.453 -26.234 -25.453 1 96.81 120 GLU B CA 1
ATOM 2717 C C . GLU B 1 120 ? 1.651 -25.297 -25.375 1 96.81 120 GLU B C 1
ATOM 2719 O O . GLU B 1 120 ? 2.256 -25.141 -24.312 1 96.81 120 GLU B O 1
ATOM 2724 N N . SER B 1 121 ? 2.035 -24.766 -26.578 1 96.94 121 SER B N 1
ATOM 2725 C CA . SER B 1 121 ? 3.135 -23.797 -26.609 1 96.94 121 SER B CA 1
ATOM 2726 C C . SER B 1 121 ? 2.752 -22.562 -27.406 1 96.94 121 SER B C 1
ATOM 2728 O O . SER B 1 121 ? 1.932 -22.625 -28.328 1 96.94 121 SER B O 1
ATOM 2730 N N . PHE B 1 122 ? 3.287 -21.484 -27.031 1 97.38 122 PHE B N 1
ATOM 2731 C CA . PHE B 1 122 ? 3.064 -20.234 -27.734 1 97.38 122 PHE B CA 1
ATOM 2732 C C . PHE B 1 122 ? 4.254 -19.297 -27.562 1 97.38 122 PHE B C 1
ATOM 2734 O O . PHE B 1 122 ? 5.07 -19.484 -26.672 1 97.38 122 PHE B O 1
ATOM 2741 N N . ILE B 1 123 ? 4.363 -18.312 -28.469 1 97.31 123 ILE B N 1
ATOM 2742 C CA . ILE B 1 123 ? 5.402 -17.297 -28.406 1 97.31 123 ILE B CA 1
ATOM 2743 C C . ILE B 1 123 ? 4.984 -16.203 -27.406 1 97.31 123 ILE B C 1
ATOM 2745 O O . ILE B 1 123 ? 3.828 -15.781 -27.391 1 97.31 123 ILE B O 1
ATOM 2749 N N . ILE B 1 124 ? 5.898 -15.828 -26.562 1 97.38 124 ILE B N 1
ATOM 2750 C CA . ILE B 1 124 ? 5.633 -14.727 -25.641 1 97.38 124 ILE B CA 1
ATOM 2751 C C . ILE B 1 124 ? 5.672 -13.398 -26.391 1 97.38 124 ILE B C 1
ATOM 2753 O O . ILE B 1 124 ? 6.691 -13.055 -26.984 1 97.38 124 ILE B O 1
ATOM 2757 N N . PRO B 1 125 ? 4.543 -12.656 -26.359 1 95.75 125 PRO B N 1
ATOM 2758 C CA . PRO B 1 125 ? 4.566 -11.367 -27.047 1 95.75 125 PRO B CA 1
ATOM 2759 C C . PRO B 1 125 ? 5.613 -10.414 -26.469 1 95.75 125 PRO B C 1
ATOM 2761 O O . PRO B 1 125 ? 5.859 -10.414 -25.266 1 95.75 125 PRO B O 1
ATOM 2764 N N . ASP B 1 126 ? 6.023 -9.492 -27.375 1 92.75 126 ASP B N 1
ATOM 2765 C CA . ASP B 1 126 ? 7.012 -8.508 -26.953 1 92.75 126 ASP B CA 1
ATOM 2766 C C . ASP B 1 126 ? 6.418 -7.543 -25.922 1 92.75 126 ASP B C 1
ATOM 2768 O O . ASP B 1 126 ? 5.262 -7.129 -26.047 1 92.75 126 ASP B O 1
ATOM 2772 N N . LYS B 1 127 ? 7.105 -7.188 -24.875 1 90.31 127 LYS B N 1
ATOM 2773 C CA . LYS B 1 127 ? 6.812 -6.152 -23.891 1 90.31 127 LYS B CA 1
ATOM 2774 C C . LYS B 1 127 ? 5.609 -6.535 -23.031 1 90.31 127 LYS B C 1
ATOM 2776 O O . LYS B 1 127 ? 5.035 -5.688 -22.344 1 90.31 127 LYS B O 1
ATOM 2781 N N . ILE B 1 128 ? 5.16 -7.871 -23.141 1 94.06 128 ILE B N 1
ATOM 2782 C CA . ILE B 1 128 ? 4.051 -8.312 -22.297 1 94.06 128 ILE B CA 1
ATOM 2783 C C . ILE B 1 128 ? 4.484 -8.32 -20.844 1 94.06 128 ILE B C 1
ATOM 2785 O O . ILE B 1 128 ? 5.633 -8.641 -20.516 1 94.06 128 ILE B O 1
ATOM 2789 N N . GLY B 1 129 ? 3.586 -7.977 -20 1 93.88 129 GLY B N 1
ATOM 2790 C CA . GLY B 1 129 ? 3.824 -8.094 -18.562 1 93.88 129 GLY B CA 1
ATOM 2791 C C . GLY B 1 129 ? 3.42 -9.438 -18 1 93.88 129 GLY B C 1
ATOM 2792 O O . GLY B 1 129 ? 2.895 -10.289 -18.719 1 93.88 129 GLY B O 1
ATOM 2793 N N . VAL B 1 130 ? 3.709 -9.586 -16.75 1 94.44 130 VAL B N 1
ATOM 2794 C CA . VAL B 1 130 ? 3.49 -10.883 -16.125 1 94.44 130 VAL B CA 1
ATOM 2795 C C . VAL B 1 130 ? 1.996 -11.195 -16.094 1 94.44 130 VAL B C 1
ATOM 2797 O O . VAL B 1 130 ? 1.593 -12.344 -16.297 1 94.44 130 VAL B O 1
ATOM 2800 N N . ARG B 1 131 ? 1.203 -10.227 -15.867 1 91.88 131 ARG B N 1
ATOM 2801 C CA . ARG B 1 131 ? -0.238 -10.453 -15.859 1 91.88 131 ARG B CA 1
ATOM 2802 C C . ARG B 1 131 ? -0.735 -10.898 -17.234 1 91.88 131 ARG B C 1
ATOM 2804 O O . ARG B 1 131 ? -1.557 -11.805 -17.328 1 91.88 131 ARG B O 1
ATOM 2811 N N . GLY B 1 132 ? -0.236 -10.203 -18.156 1 94.19 132 GLY B N 1
ATOM 2812 C CA . GLY B 1 132 ? -0.578 -10.602 -19.516 1 94.19 132 GLY B CA 1
ATOM 2813 C C . GLY B 1 132 ? -0.149 -12.016 -19.844 1 94.19 132 GLY B C 1
ATOM 2814 O O . GLY B 1 132 ? -0.915 -12.773 -20.438 1 94.19 132 GLY B O 1
ATOM 2815 N N . LEU B 1 133 ? 1.03 -12.375 -19.5 1 96.12 133 LEU B N 1
ATOM 2816 C CA . LEU B 1 133 ? 1.541 -13.711 -19.781 1 96.12 133 LEU B CA 1
ATOM 2817 C C . LEU B 1 133 ? 0.723 -14.773 -19.047 1 96.12 133 LEU B C 1
ATOM 2819 O O . LEU B 1 133 ? 0.405 -15.82 -19.625 1 96.12 133 LEU B O 1
ATOM 2823 N N . GLU B 1 134 ? 0.379 -14.492 -17.828 1 94.62 134 GLU B N 1
ATOM 2824 C CA . GLU B 1 134 ? -0.454 -15.414 -17.062 1 94.62 134 GLU B CA 1
ATOM 2825 C C . GLU B 1 134 ? -1.813 -15.609 -17.719 1 94.62 134 GLU B C 1
ATOM 2827 O O . GLU B 1 134 ? -2.332 -16.734 -17.766 1 94.62 134 GLU B O 1
ATOM 2832 N N . GLN B 1 135 ? -2.305 -14.555 -18.219 1 93.25 135 GLN B N 1
ATOM 2833 C CA . GLN B 1 135 ? -3.607 -14.633 -18.875 1 93.25 135 GLN B CA 1
ATOM 2834 C C . GLN B 1 135 ? -3.545 -15.5 -20.141 1 93.25 135 GLN B C 1
ATOM 2836 O O . GLN B 1 135 ? -4.422 -16.328 -20.359 1 93.25 135 GLN B O 1
ATOM 2841 N N . ILE B 1 136 ? -2.582 -15.266 -20.891 1 95.81 136 ILE B N 1
ATOM 2842 C CA . ILE B 1 136 ? -2.424 -16.078 -22.094 1 95.81 136 ILE B CA 1
ATOM 2843 C C . ILE B 1 136 ? -2.248 -17.547 -21.703 1 95.81 136 ILE B C 1
ATOM 2845 O O . ILE B 1 136 ? -2.859 -18.438 -22.297 1 95.81 136 ILE B O 1
ATOM 2849 N N . ALA B 1 137 ? -1.423 -17.781 -20.719 1 96.81 137 ALA B N 1
ATOM 2850 C CA . ALA B 1 137 ? -1.188 -19.156 -20.25 1 96.81 137 ALA B CA 1
ATOM 2851 C C . ALA B 1 137 ? -2.488 -19.812 -19.812 1 96.81 137 ALA B C 1
ATOM 2853 O O . ALA B 1 137 ? -2.727 -20.984 -20.094 1 96.81 137 ALA B O 1
ATOM 2854 N N . TYR B 1 138 ? -3.297 -19.094 -19.188 1 94.62 138 TYR B N 1
ATOM 2855 C CA . TYR B 1 138 ? -4.574 -19.625 -18.719 1 94.62 138 TYR B CA 1
ATOM 2856 C C . TYR B 1 138 ? -5.473 -19.984 -19.891 1 94.62 138 TYR B C 1
ATOM 2858 O O . TYR B 1 138 ? -6.098 -21.047 -19.891 1 94.62 138 TYR B O 1
ATOM 2866 N N . VAL B 1 139 ? -5.527 -19.109 -20.797 1 95.06 139 VAL B N 1
ATOM 2867 C CA . VAL B 1 139 ? -6.348 -19.359 -21.969 1 95.06 139 VAL B CA 1
ATOM 2868 C C . VAL B 1 139 ? -5.855 -20.609 -22.688 1 95.06 139 VAL B C 1
ATOM 2870 O O . VAL B 1 139 ? -6.656 -21.469 -23.094 1 95.06 139 VAL B O 1
ATOM 2873 N N . ARG B 1 140 ? -4.578 -20.703 -22.75 1 96.81 140 ARG B N 1
ATOM 2874 C CA . ARG B 1 140 ? -4 -21.875 -23.422 1 96.81 140 ARG B CA 1
ATOM 2875 C C . ARG B 1 140 ? -4.215 -23.141 -22.594 1 96.81 140 ARG B C 1
ATOM 2877 O O . ARG B 1 140 ? -4.387 -24.219 -23.156 1 96.81 140 ARG B O 1
ATOM 2884 N N . LEU B 1 141 ? -4.199 -22.969 -21.328 1 97.56 141 LEU B N 1
ATOM 2885 C CA . LEU B 1 141 ? -4.484 -24.078 -20.438 1 97.56 141 LEU B CA 1
ATOM 2886 C C . LEU B 1 141 ? -5.918 -24.562 -20.609 1 97.56 141 LEU B C 1
ATOM 2888 O O . LEU B 1 141 ? -6.16 -25.781 -20.703 1 97.56 141 LEU B O 1
ATOM 2892 N N . ALA B 1 142 ? -6.828 -23.656 -20.719 1 95.38 142 ALA B N 1
ATOM 2893 C CA . ALA B 1 142 ? -8.227 -24 -20.969 1 95.38 142 ALA B CA 1
ATOM 2894 C C . ALA B 1 142 ? -8.414 -24.672 -22.312 1 95.38 142 ALA B C 1
ATOM 2896 O O . ALA B 1 142 ? -9.18 -25.641 -22.438 1 95.38 142 ALA B O 1
ATOM 2897 N N . HIS B 1 143 ? -7.727 -24.203 -23.234 1 96.25 143 HIS B N 1
ATOM 2898 C CA . HIS B 1 143 ? -7.777 -24.812 -24.562 1 96.25 143 HIS B CA 1
ATOM 2899 C C . HIS B 1 143 ? -7.262 -26.234 -24.531 1 96.25 143 HIS B C 1
ATOM 2901 O O . HIS B 1 143 ? -7.844 -27.125 -25.156 1 96.25 143 HIS B O 1
ATOM 2907 N N . LEU B 1 144 ? -6.199 -26.406 -23.859 1 97.88 144 LEU B N 1
ATOM 2908 C CA . LEU B 1 144 ? -5.645 -27.734 -23.703 1 97.88 144 LEU B CA 1
ATOM 2909 C C . LEU B 1 144 ? -6.652 -28.672 -23.047 1 97.88 144 LEU B C 1
ATOM 2911 O O . LEU B 1 144 ? -6.848 -29.797 -23.5 1 97.88 144 LEU B O 1
ATOM 2915 N N . PHE B 1 145 ? -7.312 -28.203 -22 1 98 145 PHE B N 1
ATOM 2916 C CA . PHE B 1 145 ? -8.352 -28.984 -21.328 1 98 145 PHE B CA 1
ATOM 2917 C C . PHE B 1 145 ? -9.469 -29.344 -22.297 1 98 145 PHE B C 1
ATOM 2919 O O . PHE B 1 145 ? -9.898 -30.5 -22.359 1 98 145 PHE B O 1
ATOM 2926 N N . TRP B 1 146 ? -9.836 -28.344 -23.016 1 95.88 146 TRP B N 1
ATOM 2927 C CA . TRP B 1 146 ? -10.891 -28.547 -24 1 95.88 146 TRP B CA 1
ATOM 2928 C C . TRP B 1 146 ? -10.477 -29.625 -25 1 95.88 146 TRP B C 1
ATOM 2930 O O . TRP B 1 146 ? -11.242 -30.547 -25.266 1 95.88 146 TRP B O 1
ATOM 2940 N N . ARG B 1 147 ? -9.336 -29.562 -25.5 1 97.19 147 ARG B N 1
ATOM 2941 C CA . ARG B 1 147 ? -8.844 -30.5 -26.5 1 97.19 147 ARG B CA 1
ATOM 2942 C C . ARG B 1 147 ? -8.82 -31.922 -25.953 1 97.19 147 ARG B C 1
ATOM 2944 O O . ARG B 1 147 ? -9.039 -32.875 -26.688 1 97.19 147 ARG B O 1
ATOM 2951 N N . MET B 1 148 ? -8.594 -32 -24.656 1 98 148 MET B N 1
ATOM 2952 C CA . MET B 1 148 ? -8.422 -33.312 -24.047 1 98 148 MET B CA 1
ATOM 2953 C C . MET B 1 148 ? -9.711 -33.812 -23.391 1 98 148 MET B C 1
ATOM 2955 O O . MET B 1 148 ? -9.766 -34.906 -22.844 1 98 148 MET B O 1
ATOM 2959 N N . SER B 1 149 ? -10.742 -33 -23.484 1 97.88 149 SER B N 1
ATOM 2960 C CA . SER B 1 149 ? -11.938 -33.188 -22.672 1 97.88 149 SER B CA 1
ATOM 2961 C C . SER B 1 149 ? -12.602 -34.531 -23 1 97.88 149 SER B C 1
ATOM 2963 O O . SER B 1 149 ? -13.094 -35.219 -22.094 1 97.88 149 SER B O 1
ATOM 2965 N N . ARG B 1 150 ? -12.633 -34.906 -24.25 1 97.25 150 ARG B N 1
ATOM 2966 C CA . ARG B 1 150 ? -13.281 -36.156 -24.625 1 97.25 150 ARG B CA 1
ATOM 2967 C C . ARG B 1 150 ? -12.555 -37.344 -24 1 97.25 150 ARG B C 1
ATOM 2969 O O . ARG B 1 150 ? -13.188 -38.219 -23.391 1 97.25 150 ARG B O 1
ATOM 2976 N N . GLU B 1 151 ? -11.273 -37.344 -24.125 1 97.31 151 GLU B N 1
ATOM 2977 C CA . GLU B 1 151 ? -10.477 -38.438 -23.562 1 97.31 151 GLU B CA 1
ATOM 2978 C C . GLU B 1 151 ? -10.586 -38.469 -22.047 1 97.31 151 GLU B C 1
ATOM 2980 O O . GLU B 1 151 ? -10.734 -39.562 -21.453 1 97.31 151 GLU B O 1
ATOM 2985 N N . LEU B 1 152 ? -10.562 -37.406 -21.438 1 98 152 LEU B N 1
ATOM 2986 C CA . LEU B 1 152 ? -10.656 -37.281 -19.984 1 98 152 LEU B CA 1
ATOM 2987 C C . LEU B 1 152 ? -11.992 -37.812 -19.469 1 98 152 LEU B C 1
ATOM 2989 O O . LEU B 1 152 ? -12.047 -38.438 -18.422 1 98 152 LEU B O 1
ATOM 2993 N N . ALA B 1 153 ? -13.008 -37.594 -20.266 1 97.56 153 ALA B N 1
ATOM 2994 C CA . ALA B 1 153 ? -14.367 -37.906 -19.844 1 97.56 153 ALA B CA 1
ATOM 2995 C C . ALA B 1 153 ? -14.703 -39.375 -20.172 1 97.56 153 ALA B C 1
ATOM 2997 O O . ALA B 1 153 ? -15.453 -40.031 -19.438 1 97.56 153 ALA B O 1
ATOM 2998 N N . CYS B 1 154 ? -14.117 -39.875 -21.219 1 96.81 154 CYS B N 1
ATOM 2999 C CA . CYS B 1 154 ? -14.648 -41.125 -21.766 1 96.81 154 CYS B CA 1
ATOM 3000 C C . CYS B 1 154 ? -13.656 -42.281 -21.578 1 96.81 154 CYS B C 1
ATOM 3002 O O . CYS B 1 154 ? -14.055 -43.438 -21.516 1 96.81 154 CYS B O 1
ATOM 3004 N N . ASP B 1 155 ? -12.398 -41.906 -21.531 1 95.19 155 ASP B N 1
ATOM 3005 C CA . ASP B 1 155 ? -11.398 -42.969 -21.453 1 95.19 155 ASP B CA 1
ATOM 3006 C C . ASP B 1 155 ? -11.031 -43.281 -20 1 95.19 155 ASP B C 1
ATOM 3008 O O . ASP B 1 155 ? -10.43 -42.438 -19.312 1 95.19 155 ASP B O 1
ATOM 3012 N N . GLY B 1 156 ? -11.352 -44.469 -19.594 1 93.19 156 GLY B N 1
ATOM 3013 C CA . GLY B 1 156 ? -11.055 -44.906 -18.234 1 93.19 156 GLY B CA 1
ATOM 3014 C C . GLY B 1 156 ? -9.609 -45.312 -18.047 1 93.19 156 GLY B C 1
ATOM 3015 O O . GLY B 1 156 ? -9.109 -45.344 -16.922 1 93.19 156 GLY B O 1
ATOM 3016 N N . ALA B 1 157 ? -8.961 -45.625 -19.078 1 94.31 157 ALA B N 1
ATOM 3017 C CA . ALA B 1 157 ? -7.562 -46.031 -19.031 1 94.31 157 ALA B CA 1
ATOM 3018 C C . ALA B 1 157 ? -6.637 -44.812 -18.891 1 94.31 157 ALA B C 1
ATOM 3020 O O . ALA B 1 157 ? -7.039 -43.688 -19.141 1 94.31 157 ALA B O 1
ATOM 3021 N N . PRO B 1 158 ? -5.418 -45.094 -18.438 1 94.88 158 PRO B N 1
ATOM 3022 C CA . PRO B 1 158 ? -4.457 -44 -18.359 1 94.88 158 PRO B CA 1
ATOM 3023 C C . PRO B 1 158 ? -4.188 -43.344 -19.719 1 94.88 158 PRO B C 1
ATOM 3025 O O . PRO B 1 158 ? -4.129 -44.031 -20.734 1 94.88 158 PRO B O 1
ATOM 3028 N N . LEU B 1 159 ? -4.117 -42.031 -19.719 1 96.62 159 LEU B N 1
ATOM 3029 C CA . LEU B 1 159 ? -3.852 -41.312 -20.953 1 96.62 159 LEU B CA 1
ATOM 3030 C C . LEU B 1 159 ? -2.443 -41.594 -21.453 1 96.62 159 LEU B C 1
ATOM 3032 O O . LEU B 1 159 ? -1.541 -41.906 -20.672 1 96.62 159 LEU B O 1
ATOM 3036 N N . ALA B 1 160 ? -2.318 -41.469 -22.719 1 96.44 160 ALA B N 1
ATOM 3037 C CA . ALA B 1 160 ? -1.022 -41.719 -23.344 1 96.44 160 ALA B CA 1
ATOM 3038 C C . ALA B 1 160 ? -0.008 -40.656 -22.969 1 96.44 160 ALA B C 1
ATOM 3040 O O . ALA B 1 160 ? -0.292 -39.469 -23.078 1 96.44 160 ALA B O 1
ATOM 3041 N N . GLU B 1 161 ? 1.194 -41.156 -22.625 1 97.38 161 GLU B N 1
ATOM 3042 C CA . GLU B 1 161 ? 2.271 -40.219 -22.266 1 97.38 161 GLU B CA 1
ATOM 3043 C C . GLU B 1 161 ? 2.963 -39.688 -23.516 1 97.38 161 GLU B C 1
ATOM 3045 O O . GLU B 1 161 ? 3.137 -40.406 -24.5 1 97.38 161 GLU B O 1
ATOM 3050 N N . LEU B 1 162 ? 3.297 -38.438 -23.453 1 97.25 162 LEU B N 1
ATOM 3051 C CA . LEU B 1 162 ? 4.074 -37.844 -24.516 1 97.25 162 LEU B CA 1
ATOM 3052 C C . LEU B 1 162 ? 5.57 -37.969 -24.25 1 97.25 162 LEU B C 1
ATOM 3054 O O . LEU B 1 162 ? 6 -38.031 -23.094 1 97.25 162 LEU B O 1
ATOM 3058 N N . PRO B 1 163 ? 6.375 -38.125 -25.344 1 96.38 163 PRO B N 1
ATOM 3059 C CA . PRO B 1 163 ? 7.828 -38.188 -25.156 1 96.38 163 PRO B CA 1
ATOM 3060 C C . PRO B 1 163 ? 8.453 -36.812 -24.859 1 96.38 163 PRO B C 1
ATOM 3062 O O . PRO B 1 163 ? 9.352 -36.375 -25.578 1 96.38 163 PRO B O 1
ATOM 3065 N N . ILE B 1 164 ? 7.961 -36.156 -23.891 1 95 164 ILE B N 1
ATOM 3066 C CA . ILE B 1 164 ? 8.422 -34.844 -23.422 1 95 164 ILE B CA 1
ATOM 3067 C C . ILE B 1 164 ? 8.727 -34.906 -21.922 1 95 164 ILE B C 1
ATOM 3069 O O . ILE B 1 164 ? 7.926 -35.438 -21.141 1 95 164 ILE B O 1
ATOM 3073 N N . ALA B 1 165 ? 9.938 -34.438 -21.547 1 93.81 165 ALA B N 1
ATOM 3074 C CA . ALA B 1 165 ? 10.352 -34.469 -20.141 1 93.81 165 ALA B CA 1
ATOM 3075 C C . ALA B 1 165 ? 10.359 -33.062 -19.531 1 93.81 165 ALA B C 1
ATOM 3077 O O . ALA B 1 165 ? 10.578 -32.094 -20.219 1 93.81 165 ALA B O 1
ATOM 3078 N N . TRP B 1 166 ? 10.109 -33.156 -18.281 1 94.5 166 TRP B N 1
ATOM 3079 C CA . TRP B 1 166 ? 10.375 -31.922 -17.531 1 94.5 166 TRP B CA 1
ATOM 3080 C C . TRP B 1 166 ? 11.852 -31.547 -17.609 1 94.5 166 TRP B C 1
ATOM 3082 O O . TRP B 1 166 ? 12.727 -32.406 -17.547 1 94.5 166 TRP B O 1
ATOM 3092 N N . CYS B 1 167 ? 12.312 -30.219 -17.781 1 91.06 167 CYS B N 1
ATOM 3093 C CA . CYS B 1 167 ? 13.727 -29.906 -17.953 1 91.06 167 CYS B CA 1
ATOM 3094 C C . CYS B 1 167 ? 14.086 -28.594 -17.297 1 91.06 167 CYS B C 1
ATOM 3096 O O . CYS B 1 167 ? 15.242 -28.156 -17.344 1 91.06 167 CYS B O 1
ATOM 3098 N N . GLY B 1 168 ? 13.305 -27.938 -16.531 1 89.94 168 GLY B N 1
ATOM 3099 C CA . GLY B 1 168 ? 13.617 -26.688 -15.875 1 89.94 168 GLY B CA 1
ATOM 3100 C C . GLY B 1 168 ? 13.734 -26.812 -14.367 1 89.94 168 GLY B C 1
ATOM 3101 O O . GLY B 1 168 ? 13.578 -27.891 -13.812 1 89.94 168 GLY B O 1
ATOM 3102 N N . ILE B 1 169 ? 14.211 -25.734 -13.758 1 91.06 169 ILE B N 1
ATOM 3103 C CA . ILE B 1 169 ? 14.289 -25.672 -12.297 1 91.06 169 ILE B CA 1
ATOM 3104 C C . ILE B 1 169 ? 12.891 -25.438 -11.719 1 91.06 169 ILE B C 1
ATOM 3106 O O . ILE B 1 169 ? 12.18 -24.531 -12.141 1 91.06 169 ILE B O 1
ATOM 3110 N N . LYS B 1 170 ? 12.562 -26.328 -10.797 1 95 170 LYS B N 1
ATOM 3111 C CA . LYS B 1 170 ? 11.281 -26.156 -10.125 1 95 170 LYS B CA 1
ATOM 3112 C C . LYS B 1 170 ? 11.289 -24.906 -9.227 1 95 170 LYS B C 1
ATOM 3114 O O . LYS B 1 170 ? 12 -24.875 -8.227 1 95 170 LYS B O 1
ATOM 3119 N N . SER B 1 171 ? 10.523 -23.969 -9.617 1 95.75 171 SER B N 1
ATOM 3120 C CA . SER B 1 171 ? 10.445 -22.766 -8.812 1 95.75 171 SER B CA 1
ATOM 3121 C C . SER B 1 171 ? 9.617 -22.984 -7.555 1 95.75 171 SER B C 1
ATOM 3123 O O . SER B 1 171 ? 8.672 -23.766 -7.559 1 95.75 171 SER B O 1
ATOM 3125 N N . THR B 1 172 ? 10.008 -22.266 -6.496 1 95.12 172 THR B N 1
ATOM 3126 C CA . THR B 1 172 ? 9.312 -22.344 -5.215 1 95.12 172 THR B CA 1
ATOM 3127 C C . THR B 1 172 ? 8.883 -20.953 -4.75 1 95.12 172 THR B C 1
ATOM 3129 O O . THR B 1 172 ? 9.336 -19.953 -5.285 1 95.12 172 THR B O 1
ATOM 3132 N N . ARG B 1 173 ? 8.023 -21.031 -3.785 1 94.38 173 ARG B N 1
ATOM 3133 C CA . ARG B 1 173 ? 7.613 -19.781 -3.166 1 94.38 173 ARG B CA 1
ATOM 3134 C C . ARG B 1 173 ? 8.805 -19.047 -2.559 1 94.38 173 ARG B C 1
ATOM 3136 O O . ARG B 1 173 ? 8.883 -17.828 -2.615 1 94.38 173 ARG B O 1
ATOM 3143 N N . GLN B 1 174 ? 9.68 -19.766 -2.014 1 96.25 174 GLN B N 1
ATOM 3144 C CA . GLN B 1 174 ? 10.875 -19.172 -1.427 1 96.25 174 GLN B CA 1
ATOM 3145 C C . GLN B 1 174 ? 11.734 -18.484 -2.492 1 96.25 174 GLN B C 1
ATOM 3147 O O . GLN B 1 174 ? 12.258 -17.391 -2.271 1 96.25 174 GLN B O 1
ATOM 3152 N N . MET B 1 175 ? 11.859 -19.172 -3.568 1 96.12 175 MET B N 1
ATOM 3153 C CA . MET B 1 175 ? 12.609 -18.562 -4.66 1 96.12 175 MET B CA 1
ATOM 3154 C C . MET B 1 175 ? 11.992 -17.234 -5.078 1 96.12 175 MET B C 1
ATOM 3156 O O . MET B 1 175 ? 12.703 -16.266 -5.34 1 96.12 175 MET B O 1
ATOM 3160 N N . TYR B 1 176 ? 10.695 -17.219 -5.148 1 96.5 176 TYR B N 1
ATOM 3161 C CA . TYR B 1 176 ? 9.961 -16 -5.457 1 96.5 176 TYR B CA 1
ATOM 3162 C C . TYR B 1 176 ? 10.258 -14.914 -4.434 1 96.5 176 TYR B C 1
ATOM 3164 O O . TYR B 1 176 ? 10.57 -13.773 -4.797 1 96.5 176 TYR B O 1
ATOM 3172 N N . ARG B 1 177 ? 10.25 -15.25 -3.182 1 96.5 177 ARG B N 1
ATOM 3173 C CA . ARG B 1 177 ? 10.547 -14.312 -2.104 1 96.5 177 ARG B CA 1
ATOM 3174 C C . ARG B 1 177 ? 11.969 -13.766 -2.23 1 96.5 177 ARG B C 1
ATOM 3176 O O . ARG B 1 177 ? 12.195 -12.57 -2.027 1 96.5 177 ARG B O 1
ATOM 3183 N N . ASP B 1 178 ? 12.828 -14.648 -2.545 1 97.12 178 ASP B N 1
ATOM 3184 C CA . ASP B 1 178 ? 14.219 -14.242 -2.697 1 97.12 178 ASP B CA 1
ATOM 3185 C C . ASP B 1 178 ? 14.375 -13.219 -3.82 1 97.12 178 ASP B C 1
ATOM 3187 O O . ASP B 1 178 ? 15.188 -12.297 -3.721 1 97.12 178 ASP B O 1
ATOM 3191 N N . MET B 1 179 ? 13.57 -13.453 -4.871 1 96.81 179 MET B N 1
ATOM 3192 C CA . MET B 1 179 ? 13.602 -12.508 -5.984 1 96.81 179 MET B CA 1
ATOM 3193 C C . MET B 1 179 ? 13.031 -11.156 -5.566 1 96.81 179 MET B C 1
ATOM 3195 O O . MET B 1 179 ? 13.484 -10.117 -6.047 1 96.81 179 MET B O 1
ATOM 3199 N N . CYS B 1 180 ? 12.086 -11.164 -4.668 1 96.44 180 CYS B N 1
ATOM 3200 C CA . CYS B 1 180 ? 11.391 -9.945 -4.254 1 96.44 180 CYS B CA 1
ATOM 3201 C C . CYS B 1 180 ? 12.188 -9.195 -3.199 1 96.44 180 CYS B C 1
ATOM 3203 O O . CYS B 1 180 ? 12.023 -7.98 -3.039 1 96.44 180 CYS B O 1
ATOM 3205 N N . ASP B 1 181 ? 12.977 -9.859 -2.463 1 96.38 181 ASP B N 1
ATOM 3206 C CA . ASP B 1 181 ? 13.859 -9.234 -1.484 1 96.38 181 ASP B CA 1
ATOM 3207 C C . ASP B 1 181 ? 15.117 -8.688 -2.154 1 96.38 181 ASP B C 1
ATOM 3209 O O . ASP B 1 181 ? 16.078 -9.422 -2.371 1 96.38 181 ASP B O 1
ATOM 3213 N N . LEU B 1 182 ? 15.109 -7.391 -2.439 1 96.12 182 LEU B N 1
ATOM 3214 C CA . LEU B 1 182 ? 16.172 -6.793 -3.238 1 96.12 182 LEU B CA 1
ATOM 3215 C C . LEU B 1 182 ? 17.391 -6.488 -2.377 1 96.12 182 LEU B C 1
ATOM 3217 O O . LEU B 1 182 ? 17.281 -5.863 -1.321 1 96.12 182 LEU B O 1
ATOM 3221 N N . PRO B 1 183 ? 18.5 -6.918 -2.889 1 92.81 183 PRO B N 1
ATOM 3222 C CA . PRO B 1 183 ? 19.703 -6.547 -2.154 1 92.81 183 PRO B CA 1
ATOM 3223 C C . PRO B 1 183 ? 20.047 -5.062 -2.289 1 92.81 183 PRO B C 1
ATOM 3225 O O . PRO B 1 183 ? 19.766 -4.453 -3.324 1 92.81 183 PRO B O 1
ATOM 3228 N N . ALA B 1 184 ? 20.656 -4.371 -1.32 1 83.44 184 ALA B N 1
ATOM 3229 C CA . ALA B 1 184 ? 21 -2.951 -1.298 1 83.44 184 ALA B CA 1
ATOM 3230 C C . ALA B 1 184 ? 21.906 -2.588 -2.471 1 83.44 184 ALA B C 1
ATOM 3232 O O . ALA B 1 184 ? 21.797 -1.499 -3.039 1 83.44 184 ALA B O 1
ATOM 3233 N N . GLY B 1 185 ? 22.703 -3.486 -2.918 1 88.06 185 GLY B N 1
ATOM 3234 C CA . GLY B 1 185 ? 23.656 -3.211 -3.973 1 88.06 185 GLY B CA 1
ATOM 3235 C C . GLY B 1 185 ? 23.25 -3.764 -5.32 1 88.06 185 GLY B C 1
ATOM 3236 O O . GLY B 1 185 ? 24.078 -3.957 -6.207 1 88.06 185 GLY B O 1
ATOM 3237 N N . ILE B 1 186 ? 21.969 -3.924 -5.527 1 93.81 186 ILE B N 1
ATOM 3238 C CA . ILE B 1 186 ? 21.484 -4.504 -6.773 1 93.81 186 ILE B CA 1
ATOM 3239 C C . ILE B 1 186 ? 21.766 -3.547 -7.934 1 93.81 186 ILE B C 1
ATOM 3241 O O . ILE B 1 186 ? 21.594 -2.332 -7.793 1 93.81 186 ILE B O 1
ATOM 3245 N N . GLY B 1 187 ? 22.281 -4.066 -9.039 1 95.81 187 GLY B N 1
ATOM 3246 C CA . GLY B 1 187 ? 22.531 -3.264 -10.227 1 95.81 187 GLY B CA 1
ATOM 3247 C C . GLY B 1 187 ? 21.25 -2.828 -10.922 1 95.81 187 GLY B C 1
ATOM 3248 O O . GLY B 1 187 ? 20.219 -3.469 -10.781 1 95.81 187 GLY B O 1
ATOM 3249 N N . ALA B 1 188 ? 21.344 -1.804 -11.727 1 96.44 188 ALA B N 1
ATOM 3250 C CA . ALA B 1 188 ? 20.203 -1.213 -12.414 1 96.44 188 ALA B CA 1
ATOM 3251 C C . ALA B 1 188 ? 19.531 -2.225 -13.344 1 96.44 188 ALA B C 1
ATOM 3253 O O . ALA B 1 188 ? 18.312 -2.32 -13.383 1 96.44 188 ALA B O 1
ATOM 3254 N N . ALA B 1 189 ? 20.359 -2.922 -14.031 1 97.06 189 ALA B N 1
ATOM 3255 C CA . ALA B 1 189 ? 19.812 -3.879 -14.992 1 97.06 189 ALA B CA 1
ATOM 3256 C C . ALA B 1 189 ? 19.062 -5.004 -14.289 1 97.06 189 ALA B C 1
ATOM 3258 O O . ALA B 1 189 ? 17.969 -5.387 -14.703 1 97.06 189 ALA B O 1
ATOM 3259 N N . GLU B 1 190 ? 19.734 -5.52 -13.25 1 97.56 190 GLU B N 1
ATOM 3260 C CA . GLU B 1 190 ? 19.094 -6.586 -12.484 1 97.56 190 GLU B CA 1
ATOM 3261 C C . GLU B 1 190 ? 17.812 -6.098 -11.805 1 97.56 190 GLU B C 1
ATOM 3263 O O . GLU B 1 190 ? 16.812 -6.809 -11.773 1 97.56 190 GLU B O 1
ATOM 3268 N N . LEU B 1 191 ? 17.844 -4.887 -11.281 1 96.69 191 LEU B N 1
ATOM 3269 C CA . LEU B 1 191 ? 16.656 -4.301 -10.664 1 96.69 191 LEU B CA 1
ATOM 3270 C C . LEU B 1 191 ? 15.523 -4.195 -11.672 1 96.69 191 LEU B C 1
ATOM 3272 O O . LEU B 1 191 ? 14.391 -4.574 -11.375 1 96.69 191 LEU B O 1
ATOM 3276 N N . ALA B 1 192 ? 15.844 -3.738 -12.805 1 95.62 192 ALA B N 1
ATOM 3277 C CA . ALA B 1 192 ? 14.828 -3.58 -13.844 1 95.62 192 ALA B CA 1
ATOM 3278 C C . ALA B 1 192 ? 14.203 -4.926 -14.211 1 95.62 192 ALA B C 1
ATOM 3280 O O . ALA B 1 192 ? 12.992 -5.02 -14.391 1 95.62 192 ALA B O 1
ATOM 3281 N N . ARG B 1 193 ? 15.008 -5.969 -14.305 1 96 193 ARG B N 1
ATOM 3282 C CA . ARG B 1 193 ? 14.531 -7.309 -14.633 1 96 193 ARG B CA 1
ATOM 3283 C C . ARG B 1 193 ? 13.602 -7.84 -13.547 1 96 193 ARG B C 1
ATOM 3285 O O . ARG B 1 193 ? 12.539 -8.398 -13.852 1 96 193 ARG B O 1
ATOM 3292 N N . ARG B 1 194 ? 14.008 -7.629 -12.305 1 97.06 194 ARG B N 1
ATOM 3293 C CA . ARG B 1 194 ? 13.203 -8.133 -11.195 1 97.06 194 ARG B CA 1
ATOM 3294 C C . ARG B 1 194 ? 11.906 -7.348 -11.062 1 97.06 194 ARG B C 1
ATOM 3296 O O . ARG B 1 194 ? 10.852 -7.926 -10.789 1 97.06 194 ARG B O 1
ATOM 3303 N N . VAL B 1 195 ? 11.977 -6.043 -11.289 1 95 195 VAL B N 1
ATOM 3304 C CA . VAL B 1 195 ? 10.766 -5.23 -11.234 1 95 195 VAL B CA 1
ATOM 3305 C C . VAL B 1 195 ? 9.812 -5.656 -12.344 1 95 195 VAL B C 1
ATOM 3307 O O . VAL B 1 195 ? 8.609 -5.816 -12.109 1 95 195 VAL B O 1
ATOM 3310 N N . ARG B 1 196 ? 10.297 -5.926 -13.492 1 94 196 ARG B N 1
ATOM 3311 C CA . ARG B 1 196 ? 9.461 -6.324 -14.617 1 94 196 ARG B CA 1
ATOM 3312 C C . ARG B 1 196 ? 8.742 -7.641 -14.328 1 94 196 ARG B C 1
ATOM 3314 O O . ARG B 1 196 ? 7.555 -7.785 -14.633 1 94 196 ARG B O 1
ATOM 3321 N N . ALA B 1 197 ? 9.375 -8.516 -13.68 1 96 197 ALA B N 1
ATOM 3322 C CA . ALA B 1 197 ? 8.875 -9.875 -13.516 1 96 197 ALA B CA 1
ATOM 3323 C C . ALA B 1 197 ? 8.039 -10.008 -12.242 1 96 197 ALA B C 1
ATOM 3325 O O . ALA B 1 197 ? 7.105 -10.812 -12.188 1 96 197 ALA B O 1
ATOM 3326 N N . PHE B 1 198 ? 8.383 -9.148 -11.211 1 95.94 198 PHE B N 1
ATOM 3327 C CA . PHE B 1 198 ? 7.836 -9.469 -9.898 1 95.94 198 PHE B CA 1
ATOM 3328 C C . PHE B 1 198 ? 7.133 -8.258 -9.297 1 95.94 198 PHE B C 1
ATOM 3330 O O . PHE B 1 198 ? 6.789 -8.258 -8.109 1 95.94 198 PHE B O 1
ATOM 3337 N N . HIS B 1 199 ? 6.855 -7.215 -10.062 1 89.81 199 HIS B N 1
ATOM 3338 C CA . HIS B 1 199 ? 6.316 -5.973 -9.523 1 89.81 199 HIS B CA 1
ATOM 3339 C C . HIS B 1 199 ? 4.883 -6.156 -9.039 1 89.81 199 HIS B C 1
ATOM 3341 O O . HIS B 1 199 ? 4.402 -5.395 -8.195 1 89.81 199 HIS B O 1
ATOM 3347 N N . ASP B 1 200 ? 4.27 -7.023 -9.688 1 76.94 200 ASP B N 1
ATOM 3348 C CA . ASP B 1 200 ? 2.85 -7.145 -9.375 1 76.94 200 ASP B CA 1
ATOM 3349 C C . ASP B 1 200 ? 2.639 -7.922 -8.078 1 76.94 200 ASP B C 1
ATOM 3351 O O . ASP B 1 200 ? 3.285 -8.945 -7.848 1 76.94 200 ASP B O 1
ATOM 3355 N N . ASP B 1 201 ? 1.955 -7.367 -7.105 1 68.94 201 ASP B N 1
ATOM 3356 C CA . ASP B 1 201 ? 1.808 -7.961 -5.781 1 68.94 201 ASP B CA 1
ATOM 3357 C C . ASP B 1 201 ? 0.62 -8.922 -5.738 1 68.94 201 ASP B C 1
ATOM 3359 O O . ASP B 1 201 ? 0.085 -9.203 -4.664 1 68.94 201 ASP B O 1
ATOM 3363 N N . PHE B 1 202 ? 0.323 -9.477 -6.824 1 75.88 202 PHE B N 1
ATOM 3364 C CA . PHE B 1 202 ? -0.868 -10.32 -6.816 1 75.88 202 PHE B CA 1
ATOM 3365 C C . PHE B 1 202 ? -0.616 -11.602 -6.043 1 75.88 202 PHE B C 1
ATOM 3367 O O . PHE B 1 202 ? -1.56 -12.266 -5.598 1 75.88 202 PHE B O 1
ATOM 3374 N N . ARG B 1 203 ? 0.6 -11.914 -5.824 1 85.31 203 ARG B N 1
ATOM 3375 C CA . ARG B 1 203 ? 0.949 -13.102 -5.055 1 85.31 203 ARG B CA 1
ATOM 3376 C C . ARG B 1 203 ? 1.168 -12.75 -3.586 1 85.31 203 ARG B C 1
ATOM 3378 O O . ARG B 1 203 ? 1.521 -13.625 -2.785 1 85.31 203 ARG B O 1
ATOM 3385 N N . GLY B 1 204 ? 1.072 -11.523 -3.309 1 86.62 204 GLY B N 1
ATOM 3386 C CA . GLY B 1 204 ? 1.137 -11.07 -1.929 1 86.62 204 GLY B CA 1
ATOM 3387 C C . GLY B 1 204 ? 2.557 -10.891 -1.427 1 86.62 204 GLY B C 1
ATOM 3388 O O . GLY B 1 204 ? 2.789 -10.82 -0.218 1 86.62 204 GLY B O 1
ATOM 3389 N N . ILE B 1 205 ? 3.461 -10.977 -2.275 1 93.12 205 ILE B N 1
ATOM 3390 C CA . ILE B 1 205 ? 4.863 -10.789 -1.918 1 93.12 205 ILE B CA 1
ATOM 3391 C C . ILE B 1 205 ? 5.43 -9.578 -2.664 1 93.12 205 ILE B C 1
ATOM 3393 O O . ILE B 1 205 ? 5.766 -9.68 -3.848 1 93.12 205 ILE B O 1
ATOM 3397 N N . PRO B 1 206 ? 5.559 -8.484 -2 1 92.75 206 PRO B N 1
ATOM 3398 C CA . PRO B 1 206 ? 6.027 -7.273 -2.68 1 92.75 206 PRO B CA 1
ATOM 3399 C C . PRO B 1 206 ? 7.543 -7.242 -2.846 1 92.75 206 PRO B C 1
ATOM 3401 O O . PRO B 1 206 ? 8.266 -7.914 -2.104 1 92.75 206 PRO B O 1
ATOM 3404 N N . LEU B 1 207 ? 7.945 -6.508 -3.828 1 95.56 207 LEU B N 1
ATOM 3405 C CA . LEU B 1 207 ? 9.367 -6.184 -3.922 1 95.56 207 LEU B CA 1
ATOM 3406 C C . LEU B 1 207 ? 9.781 -5.246 -2.795 1 95.56 207 LEU B C 1
ATOM 3408 O O . LEU B 1 207 ? 9.125 -4.23 -2.551 1 95.56 207 LEU B O 1
ATOM 3412 N N . THR B 1 208 ? 10.867 -5.645 -2.156 1 95.44 208 THR B N 1
ATOM 3413 C CA . THR B 1 208 ? 11.273 -4.852 -1 1 95.44 208 THR B CA 1
ATOM 3414 C C . THR B 1 208 ? 12.773 -4.594 -1.021 1 95.44 208 THR B C 1
ATOM 3416 O O . THR B 1 208 ? 13.531 -5.355 -1.623 1 95.44 208 THR B O 1
ATOM 3419 N N . VAL B 1 209 ? 13.141 -3.516 -0.473 1 94.5 209 VAL B N 1
ATOM 3420 C CA . VAL B 1 209 ? 14.531 -3.205 -0.175 1 94.5 209 VAL B CA 1
ATOM 3421 C C . VAL B 1 209 ? 14.68 -2.854 1.304 1 94.5 209 VAL B C 1
ATOM 3423 O O . VAL B 1 209 ? 13.742 -2.342 1.923 1 94.5 209 VAL B O 1
ATOM 3426 N N . SER B 1 210 ? 15.773 -3.281 1.818 1 93.19 210 SER B N 1
ATOM 3427 C CA . SER B 1 210 ? 16.047 -2.979 3.219 1 93.19 210 SER B CA 1
ATOM 3428 C C . SER B 1 210 ? 17.172 -1.959 3.354 1 93.19 210 SER B C 1
ATOM 3430 O O . SER B 1 210 ? 18.219 -2.082 2.699 1 93.19 210 SER B O 1
ATOM 3432 N N . LEU B 1 211 ? 16.906 -0.903 4.105 1 91.88 211 LEU B N 1
ATOM 3433 C CA . LEU B 1 211 ? 17.906 0.087 4.48 1 91.88 211 LEU B CA 1
ATOM 3434 C C . LEU B 1 211 ? 18.062 0.154 5.996 1 91.88 211 LEU B C 1
ATOM 3436 O O . LEU B 1 211 ? 17.141 0.579 6.699 1 91.88 211 LEU B O 1
ATOM 3440 N N . HIS B 1 212 ? 19.25 -0.292 6.504 1 93.19 212 HIS B N 1
ATOM 3441 C CA . HIS B 1 212 ? 19.531 -0.306 7.938 1 93.19 212 HIS B CA 1
ATOM 3442 C C . HIS B 1 212 ? 18.438 -1.055 8.703 1 93.19 212 HIS B C 1
ATOM 3444 O O . HIS B 1 212 ? 17.969 -0.587 9.742 1 93.19 212 HIS B O 1
ATOM 3450 N N . GLY B 1 213 ? 18.016 -2.086 8.164 1 91.44 213 GLY B N 1
ATOM 3451 C CA . GLY B 1 213 ? 17.047 -2.943 8.836 1 91.44 213 GLY B CA 1
ATOM 3452 C C . GLY B 1 213 ? 15.609 -2.518 8.625 1 91.44 213 GLY B C 1
ATOM 3453 O O . GLY B 1 213 ? 14.688 -3.201 9.062 1 91.44 213 GLY B O 1
ATOM 3454 N N . ILE B 1 214 ? 15.352 -1.398 7.926 1 93.31 214 ILE B N 1
ATOM 3455 C CA . ILE B 1 214 ? 14.008 -0.919 7.648 1 93.31 214 ILE B CA 1
ATOM 3456 C C . ILE B 1 214 ? 13.602 -1.311 6.227 1 93.31 214 ILE B C 1
ATOM 3458 O O . ILE B 1 214 ? 14.352 -1.088 5.277 1 93.31 214 ILE B O 1
ATOM 3462 N N . ARG B 1 215 ? 12.414 -1.858 6.16 1 94.19 215 ARG B N 1
ATOM 3463 C CA . ARG B 1 215 ? 11.953 -2.406 4.887 1 94.19 215 ARG B CA 1
ATOM 3464 C C . ARG B 1 215 ? 11.117 -1.385 4.121 1 94.19 215 ARG B C 1
ATOM 3466 O O . ARG B 1 215 ? 10.281 -0.698 4.703 1 94.19 215 ARG B O 1
ATOM 3473 N N . PHE B 1 216 ? 11.391 -1.275 2.877 1 94.94 216 PHE B N 1
ATOM 3474 C CA . PHE B 1 216 ? 10.641 -0.453 1.936 1 94.94 216 PHE B CA 1
ATOM 3475 C C . PHE B 1 216 ? 10.078 -1.304 0.805 1 94.94 216 PHE B C 1
ATOM 3477 O O . PHE B 1 216 ? 10.742 -2.221 0.318 1 94.94 216 PHE B O 1
ATOM 3484 N N . GLU B 1 217 ? 8.922 -0.999 0.404 1 95 217 GLU B N 1
ATOM 3485 C CA . GLU B 1 217 ? 8.258 -1.763 -0.647 1 95 217 GLU B CA 1
ATOM 3486 C C . GLU B 1 217 ? 8.117 -0.94 -1.925 1 95 217 GLU B C 1
ATOM 3488 O O . GLU B 1 217 ? 8.016 0.287 -1.871 1 95 217 GLU B O 1
ATOM 3493 N N . LEU B 1 218 ? 8.117 -1.649 -2.998 1 94.38 218 LEU B N 1
ATOM 3494 C CA . LEU B 1 218 ? 7.941 -0.97 -4.277 1 94.38 218 LEU B CA 1
ATOM 3495 C C . LEU B 1 218 ? 6.703 -0.082 -4.254 1 94.38 218 LEU B C 1
ATOM 3497 O O . LEU B 1 218 ? 5.633 -0.512 -3.812 1 94.38 218 LEU B O 1
ATOM 3501 N N . ALA B 1 219 ? 6.898 1.139 -4.668 1 90.38 219 ALA B N 1
ATOM 3502 C CA . ALA B 1 219 ? 5.793 2.094 -4.691 1 90.38 219 ALA B CA 1
ATOM 3503 C C . ALA B 1 219 ? 4.801 1.758 -5.801 1 90.38 219 ALA B C 1
ATOM 3505 O O . ALA B 1 219 ? 5.199 1.424 -6.922 1 90.38 219 ALA B O 1
ATOM 3506 N N . THR B 1 220 ? 3.531 1.674 -5.418 1 78.44 220 THR B N 1
ATOM 3507 C CA . THR B 1 220 ? 2.504 1.412 -6.422 1 78.44 220 THR B CA 1
ATOM 3508 C C . THR B 1 220 ? 1.79 2.701 -6.812 1 78.44 220 THR B C 1
ATOM 3510 O O . THR B 1 220 ? 1.554 3.568 -5.969 1 78.44 220 THR B O 1
ATOM 3513 N N . PRO B 1 221 ? 1.672 3.057 -8.125 1 60.69 221 PRO B N 1
ATOM 3514 C CA . PRO B 1 221 ? 1.014 4.297 -8.539 1 60.69 221 PRO B CA 1
ATOM 3515 C C . PRO B 1 221 ? -0.318 4.527 -7.828 1 60.69 221 PRO B C 1
ATOM 3517 O O . PRO B 1 221 ? -0.7 5.672 -7.574 1 60.69 221 PRO B O 1
ATOM 3520 N N . ALA B 1 222 ? -1.172 3.572 -7.602 1 53.72 222 ALA B N 1
ATOM 3521 C CA . ALA B 1 222 ? -2.502 3.82 -7.055 1 53.72 222 ALA B CA 1
ATOM 3522 C C . ALA B 1 222 ? -2.418 4.48 -5.68 1 53.72 222 ALA B C 1
ATOM 3524 O O . ALA B 1 222 ? -3.34 5.188 -5.266 1 53.72 222 ALA B O 1
ATOM 3525 N N . ARG B 1 223 ? -1.56 4.086 -4.926 1 49.41 223 ARG B N 1
ATOM 3526 C CA . ARG B 1 223 ? -1.529 4.668 -3.586 1 49.41 223 ARG B CA 1
ATOM 3527 C C . ARG B 1 223 ? -1.177 6.148 -3.643 1 49.41 223 ARG B C 1
ATOM 3529 O O . ARG B 1 223 ? -1.326 6.867 -2.652 1 49.41 223 ARG B O 1
ATOM 3536 N N . GLN B 1 224 ? -0.629 6.574 -4.75 1 44.88 224 GLN B N 1
ATOM 3537 C CA . GLN B 1 224 ? -0.222 7.969 -4.863 1 44.88 224 GLN B CA 1
ATOM 3538 C C . GLN B 1 224 ? -1.427 8.906 -4.777 1 44.88 224 GLN B C 1
ATOM 3540 O O . GLN B 1 224 ? -1.272 10.109 -4.559 1 44.88 224 GLN B O 1
ATOM 3545 N N . ALA B 1 225 ? -2.598 8.5 -5.305 1 44.59 225 ALA B N 1
ATOM 3546 C CA . ALA B 1 225 ? -3.648 9.484 -5.535 1 44.59 225 ALA B CA 1
ATOM 3547 C C . ALA B 1 225 ? -4.348 9.859 -4.23 1 44.59 225 ALA B C 1
ATOM 3549 O O . ALA B 1 225 ? -4.914 10.945 -4.109 1 44.59 225 ALA B O 1
ATOM 3550 N N . GLU B 1 226 ? -4.602 8.852 -3.395 1 40.22 226 GLU B N 1
ATOM 3551 C CA . GLU B 1 226 ? -5.68 9.258 -2.494 1 40.22 226 GLU B CA 1
ATOM 3552 C C . GLU B 1 226 ? -5.133 9.992 -1.276 1 40.22 226 GLU B C 1
ATOM 3554 O O . GLU B 1 226 ? -4.715 9.375 -0.299 1 40.22 226 GLU B O 1
ATOM 3559 N N . ALA B 1 227 ? -4.355 10.938 -1.441 1 41.31 227 ALA B N 1
ATOM 3560 C CA . ALA B 1 227 ? -4.102 11.641 -0.188 1 41.31 227 ALA B CA 1
ATOM 3561 C C . ALA B 1 227 ? -5.402 11.938 0.55 1 41.31 227 ALA B C 1
ATOM 3563 O O . ALA B 1 227 ? -6.289 12.602 0.013 1 41.31 227 ALA B O 1
ATOM 3564 N N . PRO B 1 228 ? -5.828 11.062 1.43 1 35.34 228 PRO B N 1
ATOM 3565 C CA . PRO B 1 228 ? -7.02 11.586 2.102 1 35.34 228 PRO B CA 1
ATOM 3566 C C . PRO B 1 228 ? -6.852 13.031 2.566 1 35.34 228 PRO B C 1
ATOM 3568 O O . PRO B 1 228 ? -5.727 13.469 2.832 1 35.34 228 PRO B O 1
ATOM 3571 N N . GLN B 1 229 ? -7.613 13.922 2.156 1 38.66 229 GLN B N 1
ATOM 3572 C CA . GLN B 1 229 ? -7.75 15.18 2.875 1 38.66 229 GLN B CA 1
ATOM 3573 C C . GLN B 1 229 ? -7.695 14.961 4.387 1 38.66 229 GLN B C 1
ATOM 3575 O O . GLN B 1 229 ? -8.594 14.344 4.961 1 38.66 229 GLN B O 1
ATOM 3580 N N . VAL B 1 230 ? -6.723 14.477 4.902 1 37.97 230 VAL B N 1
ATOM 3581 C CA . VAL B 1 230 ? -6.551 14.211 6.328 1 37.97 230 VAL B CA 1
ATOM 3582 C C . VAL B 1 230 ? -7.262 15.289 7.145 1 37.97 230 VAL B C 1
ATOM 3584 O O . VAL B 1 230 ? -6.84 16.453 7.148 1 37.97 230 VAL B O 1
ATOM 3587 N N . VAL B 1 231 ? -8.523 15.258 7.262 1 39.78 231 VAL B N 1
ATOM 3588 C CA . VAL B 1 231 ? -9.188 15.898 8.391 1 39.78 231 VAL B CA 1
ATOM 3589 C C . VAL B 1 231 ? -8.578 15.398 9.703 1 39.78 231 VAL B C 1
ATOM 3591 O O . VAL B 1 231 ? -8.414 14.195 9.898 1 39.78 231 VAL B O 1
ATOM 3594 N N . SER B 1 232 ? -7.703 16.016 10.305 1 41.09 232 SER B N 1
ATOM 3595 C CA . SER B 1 232 ? -7.336 15.695 11.68 1 41.09 232 SER B CA 1
ATOM 3596 C C . SER B 1 232 ? -8.484 15.016 12.422 1 41.09 232 SER B C 1
ATOM 3598 O O . SER B 1 232 ? -9.656 15.289 12.141 1 41.09 232 SER B O 1
ATOM 3600 N N . PRO B 1 233 ? -8.297 13.758 13.031 1 36.09 233 PRO B N 1
ATOM 3601 C CA . PRO B 1 233 ? -9.375 13.008 13.68 1 36.09 233 PRO B CA 1
ATOM 3602 C C . PRO B 1 233 ? -10.383 13.906 14.391 1 36.09 233 PRO B C 1
ATOM 3604 O O . PRO B 1 233 ? -10.008 14.938 14.953 1 36.09 233 PRO B O 1
ATOM 3607 N N . PRO B 1 234 ? -11.688 13.828 13.977 1 33.03 234 PRO B N 1
ATOM 3608 C CA . PRO B 1 234 ? -12.758 14.43 14.773 1 33.03 234 PRO B CA 1
ATOM 3609 C C . PRO B 1 234 ? -12.625 14.109 16.266 1 33.03 234 PRO B C 1
ATOM 3611 O O . PRO B 1 234 ? -12.023 13.102 16.641 1 33.03 234 PRO B O 1
ATOM 3614 N N . LEU B 1 235 ? -12.789 15.188 17.172 1 34.12 235 LEU B N 1
ATOM 3615 C CA . LEU B 1 235 ? -13.109 14.969 18.578 1 34.12 235 LEU B CA 1
ATOM 3616 C C . LEU B 1 235 ? -14.141 13.852 18.734 1 34.12 235 LEU B C 1
ATOM 3618 O O . LEU B 1 235 ? -15.258 13.961 18.219 1 34.12 235 LEU B O 1
ATOM 3622 N N . ALA B 1 236 ? -13.836 12.648 18.953 1 32.53 236 ALA B N 1
ATOM 3623 C CA . ALA B 1 236 ? -14.859 11.711 19.422 1 32.53 236 ALA B CA 1
ATOM 3624 C C . ALA B 1 236 ? -15.805 12.391 20.406 1 32.53 236 ALA B C 1
ATOM 3626 O O . ALA B 1 236 ? -15.359 13.016 21.375 1 32.53 236 ALA B O 1
ATOM 3627 N N . ALA B 1 237 ? -17.219 12.57 20.188 1 25.11 237 ALA B N 1
ATOM 3628 C CA . ALA B 1 237 ? -18.312 12.805 21.141 1 25.11 237 ALA B CA 1
ATOM 3629 C C . ALA B 1 237 ? -18.172 11.922 22.375 1 25.11 237 ALA B C 1
ATOM 3631 O O . ALA B 1 237 ? -18.172 10.688 22.266 1 25.11 237 ALA B O 1
ATOM 3632 N N . ALA B 1 238 ? -17.25 12.055 23.438 1 26.03 238 ALA B N 1
ATOM 3633 C CA . ALA B 1 238 ? -17.75 11.422 24.656 1 26.03 238 ALA B CA 1
ATOM 3634 C C . ALA B 1 238 ? -19.234 11.734 24.875 1 26.03 238 ALA B C 1
ATOM 3636 O O . ALA B 1 238 ? -19.625 12.898 25 1 26.03 238 ALA B O 1
ATOM 3637 N N . SER B 1 239 ? -20.219 10.859 24.234 1 17.97 239 SER B N 1
ATOM 3638 C CA . SER B 1 239 ? -21.328 10.617 25.156 1 17.97 239 SER B CA 1
ATOM 3639 C C . SER B 1 239 ? -20.812 10.07 26.484 1 17.97 239 SER B C 1
ATOM 3641 O O . SER B 1 239 ? -19.859 9.289 26.516 1 17.97 239 SER B O 1
#

Secondary structure (DSSP, 8-state):
--EEEEEESSTHHHHHHHHHHHHH-TT-EEEEESSHHHHHTS-HHHHTTEEEEEES--PPPPHHHHHH-SS-EEEEESS-TTS-BS-HHHHHHHHT-SEEEEEEEE--SSTT-SPEEEEEEEEPPTT--HHHHHHHHHHHHHHHHHHHHHHHHH--SPPPPPS----S--B-HHHHHHHHEE-TT--HHHHHHHHHHH--GGGS---EEEETTEEEEEPPGGGGT--------------/--EEEEEESSTHHHHHHHHHHHHH-TT-EEEEESSHHHHHTS-HHHHTTEEEEEES--PPPPHHHHHH-SS-EEEEESS-TTS-BS-HHHHHHHHT-SEEEEEEEE--SSTT-SPEEEEEEEEPPTT--HHHHHHHHHHHHHHHHHHHHHHHHH--SPPPPPS----S--B-HHHHHHHHEE-TT--HHHHHHHHHHH--GGGS---EEEETTEEEEEPPGGGGT--------------

Sequence (478 aa):
MKTIILLTGVASQQFALTELLKAHNPALAFRSAVTAEDLAAIEPELLREARLLAFTTSVIVPGRILAALGHGAYNFHPGPPQYPGWAPAHFALYDGARTFGAIAHLMAERVDSGPIVGVESFIIPDKIGVRGLEQIAYVRLAHLFWRMSRELACDGAPLAELPIAWCGIKSTRQMYRDMCDLPAGIGAAELARRVRAFHDDFRGIPLTVSLHGIRFELATPARQAEAPQVVSPPLAAASMKTIILLTGVASQQFALTELLKAHNPALAFRSAVTAEDLAAIEPELLREARLLAFTTSVIVPGRILAALGHGAYNFHPGPPQYPGWAPAHFALYDGARTFGAIAHLMAERVDSGPIVGVESFIIPDKIGVRGLEQIAYVRLAHLFWRMSRELACDGAPLAELPIAWCGIKSTRQMYRDMCDLPAGIGAAELARRVRAFHDDFRGIPLTVSLHGIRFELATPARQAEAPQVVSPPLAAAS

Foldseek 3Di:
DAEEEEEEQDPVVPVVLVVLLCVLPVRHHYQYHNEPVSLVPDDLVVQLDYEYEYEHHPDQDAPVSQVSHNQFYKYKALWDLAEAADLSLLVCLLVVPQKIWIWMATDDNDGSFGFTQWIDMDTDDPPDFSVRSSVVSNVRSVVRSSVCSNCSNPPSHDHDGDPDGRDHDHDYPVNLLVLLEDEPPDDPVSVVSSCRRNCDCPVVRFRWYDDPNDIDGDDDVVVVPCPPPPPPDPPPPPD/DAEEEEEEQDPVVPVVLVVLLCVLPVRHHYQYHNEPVSLVPDDLVVQLDYEYEYEHHPDQDAPVSQVSHNQFYKYKALWDLAEAADLSLLVCLLVVPQKIWIWMATDDNDGSFGFTQWIDMDTDDPPDFSVRSSVVSNVRSVVRCSVCSNCSNPPSHDHDGDPDGRDHDHDYPVNLLVLLEDEPPDDPVSVVSSCRRNCDCPVVRFRWYDDPNDIDGDDDVVVVPCPPPPPPDPPPPPD

Nearest PDB structures (foldseek):
  2bln-assembly2_B  TM=7.313E-01  e=1.749E-12  Escherichia coli
  5uim-assembly1_B  TM=7.154E-01  e=1.024E-11  Salmonella enterica
  5es9-assembly2_B  TM=7.850E-01  e=8.874E-09  Brevibacillus parabrevis
  6mfz-assembly2_B  TM=8.042E-01  e=1.279E-08  Brevibacillus parabrevis
  5es9-assembly1_A  TM=7.836E-01  e=4.889E-08  Brevibacillus parabrevis

InterPro domains:
  IPR002376 Formyl transferase, N-terminal [PF00551] (59-122)
  IPR036477 Formyl transferase, N-terminal domain superfamily [SSF53328] (1-157)

Solvent-accessible surface area (backbone atoms only — not comparable to full-atom values): 25963 Å² total; per-residue (Å²): 112,48,30,39,35,40,34,23,43,43,74,78,58,48,57,60,54,49,52,54,28,35,72,68,29,74,78,55,42,79,43,78,24,61,45,64,64,46,54,66,66,54,56,69,77,54,29,47,39,14,27,38,41,33,43,68,45,85,63,78,71,52,58,71,59,58,70,44,28,55,42,41,41,35,35,41,42,61,23,31,50,56,29,26,59,45,63,26,48,32,54,37,53,53,69,61,52,58,61,45,22,11,30,29,21,38,64,44,80,52,81,78,66,33,58,27,54,43,79,43,76,46,74,53,63,86,92,60,45,40,68,55,48,44,51,52,20,47,53,48,34,50,48,51,48,58,74,42,25,53,54,69,48,66,46,52,61,82,75,66,68,47,103,57,69,76,73,41,69,67,36,39,70,65,57,51,49,54,62,22,51,39,60,82,81,61,48,64,68,58,46,51,41,43,46,59,28,42,59,65,48,64,81,49,53,60,31,30,40,55,58,86,85,41,54,21,24,60,57,56,75,74,72,67,68,64,44,62,81,59,52,72,80,73,80,75,75,82,124,112,47,32,38,35,41,33,21,45,42,75,79,59,47,57,62,54,49,52,54,27,36,72,68,30,72,81,55,42,78,44,78,26,61,44,65,66,47,55,68,67,53,56,71,76,55,30,47,38,13,27,37,41,32,44,69,44,83,65,81,73,51,57,71,57,59,70,43,29,54,42,42,44,36,35,42,41,62,23,32,51,57,28,26,59,45,63,26,47,33,53,38,52,52,70,62,52,57,62,45,23,11,29,30,21,38,63,44,79,52,80,79,64,34,59,26,54,43,79,43,76,46,73,54,64,85,91,60,46,42,67,54,49,44,50,52,20,47,54,46,35,50,48,50,48,59,72,42,25,54,53,68,50,66,46,52,61,82,77,65,71,46,102,58,69,75,74,38,68,68,36,38,69,65,57,52,48,55,62,22,52,40,60,84,80,61,48,62,69,59,46,52,41,44,46,60,29,42,59,65,48,64,80,49,53,58,31,29,39,54,58,86,86,43,54,22,25,59,59,57,76,74,71,69,67,65,43,59,80,58,51,71,80,72,80,74,76,81,124

Radius of gyration: 32.78 Å; Cα contacts (8 Å, |Δi|>4): 882; chains: 2; bounding box: 50×91×56 Å